Protein AF-0000000066215014 (afdb_homodimer)

Sequence (746 aa):
MAAFQIANKTVGKDAPVFIIAEAGINHDGKLDQAFALIDAAAEAGADAVKFQMFQADRMYQKDPGLYKTAAGKDVSIFSLVQSMEMPAEWILPLLDYCREKQVIFLSTVCDEGSADLLQSTSPSAFKIASYEINHLPLLKYVARLNRPMIFSTAGAEISDVHEAWRTIRAEGNNQIAIMHCVAKYPAPPEYSNLSVIPMLAAAFPEAVIGFSDHSEHPTEAPCAAVRLGAKLIEKHFTIDKNLPGADHSFALNPDELKEMVDGIRKTEAELKQGITKPVSEKLLGSSYKTTTAIEGEIRNFAYRGIFTTAPIQKGEAFSEDNIAVLRPGQKPQGLHPRFFELLTSGVRAVRDIPADTGIVWDDILLKDSPFHEMAAFQIANKTVGKDAPVFIIAEAGINHDGKLDQAFALIDAAAEAGADAVKFQMFQADRMYQKDPGLYKTAAGKDVSIFSLVQSMEMPAEWILPLLDYCREKQVIFLSTVCDEGSADLLQSTSPSAFKIASYEINHLPLLKYVARLNRPMIFSTAGAEISDVHEAWRTIRAEGNNQIAIMHCVAKYPAPPEYSNLSVIPMLAAAFPEAVIGFSDHSEHPTEAPCAAVRLGAKLIEKHFTIDKNLPGADHSFALNPDELKEMVDGIRKTEAELKQGITKPVSEKLLGSSYKTTTAIEGEIRNFAYRGIFTTAPIQKGEAFSEDNIAVLRPGQKPQGLHPRFFELLTSGVRAVRDIPADTGIVWDDILLKDSPFHE

Nearest PDB structures (foldseek):
  1vli-assembly1_A  TM=9.479E-01  e=6.854E-63  Bacillus subtilis
  2wqp-assembly1_A-2  TM=7.411E-01  e=3.200E-31  Neisseria meningitidis serogroup B
  8h2c-assembly2_D  TM=7.343E-01  e=9.824E-31  Campylobacter jejuni
  8h2c-assembly1_B  TM=7.352E-01  e=2.845E-27  Campylobacter jejuni
  3g8r-assembly1_B  TM=6.856E-01  e=1.998E-23  Chromobacterium violaceum ATCC 12472

Radius of gyration: 28.3 Å; Cα contacts (8 Å, |Δi|>4): 1754; chains: 2; bounding box: 73×82×71 Å

Organism: Bacillus subtilis (strain 168) (NCBI:txid224308)

Foldseek 3Di:
DAWDDQPPAIFDDLGAFQEEAEQELQCVQPLVQLLVSLLLCLVLPHQAYEYEAEALVFAAQPQQAWDQAPVRDTDGPSVVVNSSHDDLVSVVVSCVSNVVSVHAYAYEYRGLVRLVSVVVVVGQEYEHEQQCLLVLVVLLNNLLSQHAYEYEHAQHAVVSVVSSQCSSVVSVHLRYEYEYEHPDQQDDLLPLQLLLQVVCCVVCVNHQYAYEHRHQQLAQLRLLNVLSPHRYYYFYAHCALPDRDPRSVRGHHSVSSSVNVVNSVVSSVCVVVVHHDDRDPSNNHHNGDHHDVNSPCCNQQRHWAKFFQAKAAAFGADAPVTIHIYGNNNAGRAHRSVCVCVRHPGFGFRHIDHGSHHHYPNRGDDDPDPPPD/DAWDDQPPAIFDDLGAFQEEAEQELQCVQPLVQLLVSLVLCLVLPHQAYEYEAEALVFAAQPQQAWDQAPVRDTDGPSVVVNSSHDDLVSVVVSCVSNVVSNHAYAYEYRGLVRLVSVVVVVGQEYEHEQQCLLVLVVLLNNLLSQHAYEYEHAQHAVVSVVSSQCSSVVSVHLRYEYEYEHPDQQDDLLPLQLLLQVVCCVVCVNHQYAYEHRHQQLAQLRLLNVLSPHRYYYFYAHCALPDRDPRSVRGHHSVSSSVNVVNSVVSSVCVVVVHHDDRDPSNNHHNGDHHDVNSPCCNQQRHWAKFFQAKAAAFGADAPVTIHIYGNNNAGRAHRSVCVCVRHPGFGFRHIDHGSHHHYPNRGDDDPDPPPD

InterPro domains:
  IPR006190 Antifreeze-like/N-acetylneuraminic acid synthase, SAF domain [PS50844] (305-367)
  IPR013132 PseI/NeuA/B-like [PF03102] (37-274)
  IPR013785 Aldolase-type TIM barrel [G3DSA:3.20.20.70] (1-303)
  IPR013974 SAF domain [PF08666] (305-364)
  IPR013974 SAF domain [SM00858] (303-365)
  IPR036732 Antifreeze-like/N-acetylneuraminic acid synthase C-terminal domain superfamily [SSF51269] (298-364)
  IPR051690 PseI/Nans/NeuA/B acid synthases [PTHR42966] (1-364)
  IPR057736 PseI/NeuA/NeuB, SAF domain [cd11615] (304-364)

pLDDT: mean 95.48, std 8.41, range [20.38, 98.94]

Solvent-accessible surface area (backbone atoms only — not comparable to full-atom values): 37156 Å² total; per-residue (Å²): 116,23,65,44,57,48,70,95,39,60,38,23,68,90,44,63,65,40,34,33,33,29,39,46,67,68,32,74,90,34,67,71,47,41,51,50,48,50,52,41,30,37,73,28,61,34,52,24,36,26,37,52,35,47,48,42,85,52,37,36,40,83,75,22,45,72,38,70,43,97,88,64,46,76,37,49,42,46,60,52,50,45,68,59,44,60,61,75,82,49,51,62,59,50,47,53,49,24,59,74,59,68,23,43,69,40,39,30,34,65,32,65,68,34,41,51,59,48,52,76,69,64,53,42,44,42,31,34,48,30,47,48,43,55,32,44,66,51,44,41,56,53,21,62,70,64,49,33,34,37,36,35,40,27,54,32,36,59,45,49,53,48,51,40,52,49,46,23,40,74,54,71,31,72,43,40,33,44,21,47,36,55,63,35,89,53,28,59,59,65,68,56,25,48,37,30,46,50,26,48,39,32,53,38,48,63,34,27,37,19,35,41,50,35,42,60,64,53,40,63,63,58,36,44,38,41,75,52,60,34,28,31,42,32,36,48,35,30,88,46,45,82,49,85,58,95,64,17,68,46,23,26,37,47,67,41,44,26,48,23,43,51,42,41,53,50,47,50,53,36,47,76,71,68,53,82,75,88,69,56,67,53,37,29,53,54,29,54,55,47,61,49,80,85,37,62,62,44,55,54,28,44,26,38,4,27,25,23,70,33,67,38,49,55,66,38,63,45,35,84,84,35,34,46,65,21,18,18,36,77,38,70,32,42,38,58,30,80,46,49,66,61,40,49,67,40,27,22,24,65,35,72,40,61,48,65,30,43,41,50,66,72,40,38,36,47,55,74,70,76,74,82,120,114,23,66,44,59,48,71,95,39,59,38,23,68,90,44,62,65,40,34,34,34,28,41,46,68,68,32,74,89,34,70,72,47,41,52,49,47,50,51,40,31,37,73,30,61,32,52,22,38,24,38,52,37,48,47,42,84,50,37,34,39,83,74,22,44,73,39,69,42,96,89,64,47,76,37,49,43,47,59,52,49,44,68,59,43,60,61,74,82,49,51,63,60,51,46,53,49,24,58,74,60,68,23,43,67,40,38,30,37,63,32,64,68,34,42,51,59,49,51,76,67,64,55,40,45,43,31,35,49,31,46,47,42,56,32,45,67,49,44,42,56,54,22,60,69,65,48,32,36,36,34,34,41,28,54,30,37,59,46,48,53,48,52,39,52,50,46,23,40,74,55,72,32,72,42,41,33,44,20,48,36,55,63,35,88,53,28,58,58,64,65,56,25,46,36,31,46,50,26,47,39,31,54,38,48,61,35,29,37,18,36,40,49,34,42,60,62,52,39,62,63,58,36,43,39,42,74,52,62,33,27,31,42,33,35,48,34,30,88,46,46,81,47,85,58,96,63,19,67,46,23,27,39,47,67,39,43,26,48,23,44,51,41,42,55,51,47,51,53,36,47,78,72,68,54,81,74,88,69,57,67,52,38,30,55,54,29,55,56,46,62,48,79,83,36,63,63,44,56,54,28,44,27,39,4,29,25,23,70,33,67,40,49,55,66,38,64,44,36,83,82,34,34,47,65,21,19,18,34,76,38,69,32,42,38,58,30,83,45,50,67,61,40,48,67,41,27,22,25,65,36,71,41,61,50,64,32,43,40,50,67,71,40,39,36,47,55,76,71,78,73,85,119

Structure (mmCIF, N/CA/C/O backbone):
data_AF-0000000066215014-model_v1
#
loop_
_entity.id
_entity.type
_entity.pdbx_description
1 polymer 'Spore coat polysaccharide biosynthesis protein SpsE'
#
loop_
_atom_site.group_PDB
_atom_site.id
_atom_site.type_symbol
_atom_site.label_atom_id
_atom_site.label_alt_id
_atom_site.label_comp_id
_atom_site.label_asym_id
_atom_site.label_entity_id
_atom_site.label_seq_id
_atom_site.pdbx_PDB_ins_code
_atom_site.Cartn_x
_atom_site.Cartn_y
_atom_site.Cartn_z
_atom_site.occupancy
_atom_site.B_iso_or_equiv
_atom_site.auth_seq_id
_atom_site.auth_comp_id
_atom_site.auth_asym_id
_atom_site.auth_atom_id
_atom_site.pdbx_PDB_model_num
ATOM 1 N N . MET A 1 1 ? 16.984 10.648 -8.367 1 68.5 1 MET A N 1
ATOM 2 C CA . MET A 1 1 ? 16.453 11.125 -7.09 1 68.5 1 MET A CA 1
ATOM 3 C C . MET A 1 1 ? 15.586 12.359 -7.289 1 68.5 1 MET A C 1
ATOM 5 O O . MET A 1 1 ? 15.922 13.25 -8.07 1 68.5 1 MET A O 1
ATOM 9 N N . ALA A 1 2 ? 14.469 12.461 -6.641 1 86 2 ALA A N 1
ATOM 10 C CA . ALA A 1 2 ? 13.438 13.484 -6.828 1 86 2 ALA A CA 1
ATOM 11 C C . ALA A 1 2 ? 13.859 14.812 -6.195 1 86 2 ALA A C 1
ATOM 13 O O . ALA A 1 2 ? 14.625 14.828 -5.227 1 86 2 ALA A O 1
ATOM 14 N N . ALA A 1 3 ? 13.625 15.922 -6.871 1 94.31 3 ALA A N 1
ATOM 15 C CA . ALA A 1 3 ? 13.859 17.25 -6.328 1 94.31 3 ALA A CA 1
ATOM 16 C C . ALA A 1 3 ? 12.805 18.25 -6.824 1 94.31 3 ALA A C 1
ATOM 18 O O . ALA A 1 3 ? 12.203 18.047 -7.879 1 94.31 3 ALA A O 1
ATOM 19 N N . PHE A 1 4 ? 12.562 19.234 -6.055 1 97.31 4 PHE A N 1
ATOM 20 C CA . PHE A 1 4 ? 11.703 20.344 -6.438 1 97.31 4 PHE A CA 1
ATOM 21 C C . PHE A 1 4 ? 12.094 21.609 -5.676 1 97.31 4 PHE A C 1
ATOM 23 O O . PHE A 1 4 ? 13.008 21.594 -4.852 1 97.31 4 PHE A O 1
ATOM 30 N N . GLN A 1 5 ? 11.414 22.688 -5.941 1 97.44 5 GLN A N 1
ATOM 31 C CA . GLN A 1 5 ? 11.742 23.969 -5.328 1 97.44 5 GLN A CA 1
ATOM 32 C C . GLN A 1 5 ? 10.695 24.375 -4.301 1 97.44 5 GLN A C 1
ATOM 34 O O . GLN A 1 5 ? 9.492 24.234 -4.543 1 97.44 5 GLN A O 1
ATOM 39 N N . ILE A 1 6 ? 11.133 24.75 -3.164 1 98.25 6 ILE A N 1
ATOM 40 C CA . ILE A 1 6 ? 10.328 25.5 -2.209 1 98.25 6 ILE A CA 1
ATOM 41 C C . ILE A 1 6 ? 10.898 26.906 -2.041 1 98.25 6 ILE A C 1
ATOM 43 O O . ILE A 1 6 ? 11.984 27.078 -1.479 1 98.25 6 ILE A O 1
ATOM 47 N N . ALA A 1 7 ? 10.148 27.844 -2.529 1 97.06 7 ALA A N 1
ATOM 48 C CA . ALA A 1 7 ? 10.68 29.203 -2.623 1 97.06 7 ALA A CA 1
ATOM 49 C C . ALA A 1 7 ? 12.016 29.219 -3.357 1 97.06 7 ALA A C 1
ATOM 51 O O . ALA A 1 7 ? 12.109 28.766 -4.504 1 97.06 7 ALA A O 1
ATOM 52 N N . ASN A 1 8 ? 13.039 29.641 -2.789 1 96.31 8 ASN A N 1
ATOM 53 C CA . ASN A 1 8 ? 14.336 29.75 -3.457 1 96.31 8 ASN A CA 1
ATOM 54 C C . ASN A 1 8 ? 15.258 28.594 -3.066 1 96.31 8 ASN A C 1
ATOM 56 O O . ASN A 1 8 ? 16.469 28.656 -3.309 1 96.31 8 ASN A O 1
ATOM 60 N N . LYS A 1 9 ? 14.711 27.531 -2.518 1 97.5 9 LYS A N 1
ATOM 61 C CA . LYS A 1 9 ? 15.523 26.422 -2.043 1 97.5 9 LYS A CA 1
ATOM 62 C C . LYS A 1 9 ? 15.188 25.141 -2.801 1 97.5 9 LYS A C 1
ATOM 64 O O . LYS A 1 9 ? 14.016 24.812 -3.014 1 97.5 9 LYS A O 1
ATOM 69 N N . THR A 1 10 ? 16.203 24.453 -3.184 1 97.88 10 THR A N 1
ATOM 70 C CA . THR A 1 10 ? 16.031 23.109 -3.75 1 97.88 10 THR A CA 1
ATOM 71 C C . THR A 1 10 ? 15.867 22.078 -2.645 1 97.88 10 THR A C 1
ATOM 73 O O . THR A 1 10 ? 16.625 22.078 -1.667 1 97.88 10 THR A O 1
ATOM 76 N N . VAL A 1 11 ? 14.891 21.266 -2.783 1 98.31 11 VAL A N 1
ATOM 77 C CA . VAL A 1 11 ? 14.625 20.203 -1.826 1 98.31 11 VAL A CA 1
ATOM 78 C C . VAL A 1 11 ? 14.828 18.844 -2.5 1 98.31 11 VAL A C 1
ATOM 80 O O . VAL A 1 11 ? 14.172 18.531 -3.5 1 98.31 11 VAL A O 1
ATOM 83 N N . GLY A 1 12 ? 15.719 18.062 -1.941 1 97.12 12 GLY A N 1
ATOM 84 C CA . GLY A 1 12 ? 16 16.75 -2.512 1 97.12 12 GLY A CA 1
ATOM 85 C C . GLY A 1 12 ? 17.375 16.672 -3.166 1 97.12 12 GLY A C 1
ATOM 86 O O . GLY A 1 12 ? 18.125 17.641 -3.166 1 97.12 12 GLY A O 1
ATOM 87 N N . LYS A 1 13 ? 17.75 15.422 -3.654 1 90.81 13 LYS A N 1
ATOM 88 C CA . LYS A 1 13 ? 18.984 15.125 -4.367 1 90.81 13 LYS A CA 1
ATOM 89 C C . LYS A 1 13 ? 20.203 15.523 -3.533 1 90.81 13 LYS A C 1
ATOM 91 O O . LYS A 1 13 ? 20.375 15.047 -2.404 1 90.81 13 LYS A O 1
ATOM 96 N N . ASP A 1 14 ? 21.078 16.344 -4.082 1 91.12 14 ASP A N 1
ATOM 97 C CA . ASP A 1 14 ? 22.328 16.688 -3.41 1 91.12 14 ASP A CA 1
ATOM 98 C C . ASP A 1 14 ? 22.219 18.047 -2.717 1 91.12 14 ASP A C 1
ATOM 100 O O . ASP A 1 14 ? 23.219 18.609 -2.275 1 91.12 14 ASP A O 1
ATOM 104 N N . ALA A 1 15 ? 20.969 18.578 -2.604 1 97.06 15 ALA A N 1
ATOM 105 C CA . ALA A 1 15 ? 20.734 19.844 -1.908 1 97.06 15 ALA A CA 1
ATOM 106 C C . ALA A 1 15 ? 20.844 19.672 -0.396 1 97.06 15 ALA A C 1
ATOM 108 O O . ALA A 1 15 ? 20.766 18.547 0.11 1 97.06 15 ALA A O 1
ATOM 109 N N . PRO A 1 16 ? 21.141 2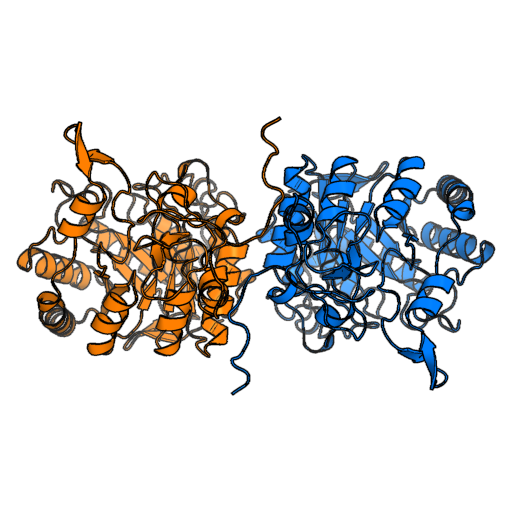0.75 0.265 1 98 16 PRO A N 1
ATOM 110 C CA . PRO A 1 16 ? 21.125 20.688 1.729 1 98 16 PRO A CA 1
ATOM 111 C C . PRO A 1 16 ? 19.781 20.266 2.287 1 98 16 PRO A C 1
ATOM 113 O O . PRO A 1 16 ? 18.734 20.5 1.659 1 98 16 PRO A O 1
ATOM 116 N N . VAL A 1 17 ? 19.812 19.625 3.428 1 98.81 17 VAL A N 1
ATOM 117 C CA . VAL A 1 17 ? 18.578 19.234 4.113 1 98.81 17 VAL A CA 1
ATOM 118 C C . VAL A 1 17 ? 17.719 20.469 4.363 1 98.81 17 VAL A C 1
ATOM 120 O O . VAL A 1 17 ? 18.203 21.5 4.824 1 98.81 17 VAL A O 1
ATOM 123 N N . PHE A 1 18 ? 16.469 20.406 3.951 1 98.88 18 PHE A N 1
ATOM 124 C CA . PHE A 1 18 ? 15.5 21.453 4.199 1 98.88 18 PHE A CA 1
ATOM 125 C C . PHE A 1 18 ? 14.93 21.344 5.609 1 98.88 18 PHE A C 1
ATOM 127 O O . PHE A 1 18 ? 14.281 20.359 5.945 1 98.88 18 PHE A O 1
ATOM 134 N N . ILE A 1 19 ? 15.141 22.328 6.477 1 98.94 19 ILE A N 1
ATOM 135 C CA . ILE A 1 19 ? 14.789 22.25 7.887 1 98.94 19 ILE A CA 1
ATOM 136 C C . ILE A 1 19 ? 13.555 23.109 8.164 1 98.94 19 ILE A C 1
ATOM 138 O O . ILE A 1 19 ? 13.562 24.312 7.918 1 98.94 19 ILE A O 1
ATOM 142 N N . ILE A 1 20 ? 12.516 22.469 8.672 1 98.94 20 ILE A N 1
ATOM 143 C CA . ILE A 1 20 ? 11.25 23.125 8.992 1 98.94 20 ILE A CA 1
ATOM 144 C C . ILE A 1 20 ? 11.094 23.234 10.508 1 98.94 20 ILE A C 1
ATOM 146 O O . ILE A 1 20 ? 10.977 22.219 11.203 1 98.94 20 ILE A O 1
ATOM 150 N N . ALA A 1 21 ? 11.125 24.453 11.016 1 98.94 21 ALA A N 1
ATOM 151 C CA . ALA A 1 21 ? 10.758 24.703 12.414 1 98.94 21 ALA A CA 1
ATOM 152 C C . ALA A 1 21 ? 9.242 24.75 12.586 1 98.94 21 ALA A C 1
ATOM 154 O O . ALA A 1 21 ? 8.594 25.703 12.133 1 98.94 21 ALA A O 1
ATOM 155 N N . GLU A 1 22 ? 8.742 23.781 13.266 1 98.69 22 GLU A N 1
ATOM 156 C CA . GLU A 1 22 ? 7.297 23.672 13.438 1 98.69 22 GLU A CA 1
ATOM 157 C C . GLU A 1 22 ? 6.816 24.484 14.641 1 98.69 22 GLU A C 1
ATOM 159 O O . GLU A 1 22 ? 6.84 23.984 15.766 1 98.69 22 GLU A O 1
ATOM 164 N N . ALA A 1 23 ? 6.27 25.625 14.398 1 98.25 23 ALA A N 1
ATOM 165 C CA . ALA A 1 23 ? 5.66 26.453 15.43 1 98.25 23 ALA A CA 1
ATOM 166 C C . ALA A 1 23 ? 4.297 25.906 15.844 1 98.25 23 ALA A C 1
ATOM 168 O O . ALA A 1 23 ? 3.916 26 17.016 1 98.25 23 ALA A O 1
ATOM 169 N N . GLY A 1 24 ? 3.627 25.312 14.797 1 96.44 24 GLY A N 1
ATOM 170 C CA . GLY A 1 24 ? 2.312 24.75 15.07 1 96.44 24 GLY A CA 1
ATOM 171 C C . GLY A 1 24 ? 1.359 25.75 15.703 1 96.44 24 GLY A C 1
ATOM 172 O O . GLY A 1 24 ? 1.152 26.844 15.164 1 96.44 24 GLY A O 1
ATOM 173 N N . ILE A 1 25 ? 0.878 25.391 16.844 1 94.25 25 ILE A N 1
ATOM 174 C CA . ILE A 1 25 ? -0.089 26.219 17.562 1 94.25 25 ILE A CA 1
ATOM 175 C C . ILE A 1 25 ? 0.587 26.891 18.75 1 94.25 25 ILE A C 1
ATOM 177 O O . ILE A 1 25 ? -0.087 27.422 19.641 1 94.25 25 ILE A O 1
ATOM 181 N N . ASN A 1 26 ? 1.872 26.891 18.797 1 96.06 26 ASN A N 1
ATOM 182 C CA . ASN A 1 26 ? 2.611 27.391 19.953 1 96.06 26 ASN A CA 1
ATOM 183 C C . ASN A 1 26 ? 2.582 28.922 20.031 1 96.06 26 ASN A C 1
ATOM 185 O O . ASN A 1 26 ? 3.238 29.516 20.891 1 96.06 26 ASN A O 1
ATOM 189 N N . HIS A 1 27 ? 1.883 29.594 19.172 1 95.94 27 HIS A N 1
ATOM 190 C CA . HIS A 1 27 ? 1.634 31.031 19.281 1 95.94 27 HIS A CA 1
ATOM 191 C C . HIS A 1 27 ? 0.617 31.328 20.375 1 95.94 27 HIS A C 1
ATOM 193 O O . HIS A 1 27 ? 0.49 32.469 20.812 1 95.94 27 HIS A O 1
ATOM 199 N N . ASP A 1 28 ? -0.149 30.328 20.734 1 93.88 28 ASP A N 1
ATOM 200 C CA . ASP A 1 28 ? -1.066 30.406 21.875 1 93.88 28 ASP A CA 1
ATOM 201 C C . ASP A 1 28 ? -2.098 31.516 21.672 1 93.88 28 ASP A C 1
ATOM 203 O O . ASP A 1 28 ? -2.473 32.188 22.625 1 93.88 28 ASP A O 1
ATOM 207 N N . GLY A 1 29 ? -2.436 31.859 20.484 1 93.38 29 GLY A N 1
ATOM 208 C CA . GLY A 1 29 ? -3.432 32.875 20.188 1 93.38 29 GLY A CA 1
ATOM 209 C C . GLY A 1 29 ? -2.902 34.281 20.312 1 93.38 29 GLY A C 1
ATOM 210 O O . GLY A 1 29 ? -3.678 35.25 20.391 1 93.38 29 GLY A O 1
ATOM 211 N N . LYS A 1 30 ? -1.616 34.406 20.375 1 96.25 30 LYS A N 1
ATOM 212 C CA . LYS A 1 30 ? -0.979 35.719 20.5 1 96.25 30 LYS A CA 1
ATOM 213 C C . LYS A 1 30 ? -0.103 36.031 19.297 1 96.25 30 LYS A C 1
ATOM 215 O O . LYS A 1 30 ? 0.894 35.344 19.062 1 96.25 30 LYS A O 1
ATOM 220 N N . LEU A 1 31 ? -0.421 37.125 18.625 1 97.69 31 LEU A N 1
ATOM 221 C CA . LEU A 1 31 ? 0.308 37.5 17.422 1 97.69 31 LEU A CA 1
ATOM 222 C C . LEU A 1 31 ? 1.765 37.812 17.734 1 97.69 31 LEU A C 1
ATOM 224 O O . LEU A 1 31 ? 2.666 37.438 16.984 1 97.69 31 LEU A O 1
ATOM 228 N N . ASP A 1 32 ? 1.982 38.5 18.828 1 98 32 ASP A N 1
ATOM 229 C CA . ASP A 1 32 ? 3.344 38.844 19.219 1 98 32 ASP A CA 1
ATOM 230 C C . ASP A 1 32 ? 4.184 37.594 19.469 1 98 32 ASP A C 1
ATOM 232 O O . ASP A 1 32 ? 5.375 37.594 19.156 1 98 32 ASP A O 1
ATOM 236 N N . GLN A 1 33 ? 3.633 36.594 20.031 1 97.62 33 GLN A N 1
ATOM 237 C CA . GLN A 1 33 ? 4.328 35.344 20.25 1 97.62 33 GLN A CA 1
ATOM 238 C C . GLN A 1 33 ? 4.617 34.625 18.922 1 97.62 33 GLN A C 1
ATOM 240 O O . GLN A 1 33 ? 5.66 34 18.766 1 97.62 33 GLN A O 1
ATOM 245 N N . ALA A 1 34 ? 3.713 34.75 18 1 98.38 34 ALA A N 1
ATOM 246 C CA . ALA A 1 34 ? 3.953 34.219 16.656 1 98.38 34 ALA A CA 1
ATOM 247 C C . ALA A 1 34 ? 5.176 34.844 16.016 1 98.38 34 ALA A C 1
ATOM 249 O O . ALA A 1 34 ? 6.004 34.188 15.414 1 98.38 34 ALA A O 1
ATOM 250 N N . PHE A 1 35 ? 5.273 36.188 16.188 1 98.81 35 PHE A N 1
ATOM 251 C CA . PHE A 1 35 ? 6.441 36.906 15.672 1 98.81 35 PHE A CA 1
ATOM 252 C C . PHE A 1 35 ? 7.711 36.406 16.359 1 98.81 35 PHE A C 1
ATOM 254 O O . PHE A 1 35 ? 8.742 36.219 15.711 1 98.81 35 PHE A O 1
ATOM 261 N N . ALA A 1 36 ? 7.629 36.188 17.625 1 98.69 36 ALA A N 1
ATOM 262 C CA . ALA A 1 36 ? 8.781 35.688 18.391 1 98.69 36 ALA A CA 1
ATOM 263 C C . ALA A 1 36 ? 9.227 34.312 17.891 1 98.69 36 ALA A C 1
ATOM 265 O O . ALA A 1 36 ? 10.422 34.031 17.844 1 98.69 36 ALA A O 1
ATOM 266 N N . LEU A 1 37 ? 8.281 33.5 17.609 1 98.75 37 LEU A N 1
ATOM 267 C CA . LEU A 1 37 ? 8.586 32.188 17.047 1 98.75 37 LEU A CA 1
ATOM 268 C C . LEU A 1 37 ? 9.312 32.312 15.711 1 98.75 37 LEU A C 1
ATOM 270 O O . LEU A 1 37 ? 10.281 31.609 15.453 1 98.75 37 LEU A O 1
ATOM 274 N N . ILE A 1 38 ? 8.844 33.219 14.852 1 98.88 38 ILE A N 1
ATOM 275 C CA . ILE A 1 38 ? 9.5 33.469 13.57 1 98.88 38 ILE A CA 1
ATOM 276 C C . ILE A 1 38 ? 10.938 33.906 13.805 1 98.88 38 ILE A C 1
ATOM 278 O O . ILE A 1 38 ? 11.859 33.406 13.148 1 98.88 38 ILE A O 1
ATOM 282 N N . ASP A 1 39 ? 11.156 34.844 14.766 1 98.88 39 ASP A N 1
ATOM 283 C CA . ASP A 1 39 ? 12.5 35.281 15.102 1 98.88 39 ASP A CA 1
ATOM 284 C C . ASP A 1 39 ? 13.391 34.125 15.492 1 98.88 39 ASP A C 1
ATOM 286 O O . ASP A 1 39 ? 14.523 34 15.008 1 98.88 39 ASP A O 1
ATOM 290 N N . ALA A 1 40 ? 12.883 33.25 16.344 1 98.81 40 ALA A N 1
ATOM 291 C CA . ALA A 1 40 ? 13.656 32.125 16.859 1 98.81 40 ALA A CA 1
ATOM 292 C C . ALA A 1 40 ? 14.031 31.172 15.727 1 98.81 40 ALA A C 1
ATOM 294 O O . ALA A 1 40 ? 15.164 30.672 15.68 1 98.81 40 ALA A O 1
ATOM 295 N N . ALA A 1 41 ? 13.109 30.891 14.875 1 98.88 41 ALA A N 1
ATOM 296 C CA . ALA A 1 41 ? 13.375 30 13.742 1 98.88 41 ALA A CA 1
ATOM 297 C C . ALA A 1 41 ? 14.453 30.578 12.828 1 98.88 41 ALA A C 1
ATOM 299 O O . ALA A 1 41 ? 15.383 29.875 12.43 1 98.88 41 ALA A O 1
ATOM 300 N N . ALA A 1 42 ? 14.32 31.875 12.484 1 98.81 42 ALA A N 1
ATOM 301 C CA . ALA A 1 42 ? 15.281 32.562 11.625 1 98.81 42 ALA A CA 1
ATOM 302 C C . ALA A 1 42 ? 16.672 32.594 12.25 1 98.81 42 ALA A C 1
ATOM 304 O O . ALA A 1 42 ? 17.672 32.281 11.586 1 98.81 42 ALA A O 1
ATOM 305 N N . GLU A 1 43 ? 16.688 32.906 13.508 1 98.75 43 GLU A N 1
ATOM 306 C CA . GLU A 1 43 ? 17.969 33 14.227 1 98.75 43 GLU A CA 1
ATOM 307 C C . GLU A 1 43 ? 18.656 31.641 14.297 1 98.75 43 GLU A C 1
ATOM 309 O O . GLU A 1 43 ? 19.891 31.562 14.258 1 98.75 43 GLU A O 1
ATOM 314 N N . ALA A 1 44 ? 17.906 30.578 14.406 1 98.75 44 ALA A N 1
ATOM 315 C CA . ALA A 1 44 ? 18.453 29.234 14.5 1 98.75 44 ALA A CA 1
ATOM 316 C C . ALA A 1 44 ? 18.984 28.766 13.148 1 98.75 44 ALA A C 1
ATOM 318 O O . ALA A 1 44 ? 19.734 27.781 13.078 1 98.75 44 ALA A O 1
ATOM 319 N N . GLY A 1 45 ? 18.5 29.406 12.086 1 98.69 45 GLY A N 1
ATOM 320 C CA . GLY A 1 45 ? 18.969 29.031 10.766 1 98.69 45 GLY A CA 1
ATOM 321 C C . GLY A 1 45 ? 18.047 28.047 10.07 1 98.69 45 GLY A C 1
ATOM 322 O O . GLY A 1 45 ? 18.469 27.359 9.125 1 98.69 45 GLY A O 1
ATOM 323 N N . ALA A 1 46 ? 16.828 27.906 10.547 1 98.88 46 ALA A N 1
ATOM 324 C CA . ALA A 1 46 ? 15.859 27.062 9.852 1 98.88 46 ALA A CA 1
ATOM 325 C C . ALA A 1 46 ? 15.531 27.609 8.469 1 98.88 46 ALA A C 1
ATOM 327 O O . ALA A 1 46 ? 15.633 28.828 8.234 1 98.88 46 ALA A O 1
ATOM 328 N N . ASP A 1 47 ? 15.195 26.734 7.527 1 98.88 47 ASP A N 1
ATOM 329 C CA . ASP A 1 47 ? 14.805 27.156 6.188 1 98.88 47 ASP A CA 1
ATOM 330 C C . ASP A 1 47 ? 13.383 27.703 6.18 1 98.88 47 ASP A C 1
ATOM 332 O O . ASP A 1 47 ? 13.086 28.656 5.453 1 98.8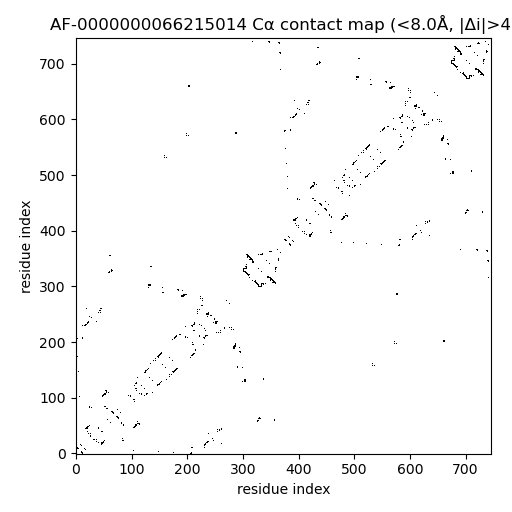8 47 ASP A O 1
ATOM 336 N N . ALA A 1 48 ? 12.547 27.125 7.004 1 98.88 48 ALA A N 1
ATOM 337 C CA . ALA A 1 48 ? 11.141 27.531 7.059 1 98.88 48 ALA A CA 1
ATOM 338 C C . ALA A 1 48 ? 10.609 27.469 8.492 1 98.88 48 ALA A C 1
ATOM 340 O O . ALA A 1 48 ? 11.117 26.703 9.312 1 98.88 48 ALA A O 1
ATOM 341 N N . VAL A 1 49 ? 9.68 28.312 8.797 1 98.88 49 VAL A N 1
ATOM 342 C CA . VAL A 1 49 ? 8.812 28.203 9.969 1 98.88 49 VAL A CA 1
ATOM 343 C C . VAL A 1 49 ? 7.406 27.797 9.539 1 98.88 49 VAL A C 1
ATOM 345 O O . VAL A 1 49 ? 6.883 28.312 8.547 1 98.88 49 VAL A O 1
ATOM 348 N N . LYS A 1 50 ? 6.867 26.797 10.203 1 98.81 50 LYS A N 1
ATOM 349 C CA . LYS A 1 50 ? 5.574 26.266 9.773 1 98.81 50 LYS A CA 1
ATOM 350 C C . LYS A 1 50 ? 4.523 26.422 10.867 1 98.81 50 LYS A C 1
ATOM 352 O O . LYS A 1 50 ? 4.789 26.141 12.031 1 98.81 50 LYS A O 1
ATOM 357 N N . PHE A 1 51 ? 3.441 26.938 10.516 1 98.31 51 PHE A N 1
ATOM 358 C CA . PHE A 1 51 ? 2.268 27.047 11.375 1 98.31 51 PHE A CA 1
ATOM 359 C C . PHE A 1 51 ? 1.19 26.062 10.945 1 98.31 51 PHE A C 1
ATOM 361 O O . PHE A 1 51 ? 1.464 25.125 10.188 1 98.31 51 PHE A O 1
ATOM 368 N N . GLN A 1 52 ? 0.013 26.141 11.562 1 97.25 52 GLN A N 1
ATOM 369 C CA . GLN A 1 52 ? -1.103 25.25 11.25 1 97.25 52 GLN A CA 1
ATOM 370 C C . GLN A 1 52 ? -2.377 26.047 10.969 1 97.25 52 GLN A C 1
ATOM 372 O O . GLN A 1 52 ? -2.748 26.922 11.75 1 97.25 52 GLN A O 1
ATOM 377 N N . MET A 1 53 ? -2.941 25.766 9.859 1 96.38 53 MET A N 1
ATOM 378 C CA . MET A 1 53 ? -4.219 26.359 9.492 1 96.38 53 MET A CA 1
ATOM 379 C C . MET A 1 53 ? -5.309 25.297 9.375 1 96.38 53 MET A C 1
ATOM 381 O O . MET A 1 53 ? -5.168 24.344 8.617 1 96.38 53 MET A O 1
ATOM 385 N N . PHE A 1 54 ? -6.359 25.484 10.109 1 95.69 54 PHE A N 1
ATOM 386 C CA . PHE A 1 54 ? -7.52 24.609 10.07 1 95.69 54 PHE A CA 1
ATOM 387 C C . PHE A 1 54 ? -8.773 25.344 10.547 1 95.69 54 PHE A C 1
ATOM 389 O O . PHE A 1 54 ? -8.68 26.391 11.188 1 95.69 54 PHE A O 1
ATOM 396 N N . GLN A 1 55 ? -9.844 24.875 10.109 1 94.38 55 GLN A N 1
ATOM 397 C CA . GLN A 1 55 ? -11.164 25.25 10.617 1 94.38 55 GLN A CA 1
ATOM 398 C C . GLN A 1 55 ? -11.82 24.078 11.352 1 94.38 55 GLN A C 1
ATOM 400 O O . GLN A 1 55 ? -12.039 23.016 10.773 1 94.38 55 GLN A O 1
ATOM 405 N N . ALA A 1 56 ? -12.164 24.297 12.594 1 94.06 56 ALA A N 1
ATOM 406 C CA . ALA A 1 56 ? -12.648 23.219 13.453 1 94.06 56 ALA A CA 1
ATOM 407 C C . ALA A 1 56 ? -13.867 22.547 12.836 1 94.06 56 ALA A C 1
ATOM 409 O O . ALA A 1 56 ? -13.984 21.312 12.875 1 94.06 56 ALA A O 1
ATOM 410 N N . ASP A 1 57 ? -14.766 23.297 12.234 1 93.19 57 ASP A N 1
ATOM 411 C CA . ASP A 1 57 ? -16.016 22.781 11.711 1 93.19 57 ASP A CA 1
ATOM 412 C C . ASP A 1 57 ? -15.805 22.031 10.398 1 93.19 57 ASP A C 1
ATOM 414 O O . ASP A 1 57 ? -16.703 21.344 9.914 1 93.19 57 ASP A O 1
ATOM 418 N N . ARG A 1 58 ? -14.594 22.078 9.898 1 95 58 ARG A N 1
ATOM 419 C CA . ARG A 1 58 ? -14.242 21.328 8.695 1 95 58 ARG A CA 1
ATOM 420 C C . ARG A 1 58 ? -13.234 20.234 9.008 1 95 58 ARG A C 1
ATOM 422 O O . ARG A 1 58 ? -12.828 19.484 8.117 1 95 58 ARG A O 1
ATOM 429 N N . MET A 1 59 ? -12.828 20.188 10.18 1 95.19 59 MET A N 1
ATOM 430 C CA . MET A 1 59 ? -11.82 19.203 10.57 1 95.19 59 MET A CA 1
ATOM 431 C C . MET A 1 59 ? -12.43 18.109 11.43 1 95.19 59 MET A C 1
ATOM 433 O O . MET A 1 59 ? -12.117 16.938 11.258 1 95.19 59 MET A O 1
ATOM 437 N N . TYR A 1 60 ? -13.32 18.516 12.344 1 94.25 60 TYR A N 1
ATOM 438 C CA . TYR A 1 60 ? -13.945 17.562 13.25 1 94.25 60 TYR A CA 1
ATOM 439 C C . TYR A 1 60 ? -15.461 17.562 13.086 1 94.25 60 TYR A C 1
ATOM 441 O O . TYR A 1 60 ? -16.062 18.609 12.828 1 94.25 60 TYR A O 1
ATOM 449 N N . GLN A 1 61 ? -16.016 16.391 13.312 1 92.75 61 GLN A N 1
ATOM 450 C CA . GLN A 1 61 ? -17.469 16.359 13.508 1 92.75 61 GLN A CA 1
ATOM 451 C C . GLN A 1 61 ? -17.859 17.047 14.812 1 92.75 61 GLN A C 1
ATOM 453 O O . GLN A 1 61 ? -17.016 17.25 15.695 1 92.75 61 GLN A O 1
ATOM 458 N N . LYS A 1 62 ? -19.047 17.453 15 1 91.75 62 LYS A N 1
ATOM 459 C CA . LYS A 1 62 ? -19.469 18.422 16 1 91.75 62 LYS A CA 1
ATOM 460 C C . LYS A 1 62 ? -19.453 17.828 17.406 1 91.75 62 LYS A C 1
ATOM 462 O O . LYS A 1 62 ? -19.375 18.562 18.391 1 91.75 62 LYS A O 1
ATOM 467 N N . ASP A 1 63 ? -19.531 16.531 17.562 1 90.81 63 ASP A N 1
ATOM 468 C CA . ASP A 1 63 ? -19.516 15.906 18.875 1 90.81 63 ASP A CA 1
ATOM 469 C C . ASP A 1 63 ? -18.438 14.82 18.953 1 90.81 63 ASP A C 1
ATOM 471 O O . ASP A 1 63 ? -18.75 13.648 19.172 1 90.81 63 ASP A O 1
ATOM 475 N N . PRO A 1 64 ? -17.219 15.242 18.906 1 90.81 64 PRO A N 1
ATOM 476 C CA . PRO A 1 64 ? -16.141 14.258 18.859 1 90.81 64 PRO A CA 1
ATOM 477 C C . PRO A 1 64 ? -15.773 13.711 20.234 1 90.81 64 PRO A C 1
ATOM 479 O O . PRO A 1 64 ? -14.914 12.836 20.344 1 90.81 64 PRO A O 1
ATOM 482 N N . GLY A 1 65 ? -16.359 14.242 21.203 1 91.38 65 GLY A N 1
ATOM 483 C CA . GLY A 1 65 ? -16.062 13.766 22.547 1 91.38 65 GLY A CA 1
ATOM 484 C C . GLY A 1 65 ? -15.305 14.789 23.375 1 91.38 65 GLY A C 1
ATOM 485 O O . GLY A 1 65 ? -15.367 15.984 23.109 1 91.38 65 GLY A O 1
ATOM 486 N N . LEU A 1 66 ? -14.711 14.211 24.469 1 86.56 66 LEU A N 1
ATOM 487 C CA . LEU A 1 66 ? -14.086 15.094 25.453 1 86.56 66 LEU A CA 1
ATOM 488 C C . LEU A 1 66 ? -12.586 14.844 25.531 1 86.56 66 LEU A C 1
ATOM 490 O O . LEU A 1 66 ? -12.109 13.766 25.172 1 86.56 66 LEU A O 1
ATOM 494 N N . TYR A 1 67 ? -11.875 15.828 25.828 1 79.88 67 TYR A N 1
ATOM 495 C CA . TYR A 1 67 ? -10.445 15.812 26.125 1 79.88 67 TYR A CA 1
ATOM 496 C C . TYR A 1 67 ? -10.188 16.203 27.578 1 79.88 67 TYR A C 1
ATOM 498 O O . TYR A 1 67 ? -10.766 17.156 28.078 1 79.88 67 TYR A O 1
ATOM 506 N N . LYS A 1 68 ? -9.5 15.312 28.328 1 76.38 68 LYS A N 1
ATOM 507 C CA . LYS A 1 68 ? -9.117 15.641 29.703 1 76.38 68 LYS A CA 1
ATOM 508 C C . LYS A 1 68 ? -7.863 16.516 29.719 1 76.38 68 LYS A C 1
ATOM 510 O O . LYS A 1 68 ? -6.777 16.062 29.359 1 76.38 68 LYS A O 1
ATOM 515 N N . THR A 1 69 ? -7.973 17.75 30.062 1 68.31 69 THR A N 1
ATOM 516 C CA . THR A 1 69 ? -6.859 18.688 30.109 1 68.31 69 THR A CA 1
ATOM 517 C C . THR A 1 69 ? -5.871 18.297 31.203 1 68.31 69 THR A C 1
ATOM 519 O O . THR A 1 69 ? -6.148 17.406 32 1 68.31 69 THR A O 1
ATOM 522 N N . ALA A 1 70 ? -4.594 18.875 31.062 1 61.97 70 ALA A N 1
ATOM 523 C CA . ALA A 1 70 ? -3.582 18.609 32.094 1 61.97 70 ALA A CA 1
ATOM 524 C C . ALA A 1 70 ? -4.129 18.891 33.469 1 61.97 70 ALA A C 1
ATOM 526 O O . ALA A 1 70 ? -3.729 18.234 34.438 1 61.97 70 ALA A O 1
ATOM 527 N N . ALA A 1 71 ? -5.047 19.812 33.625 1 68.81 71 ALA A N 1
ATOM 528 C CA . ALA A 1 71 ? -5.641 20.188 34.906 1 68.81 71 ALA A CA 1
ATOM 529 C C . ALA A 1 71 ? -6.715 19.188 35.344 1 68.81 71 ALA A C 1
ATOM 531 O O . ALA A 1 71 ? -7.332 19.344 36.406 1 68.81 71 ALA A O 1
ATOM 532 N N . GLY A 1 72 ? -6.957 18.281 34.469 1 74.31 72 GLY A N 1
ATOM 533 C CA . GLY A 1 72 ? -7.898 17.219 34.781 1 74.31 72 GLY A CA 1
ATOM 534 C C . GLY A 1 72 ? -9.328 17.547 34.406 1 74.31 72 GLY A C 1
ATOM 535 O O . GLY A 1 72 ? -10.266 16.844 34.781 1 74.31 72 GLY A O 1
ATOM 536 N N . LYS A 1 73 ? -9.531 18.609 33.781 1 83.12 73 LYS A N 1
ATOM 537 C CA . LYS A 1 73 ? -10.867 19.031 33.375 1 83.12 73 LYS A CA 1
ATOM 538 C C . LYS A 1 73 ? -11.227 18.453 32.031 1 83.12 73 LYS A C 1
ATOM 540 O O . LYS A 1 73 ? -10.383 18.406 31.125 1 83.12 73 LYS A O 1
ATOM 545 N N . ASP A 1 74 ? -12.469 17.984 31.875 1 87 74 ASP A N 1
ATOM 546 C CA . ASP A 1 74 ? -12.984 17.516 30.594 1 87 74 ASP A CA 1
ATOM 547 C C . ASP A 1 74 ? -13.5 18.688 29.75 1 87 74 ASP A C 1
ATOM 549 O O . ASP A 1 74 ? -14.328 19.469 30.219 1 87 74 ASP A O 1
ATOM 553 N N . VAL A 1 75 ? -12.922 18.859 28.688 1 86.69 75 VAL A N 1
ATOM 554 C CA . VAL A 1 75 ? -13.383 19.891 27.75 1 86.69 75 VAL A CA 1
ATOM 555 C C . VAL A 1 75 ? -13.727 19.25 26.406 1 86.69 75 VAL A C 1
ATOM 557 O O . VAL A 1 75 ? -13.195 18.203 26.062 1 86.69 75 VAL A O 1
ATOM 560 N N . SER A 1 76 ? -14.656 19.938 25.719 1 90.25 76 SER A N 1
ATOM 561 C CA . SER A 1 76 ? -14.984 19.5 24.375 1 90.25 76 SER A CA 1
ATOM 562 C C . SER A 1 76 ? -13.773 19.578 23.438 1 90.25 76 SER A C 1
ATOM 564 O O . SER A 1 76 ? -13.117 20.609 23.359 1 90.25 76 SER A O 1
ATOM 566 N N . ILE A 1 77 ? -13.531 18.484 22.797 1 90.19 77 ILE A N 1
ATOM 567 C CA . ILE A 1 77 ? -12.453 18.469 21.812 1 90.19 77 ILE A CA 1
ATOM 568 C C . ILE A 1 77 ? -12.719 19.516 20.734 1 90.19 77 ILE A C 1
ATOM 570 O O . ILE A 1 77 ? -11.812 20.25 20.328 1 90.19 77 ILE A O 1
ATOM 574 N N . PHE A 1 78 ? -13.93 19.609 20.328 1 91.88 78 PHE A N 1
ATOM 575 C CA . PHE A 1 78 ? -14.312 20.547 19.281 1 91.88 78 PHE A CA 1
ATOM 576 C C . PHE A 1 78 ? -14.031 21.984 19.719 1 91.88 78 PHE A C 1
ATOM 578 O O . PHE A 1 78 ? -13.422 22.75 18.969 1 91.88 78 PHE A O 1
ATOM 585 N N . SER A 1 79 ? -14.438 22.344 20.859 1 91.31 79 SER A N 1
ATOM 586 C CA . SER A 1 79 ? -14.242 23.703 21.375 1 91.31 79 SER A CA 1
ATOM 587 C C . SER A 1 79 ? -12.758 24.016 21.547 1 91.31 79 SER A C 1
ATOM 589 O O . SER A 1 79 ? -12.32 25.141 21.266 1 91.31 79 SER A O 1
ATOM 591 N N . LEU A 1 80 ? -12.117 23.047 22 1 89.12 80 LEU A N 1
ATOM 592 C CA . LEU A 1 80 ? -10.68 23.219 22.172 1 89.12 80 LEU A CA 1
ATOM 593 C C . LEU A 1 80 ? -10 23.5 20.828 1 89.12 80 LEU A C 1
ATOM 595 O O . LEU A 1 80 ? -9.234 24.469 20.719 1 89.12 80 LEU A O 1
ATOM 599 N N . VAL A 1 81 ? -10.297 22.719 19.891 1 91.31 81 VAL A N 1
ATOM 600 C CA . VAL A 1 81 ? -9.703 22.859 18.562 1 91.31 81 VAL A CA 1
ATOM 601 C C . VAL A 1 81 ? -10.109 24.203 17.969 1 91.31 81 VAL A C 1
ATOM 603 O O . VAL A 1 81 ? -9.289 24.906 17.359 1 91.31 81 VAL A O 1
ATOM 606 N N . GLN A 1 82 ? -11.32 24.562 18.141 1 92.69 82 GLN A N 1
ATOM 607 C CA . GLN A 1 82 ? -11.805 25.844 17.641 1 92.69 82 GLN A CA 1
ATOM 608 C C . GLN A 1 82 ? -11.016 27 18.234 1 92.69 82 GLN A C 1
ATOM 610 O O . GLN A 1 82 ? -10.703 27.969 17.531 1 92.69 82 GLN A O 1
ATOM 615 N N . SER A 1 83 ? -10.695 26.891 19.453 1 90.38 83 SER A N 1
ATOM 616 C CA . SER A 1 83 ? -9.977 27.969 20.156 1 90.38 83 SER A CA 1
ATOM 617 C C . SER A 1 83 ? -8.539 28.078 19.656 1 90.38 83 SER A C 1
ATOM 619 O O . SER A 1 83 ? -7.883 29.094 19.875 1 90.38 83 SER A O 1
ATOM 621 N N . MET A 1 84 ? -8.055 27.078 19 1 91.19 84 MET A N 1
ATOM 622 C CA . MET A 1 84 ? -6.66 27.016 18.562 1 91.19 84 MET A CA 1
ATOM 623 C C . MET A 1 84 ? -6.523 27.5 17.125 1 91.19 84 MET A C 1
ATOM 625 O O . MET A 1 84 ? -5.41 27.609 16.609 1 91.19 84 MET A O 1
ATOM 629 N N . GLU A 1 85 ? -7.633 27.828 16.469 1 93.81 85 GLU A N 1
ATOM 630 C CA . GLU A 1 85 ? -7.594 28.297 15.086 1 93.81 85 GLU A CA 1
ATOM 631 C C . GLU A 1 85 ? -6.785 29.578 14.953 1 93.81 85 GLU A C 1
ATOM 633 O O . GLU A 1 85 ? -6.957 30.5 15.742 1 93.81 85 GLU A O 1
ATOM 638 N N . MET A 1 86 ? -5.879 29.594 14 1 94.38 86 MET A N 1
ATOM 639 C CA . MET A 1 86 ? -5.18 30.844 13.688 1 94.38 86 MET A CA 1
ATOM 640 C C . MET A 1 86 ? -6.109 31.828 12.977 1 94.38 86 MET A C 1
ATOM 642 O O . MET A 1 86 ? -6.73 31.469 11.969 1 94.38 86 MET A O 1
ATOM 646 N N . PRO A 1 87 ? -6.191 33.031 13.445 1 94.38 87 PRO A N 1
ATOM 647 C CA . PRO A 1 87 ? -7.012 34.031 12.742 1 94.38 87 PRO A CA 1
ATOM 648 C C . PRO A 1 87 ? -6.504 34.312 11.336 1 94.38 87 PRO A C 1
ATOM 650 O O . PRO A 1 87 ? -5.297 34.5 11.133 1 94.38 87 PRO A O 1
ATOM 653 N N . ALA A 1 88 ? -7.418 34.406 10.43 1 93.06 88 ALA A N 1
ATOM 654 C CA . ALA A 1 88 ? -7.082 34.656 9.023 1 93.06 88 ALA A CA 1
ATOM 655 C C . ALA A 1 88 ? -6.309 35.938 8.852 1 93.06 88 ALA A C 1
ATOM 657 O O . ALA A 1 88 ? -5.43 36.031 7.992 1 93.06 88 ALA A O 1
ATOM 658 N N . GLU A 1 89 ? -6.582 36.938 9.664 1 95.25 89 GLU A N 1
ATOM 659 C CA . GLU A 1 89 ? -5.973 38.25 9.539 1 95.25 89 GLU A CA 1
ATOM 660 C C . GLU A 1 89 ? -4.492 38.219 9.906 1 95.25 89 GLU A C 1
ATOM 662 O O . GLU A 1 89 ? -3.756 39.188 9.648 1 95.25 89 GLU A O 1
ATOM 667 N N . TRP A 1 90 ? -4.023 37.094 10.555 1 96.56 90 TRP A N 1
ATOM 668 C CA . TRP A 1 90 ? -2.625 36.969 10.945 1 96.56 90 TRP A CA 1
ATOM 669 C C . TRP A 1 90 ? -1.753 36.594 9.75 1 96.56 90 TRP A C 1
ATOM 671 O O . TRP A 1 90 ? -0.531 36.75 9.797 1 96.56 90 TRP A O 1
ATOM 681 N N . ILE A 1 91 ? -2.311 36.062 8.703 1 95.06 91 ILE A N 1
ATOM 682 C CA . ILE A 1 91 ? -1.551 35.406 7.652 1 95.06 91 ILE A CA 1
ATOM 683 C C . ILE A 1 91 ? -0.634 36.406 6.957 1 95.06 91 ILE A C 1
ATOM 685 O O . ILE A 1 91 ? 0.572 36.156 6.84 1 95.06 91 ILE A O 1
ATOM 689 N N . LEU A 1 92 ? -1.142 37.5 6.527 1 95.12 92 LEU A N 1
ATOM 690 C CA . LEU A 1 92 ? -0.353 38.469 5.773 1 95.12 92 LEU A CA 1
ATOM 691 C C . LEU A 1 92 ? 0.741 39.094 6.645 1 95.12 92 LEU A C 1
ATOM 693 O O . LEU A 1 92 ? 1.903 39.156 6.238 1 95.12 92 LEU A O 1
ATOM 697 N N . PRO A 1 93 ? 0.371 39.5 7.883 1 97.31 93 PRO A N 1
ATOM 698 C CA . PRO A 1 93 ? 1.43 40 8.766 1 97.31 93 PRO A CA 1
ATOM 699 C C . PRO A 1 93 ? 2.535 38.969 9 1 97.31 93 PRO A C 1
ATOM 701 O O . PRO A 1 93 ? 3.719 39.312 9 1 97.31 93 PRO A O 1
ATOM 704 N N . LEU A 1 94 ? 2.205 37.75 9.203 1 98.06 94 LEU A N 1
ATOM 705 C CA . LEU A 1 94 ? 3.195 36.719 9.438 1 98.06 94 LEU A CA 1
ATOM 706 C C . LEU A 1 94 ? 4.055 36.5 8.195 1 98.06 94 LEU A C 1
ATOM 708 O O . LEU A 1 94 ? 5.27 36.312 8.305 1 98.06 94 LEU A O 1
ATOM 712 N N . LEU A 1 95 ? 3.455 36.5 7.066 1 97 95 LEU A N 1
ATOM 713 C CA . LEU A 1 95 ? 4.168 36.344 5.801 1 97 95 LEU A CA 1
ATOM 714 C C . LEU A 1 95 ? 5.18 37.469 5.605 1 97 95 LEU A C 1
ATOM 716 O O . LEU A 1 95 ? 6.328 37.188 5.242 1 97 95 LEU A O 1
ATOM 720 N N . ASP A 1 96 ? 4.715 38.656 5.797 1 97.69 96 ASP A N 1
ATOM 721 C CA . ASP A 1 96 ? 5.578 39.844 5.648 1 97.69 96 ASP A C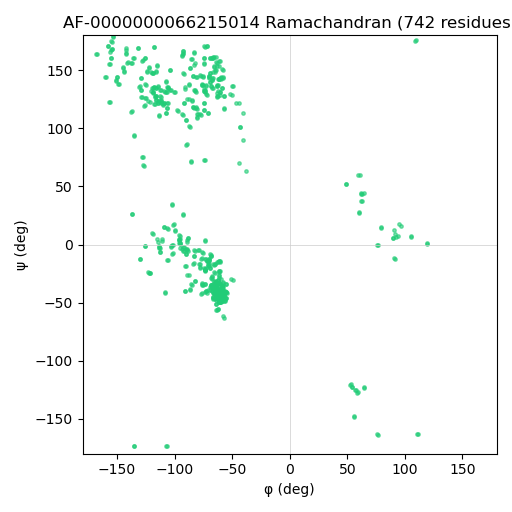A 1
ATOM 722 C C . ASP A 1 96 ? 6.762 39.781 6.609 1 97.69 96 ASP A C 1
ATOM 724 O O . ASP A 1 96 ? 7.891 40.094 6.23 1 97.69 96 ASP A O 1
ATOM 728 N N . TYR A 1 97 ? 6.43 39.375 7.805 1 98.56 97 TYR A N 1
ATOM 729 C CA . TYR A 1 97 ? 7.484 39.281 8.805 1 98.56 97 TYR A CA 1
ATOM 730 C C . TYR A 1 97 ? 8.492 38.188 8.445 1 98.56 97 TYR A C 1
ATOM 732 O O . TYR A 1 97 ? 9.703 38.375 8.617 1 98.56 97 TYR A O 1
ATOM 740 N N . CYS A 1 98 ? 8.055 37.062 7.977 1 98.56 98 CYS A N 1
ATOM 741 C CA . CYS A 1 98 ? 8.938 36 7.508 1 98.56 98 CYS A CA 1
ATOM 742 C C . CYS A 1 98 ? 9.852 36.531 6.395 1 98.56 98 CYS A C 1
ATOM 744 O O . CYS A 1 98 ? 11.039 36.188 6.367 1 98.56 98 CYS A O 1
ATOM 746 N N . ARG A 1 99 ? 9.305 37.281 5.461 1 97.56 99 ARG A N 1
ATOM 747 C CA . ARG A 1 99 ? 10.109 37.875 4.387 1 97.56 99 ARG A CA 1
ATOM 748 C C . ARG A 1 99 ? 11.203 38.781 4.949 1 97.56 99 ARG A C 1
ATOM 750 O O . ARG A 1 99 ? 12.352 38.688 4.516 1 97.56 99 ARG A O 1
ATOM 757 N N . GLU A 1 100 ? 10.758 39.562 5.852 1 98.44 100 GLU A N 1
ATOM 758 C CA . GLU A 1 100 ? 11.711 40.469 6.492 1 98.44 100 GLU A CA 1
ATOM 759 C C . GLU A 1 100 ? 12.844 39.688 7.156 1 98.44 100 GLU A C 1
ATOM 761 O O . GLU A 1 100 ? 14.008 40.094 7.094 1 98.44 100 GLU A O 1
ATOM 766 N N . LYS A 1 101 ? 12.508 38.594 7.789 1 98.56 101 LYS A N 1
ATOM 767 C CA . LYS A 1 101 ? 13.469 37.812 8.555 1 98.56 101 LYS A CA 1
ATOM 768 C C . LYS A 1 101 ? 14.156 36.781 7.68 1 98.56 101 LYS A C 1
ATOM 770 O O . LYS A 1 101 ? 15.016 36.031 8.156 1 98.56 101 LYS A O 1
ATOM 775 N N . GLN A 1 102 ? 13.75 36.656 6.48 1 98 102 GLN A N 1
ATOM 776 C CA . GLN A 1 102 ? 14.344 35.781 5.484 1 98 102 GLN A CA 1
ATOM 777 C C . GLN A 1 102 ? 14.188 34.312 5.887 1 98 102 GLN A C 1
ATOM 779 O O . GLN A 1 102 ? 15.156 33.531 5.844 1 98 102 GLN A O 1
ATOM 784 N N . VAL A 1 103 ? 13.117 33.938 6.32 1 98.69 103 VAL A N 1
ATOM 785 C CA . VAL A 1 103 ? 12.719 32.562 6.59 1 98.69 103 VAL A CA 1
ATOM 786 C C . VAL A 1 103 ? 11.414 32.25 5.852 1 98.69 103 VAL A C 1
ATOM 788 O O . VAL A 1 103 ? 10.531 33.094 5.758 1 98.69 103 VAL A O 1
ATOM 791 N N . ILE A 1 104 ? 11.281 31.094 5.242 1 98.62 104 ILE A N 1
ATOM 792 C CA . ILE A 1 104 ? 10.133 30.734 4.418 1 98.62 104 ILE A CA 1
ATOM 793 C C . ILE A 1 104 ? 8.93 30.453 5.312 1 98.62 104 ILE A C 1
ATOM 795 O O . ILE A 1 104 ? 9.047 29.766 6.328 1 98.62 104 ILE A O 1
ATOM 799 N N . PHE A 1 105 ? 7.773 31.016 5 1 98.44 105 PHE A N 1
ATOM 800 C CA . PHE A 1 105 ? 6.52 30.719 5.68 1 98.44 105 PHE A CA 1
ATOM 801 C C . PHE A 1 105 ? 5.859 29.484 5.082 1 98.44 105 PHE A C 1
ATOM 803 O O . PHE A 1 105 ? 5.648 29.422 3.869 1 98.44 105 PHE A O 1
ATOM 810 N N . LEU A 1 106 ? 5.586 28.5 5.914 1 98.38 106 LEU A N 1
ATOM 811 C CA . LEU A 1 106 ? 4.789 27.328 5.543 1 98.38 106 LEU A CA 1
ATOM 812 C C . LEU A 1 106 ? 3.623 27.141 6.504 1 98.38 106 LEU A C 1
ATOM 814 O O . LEU A 1 106 ? 3.641 27.656 7.621 1 98.38 106 LEU A O 1
ATOM 818 N N . SER A 1 107 ? 2.674 26.422 6.074 1 98.12 107 SER A N 1
ATOM 819 C CA . SER A 1 107 ? 1.576 26.047 6.957 1 98.12 107 SER A CA 1
ATOM 820 C C . SER A 1 107 ? 0.984 24.703 6.562 1 98.12 107 SER A C 1
ATOM 822 O O . SER A 1 107 ? 0.907 24.375 5.375 1 98.12 107 SER A O 1
ATOM 824 N N . THR A 1 108 ? 0.592 23.953 7.562 1 98.12 108 THR A N 1
ATOM 825 C CA . THR A 1 108 ? -0.263 22.797 7.348 1 98.12 108 THR A CA 1
ATOM 826 C C . THR A 1 108 ? -1.693 23.219 7.035 1 98.12 108 THR A C 1
ATOM 828 O O . THR A 1 108 ? -2.225 24.141 7.672 1 98.12 108 THR A O 1
ATOM 831 N N . VAL A 1 109 ? -2.27 22.672 6.055 1 98.25 109 VAL A N 1
ATOM 832 C CA . VAL A 1 109 ? -3.691 22.875 5.805 1 98.25 109 VAL A CA 1
ATOM 833 C C . VAL A 1 109 ? -4.453 21.578 6.043 1 98.25 109 VAL A C 1
ATOM 835 O O . VAL A 1 109 ? -4.055 20.516 5.555 1 98.25 109 VAL A O 1
ATOM 838 N N . CYS A 1 110 ? -5.59 21.625 6.785 1 97.88 110 CYS A N 1
ATOM 839 C CA . CYS A 1 110 ? -6.32 20.422 7.172 1 97.88 110 CYS A CA 1
ATOM 840 C C . CYS A 1 110 ? -7.688 20.375 6.5 1 97.88 110 CYS A C 1
ATOM 842 O O . CYS A 1 110 ? -8.469 19.453 6.734 1 97.88 110 CYS A O 1
ATOM 844 N N . ASP A 1 111 ? -8.023 21.375 5.73 1 97.44 111 ASP A N 1
ATOM 845 C CA . ASP A 1 111 ? -9.305 21.469 5.035 1 97.44 111 ASP A CA 1
ATOM 846 C C . ASP A 1 111 ? -9.211 22.375 3.809 1 97.44 111 ASP A C 1
ATOM 848 O O . ASP A 1 111 ? -8.25 23.125 3.664 1 97.44 111 ASP A O 1
ATOM 852 N N . GLU A 1 112 ? -10.188 22.312 2.957 1 97 112 GLU A N 1
ATOM 853 C CA . GLU A 1 112 ? -10.18 23.047 1.693 1 97 112 GLU A CA 1
ATOM 854 C C . GLU A 1 112 ? -10.234 24.562 1.928 1 97 112 GLU A C 1
ATOM 856 O O . GLU A 1 112 ? -9.633 25.328 1.18 1 97 112 GLU A O 1
ATOM 861 N N . GLY A 1 113 ? -10.984 24.984 2.93 1 95.94 113 GLY A N 1
ATOM 862 C CA . GLY A 1 113 ? -11.031 26.406 3.25 1 95.94 113 GLY A CA 1
ATOM 863 C C . GLY A 1 113 ? -9.68 26.969 3.645 1 95.94 113 GLY A C 1
ATOM 864 O O . GLY A 1 113 ? -9.297 28.047 3.189 1 95.94 113 GLY A O 1
ATOM 865 N N . SER A 1 114 ? -8.969 26.219 4.477 1 97.19 114 SER A N 1
ATOM 866 C CA . SER A 1 114 ? -7.629 26.609 4.879 1 97.19 114 SER A CA 1
ATOM 867 C C . SER A 1 114 ? -6.668 26.609 3.693 1 97.19 114 SER A C 1
ATOM 869 O O . SER A 1 114 ? -5.797 27.469 3.588 1 97.19 114 SER A O 1
ATOM 871 N N . ALA A 1 115 ? -6.844 25.656 2.803 1 97.81 115 ALA A N 1
ATOM 872 C CA . ALA A 1 115 ? -6.035 25.594 1.587 1 97.81 115 ALA A CA 1
ATOM 873 C C . ALA A 1 115 ? -6.266 26.828 0.722 1 97.81 115 ALA A C 1
ATOM 875 O O . ALA A 1 115 ? -5.312 27.422 0.201 1 97.81 115 ALA A O 1
ATOM 876 N N . ASP A 1 116 ? -7.512 27.234 0.576 1 96.88 116 ASP A N 1
ATOM 877 C CA . ASP A 1 116 ? -7.852 28.422 -0.201 1 96.88 116 ASP A CA 1
ATOM 878 C C . ASP A 1 116 ? -7.211 29.672 0.395 1 96.88 116 ASP A C 1
ATOM 880 O O . ASP A 1 116 ? -6.66 30.5 -0.333 1 96.88 116 ASP A O 1
ATOM 884 N N . LEU A 1 117 ? -7.359 29.734 1.699 1 95.5 117 LEU A N 1
ATOM 885 C CA . LEU A 1 117 ? -6.781 30.875 2.393 1 95.5 117 LEU A CA 1
ATOM 886 C C . LEU A 1 117 ? -5.277 30.953 2.162 1 95.5 117 LEU A C 1
ATOM 888 O O . LEU A 1 117 ? -4.75 32.031 1.822 1 95.5 117 LEU A O 1
ATOM 892 N N . LEU A 1 118 ? -4.586 29.859 2.334 1 96.81 118 LEU A N 1
ATOM 893 C CA . LEU A 1 118 ? -3.141 29.828 2.129 1 96.81 118 LEU A CA 1
ATOM 894 C C . LEU A 1 118 ? -2.797 30.094 0.668 1 96.81 118 LEU A C 1
ATOM 896 O O . LEU A 1 118 ? -1.847 30.828 0.375 1 96.81 118 LEU A O 1
ATOM 900 N N . GLN A 1 119 ? -3.545 29.516 -0.269 1 96.75 119 GLN A N 1
ATOM 901 C CA . GLN A 1 119 ? -3.309 29.672 -1.699 1 96.75 119 GLN A CA 1
ATOM 902 C C . GLN A 1 119 ? -3.373 31.141 -2.102 1 96.75 119 GLN A C 1
ATOM 904 O O . GLN A 1 119 ? -2.646 31.578 -2.996 1 96.75 119 GLN A O 1
ATOM 909 N N . SER A 1 120 ? -4.242 31.891 -1.501 1 95.25 120 SER A N 1
ATOM 910 C CA . SER A 1 120 ? -4.43 33.281 -1.817 1 95.25 120 SER A CA 1
ATOM 911 C C . SER A 1 120 ? -3.154 34.094 -1.559 1 95.25 120 SER A C 1
ATOM 913 O O . SER A 1 120 ? -3.014 35.219 -2.037 1 95.25 120 SER A O 1
ATOM 915 N N . THR A 1 121 ? -2.207 33.5 -0.833 1 94.75 121 THR A N 1
ATOM 916 C CA . THR A 1 121 ? -0.954 34.156 -0.513 1 94.75 121 THR A CA 1
ATOM 917 C C . THR A 1 121 ? 0.177 33.656 -1.403 1 94.75 121 THR A C 1
ATOM 919 O O . THR A 1 121 ? 1.341 34.031 -1.2 1 94.75 121 THR A O 1
ATOM 922 N N . SER A 1 122 ? -0.083 32.75 -2.295 1 94.5 122 SER A N 1
ATOM 923 C CA . SER A 1 122 ? 0.886 32.125 -3.197 1 94.5 122 SER A CA 1
ATOM 924 C C . SER A 1 122 ? 1.993 31.422 -2.422 1 94.5 122 SER A C 1
ATOM 926 O O . SER A 1 122 ? 3.176 31.719 -2.605 1 94.5 122 SER A O 1
ATOM 928 N N . PRO A 1 123 ? 1.543 30.516 -1.672 1 95.44 123 PRO A N 1
ATOM 929 C CA . PRO A 1 123 ? 2.531 29.797 -0.863 1 95.44 123 PRO A CA 1
ATOM 930 C C . PRO A 1 123 ? 3.533 29.016 -1.711 1 95.44 123 PRO A C 1
ATOM 932 O O . PRO A 1 123 ? 3.232 28.656 -2.85 1 95.44 123 PRO A O 1
ATOM 935 N N . SER A 1 124 ? 4.711 28.75 -1.137 1 97.44 124 SER A N 1
ATOM 936 C CA . SER A 1 124 ? 5.754 28.031 -1.859 1 97.44 124 SER A CA 1
ATOM 937 C C . SER A 1 124 ? 5.539 26.516 -1.788 1 97.44 124 SER A C 1
ATOM 939 O O . SER A 1 124 ? 6.125 25.766 -2.566 1 97.44 124 SER A O 1
ATOM 941 N N . ALA A 1 125 ? 4.715 26.062 -0.874 1 98.56 125 ALA A N 1
ATOM 942 C CA . ALA A 1 125 ? 4.391 24.641 -0.707 1 98.56 125 ALA A CA 1
ATOM 943 C C . ALA A 1 125 ? 3.201 24.469 0.232 1 98.56 125 ALA A C 1
ATOM 945 O O . ALA A 1 125 ? 2.797 25.406 0.922 1 98.56 125 ALA A O 1
ATOM 946 N N . PHE A 1 126 ? 2.645 23.297 0.185 1 98.69 126 PHE A N 1
ATOM 947 C CA . PHE A 1 126 ? 1.606 22.891 1.123 1 98.69 126 PHE A CA 1
ATOM 948 C C . PHE A 1 126 ? 2.078 21.719 1.977 1 98.69 126 PHE A C 1
ATOM 950 O O . PHE A 1 126 ? 2.721 20.797 1.473 1 98.69 126 PHE A O 1
ATOM 957 N N . LYS A 1 127 ? 1.831 21.828 3.234 1 98.81 127 LYS A N 1
ATOM 958 C CA . LYS A 1 127 ? 2.025 20.703 4.141 1 98.81 127 LYS A CA 1
ATOM 959 C C . LYS A 1 127 ? 0.692 20.062 4.512 1 98.81 127 LYS A C 1
ATOM 961 O O . LYS A 1 127 ? -0.281 20.766 4.797 1 98.81 127 LYS A O 1
ATOM 966 N N . ILE A 1 128 ? 0.616 18.734 4.441 1 98.81 128 ILE A N 1
ATOM 967 C CA . ILE A 1 128 ? -0.541 17.953 4.855 1 98.81 128 ILE A CA 1
ATOM 968 C C . ILE A 1 128 ? -0.187 17.125 6.086 1 98.81 128 ILE A C 1
ATOM 970 O O . ILE A 1 128 ? 0.812 16.391 6.086 1 98.81 128 ILE A O 1
ATOM 974 N N . ALA A 1 129 ? -0.978 17.234 7.117 1 97.88 129 ALA A N 1
ATOM 975 C CA . ALA A 1 129 ? -0.721 16.516 8.367 1 97.88 129 ALA A CA 1
ATOM 976 C C . ALA A 1 129 ? -0.941 15.008 8.188 1 97.88 129 ALA A C 1
ATOM 978 O O . ALA A 1 129 ? -1.663 14.586 7.281 1 97.88 129 ALA A O 1
ATOM 979 N N . SER A 1 130 ? -0.379 14.227 9.086 1 98.06 130 SER A N 1
ATOM 980 C CA . SER A 1 130 ? -0.491 12.766 9.047 1 98.06 130 SER A CA 1
ATOM 981 C C . SER A 1 130 ? -1.95 12.328 9 1 98.06 130 SER A C 1
ATOM 983 O O . SER A 1 130 ? -2.318 11.461 8.211 1 98.06 130 SER A O 1
ATOM 985 N N . TYR A 1 131 ? -2.807 12.961 9.766 1 96.31 131 TYR A N 1
ATOM 986 C CA . TYR A 1 131 ? -4.18 12.508 9.953 1 96.31 131 TYR A CA 1
ATOM 987 C C . TYR A 1 131 ? -5.039 12.844 8.742 1 96.31 131 TYR A C 1
ATOM 989 O O . TYR A 1 131 ? -6.16 12.344 8.617 1 96.31 131 TYR A O 1
ATOM 997 N N . GLU A 1 132 ? -4.492 13.672 7.879 1 98.12 132 GLU A N 1
ATOM 998 C CA . GLU A 1 132 ? -5.199 14.039 6.656 1 98.12 132 GLU A CA 1
ATOM 999 C C . GLU A 1 132 ? -4.754 13.172 5.484 1 98.12 132 GLU A C 1
ATOM 1001 O O . GLU A 1 132 ? -5.227 13.344 4.359 1 98.12 132 GLU A O 1
ATOM 1006 N N . ILE A 1 133 ? -3.914 12.195 5.715 1 98.56 133 ILE A N 1
ATOM 1007 C CA . ILE A 1 133 ? -3.334 11.398 4.637 1 98.56 133 ILE A CA 1
ATOM 1008 C C . ILE A 1 133 ? -4.441 10.664 3.883 1 98.56 133 ILE A C 1
ATOM 1010 O O . ILE A 1 133 ? -4.324 10.422 2.68 1 98.56 133 ILE A O 1
ATOM 1014 N N . ASN A 1 134 ? -5.516 10.25 4.578 1 98.5 134 ASN A N 1
ATOM 1015 C CA . ASN A 1 134 ? -6.586 9.516 3.91 1 98.5 134 ASN A CA 1
ATOM 1016 C C . ASN A 1 134 ? -7.715 10.453 3.482 1 98.5 134 ASN A C 1
ATOM 1018 O O . ASN A 1 134 ? -8.758 9.992 3.006 1 98.5 134 ASN A O 1
ATOM 1022 N N . HIS A 1 135 ? -7.574 11.789 3.75 1 98.75 135 HIS A N 1
ATOM 1023 C CA . HIS A 1 135 ? -8.508 12.781 3.225 1 98.75 135 HIS A CA 1
ATOM 1024 C C . HIS A 1 135 ? -8.281 13.016 1.733 1 98.75 135 HIS A C 1
ATOM 1026 O O . HIS A 1 135 ? -7.832 14.086 1.327 1 98.75 135 HIS A O 1
ATOM 1032 N N . LEU A 1 136 ? -8.664 12.078 0.954 1 98.81 136 LEU A N 1
ATOM 1033 C CA . LEU A 1 136 ? -8.336 12.039 -0.467 1 98.81 136 LEU A CA 1
ATOM 1034 C C . LEU A 1 136 ? -8.945 13.242 -1.195 1 98.81 136 LEU A C 1
ATOM 1036 O O . LEU A 1 136 ? -8.281 13.859 -2.033 1 98.81 136 LEU A O 1
ATOM 1040 N N . PRO A 1 137 ? -10.211 13.641 -0.9 1 98.62 137 PRO A N 1
ATOM 1041 C CA . PRO A 1 137 ? -10.734 14.852 -1.529 1 98.62 137 PRO A CA 1
ATOM 1042 C C . PRO A 1 137 ? -9.852 16.078 -1.282 1 98.62 137 PRO A C 1
ATOM 1044 O O . PRO A 1 137 ? -9.625 16.875 -2.195 1 98.62 137 PRO A O 1
ATOM 1047 N N . LEU A 1 138 ? -9.336 16.234 -0.093 1 98.81 138 LEU A N 1
ATOM 1048 C CA . LEU A 1 138 ? -8.453 17.344 0.207 1 98.81 138 LEU A CA 1
ATOM 1049 C C . LEU A 1 138 ? -7.156 17.25 -0.594 1 98.81 138 LEU A C 1
ATOM 1051 O O . LEU A 1 138 ? -6.684 18.234 -1.151 1 98.81 138 LEU A O 1
ATOM 1055 N N . LEU A 1 139 ? -6.57 16.047 -0.585 1 98.88 139 LEU A N 1
ATOM 1056 C CA . LEU A 1 139 ? -5.332 15.836 -1.328 1 98.88 139 LEU A CA 1
ATOM 1057 C C . LEU A 1 139 ? -5.512 16.203 -2.797 1 98.88 139 LEU A C 1
ATOM 1059 O O . LEU A 1 139 ? -4.652 16.875 -3.383 1 98.88 139 LEU A O 1
ATOM 1063 N N . LYS A 1 140 ? -6.641 15.734 -3.402 1 98.75 140 LYS A N 1
ATOM 1064 C CA . LYS A 1 140 ? -6.945 16.078 -4.789 1 98.75 140 LYS A CA 1
ATOM 1065 C C . LYS A 1 140 ? -7.039 17.594 -4.973 1 98.75 140 LYS A C 1
ATOM 1067 O O . LYS A 1 140 ? -6.453 18.141 -5.906 1 98.75 140 LYS A O 1
ATOM 1072 N N . TYR A 1 141 ? -7.727 18.203 -4.07 1 98.56 141 TYR A N 1
ATOM 1073 C CA . TYR A 1 141 ? -7.961 19.641 -4.125 1 98.56 141 TYR A CA 1
ATOM 1074 C C . TYR A 1 141 ? -6.645 20.406 -4.078 1 98.56 141 TYR A C 1
ATOM 1076 O O . TYR A 1 141 ? -6.391 21.266 -4.93 1 98.56 141 TYR A O 1
ATOM 1084 N N . VAL A 1 142 ? -5.785 20.078 -3.146 1 98.81 142 VAL A N 1
ATOM 1085 C CA . VAL A 1 142 ? -4.52 20.781 -2.947 1 98.81 142 VAL A CA 1
ATOM 1086 C C . VAL A 1 142 ? -3.568 20.469 -4.102 1 98.81 142 VAL A C 1
ATOM 1088 O O . VAL A 1 142 ? -2.834 21.344 -4.559 1 98.81 142 VAL A O 1
ATOM 1091 N N . ALA A 1 143 ? -3.578 19.25 -4.551 1 98.81 143 ALA A N 1
ATOM 1092 C CA . ALA A 1 143 ? -2.707 18.844 -5.648 1 98.81 143 ALA A CA 1
ATOM 1093 C C . ALA A 1 143 ? -2.961 19.672 -6.898 1 98.81 143 ALA A C 1
ATOM 1095 O O . ALA A 1 143 ? -2.027 20 -7.637 1 98.81 143 ALA A O 1
ATOM 1096 N N . ARG A 1 144 ? -4.188 20.062 -7.141 1 98.31 144 ARG A N 1
ATOM 1097 C CA . ARG A 1 144 ? -4.582 20.812 -8.32 1 98.31 144 ARG A CA 1
ATOM 1098 C C . ARG A 1 144 ? -4.023 22.234 -8.281 1 98.31 144 ARG A C 1
ATOM 1100 O O . ARG A 1 144 ? -3.973 22.906 -9.305 1 98.31 144 ARG A O 1
ATOM 1107 N N . LEU A 1 145 ? -3.674 22.656 -7.078 1 97.69 145 LEU A N 1
ATOM 1108 C CA . LEU A 1 145 ? -3.094 23.984 -6.945 1 97.69 145 LEU A CA 1
ATOM 1109 C C . LEU A 1 145 ? -1.661 24.016 -7.465 1 97.69 145 LEU A C 1
ATOM 1111 O O . LEU A 1 145 ? -1.07 25.078 -7.621 1 97.69 145 LEU A O 1
ATOM 1115 N N . ASN A 1 146 ? -1.052 22.859 -7.723 1 96.69 146 ASN A N 1
ATOM 1116 C CA . ASN A 1 146 ? 0.198 22.641 -8.438 1 96.69 146 ASN A CA 1
ATOM 1117 C C . ASN A 1 146 ? 1.375 23.312 -7.746 1 96.69 146 ASN A C 1
ATOM 1119 O O . ASN A 1 146 ? 2.152 24.016 -8.391 1 96.69 146 ASN A O 1
ATOM 1123 N N . ARG A 1 147 ? 1.445 23.188 -6.453 1 98 147 ARG A N 1
ATOM 1124 C CA . ARG A 1 147 ? 2.588 23.531 -5.609 1 98 147 ARG A CA 1
ATOM 1125 C C . ARG A 1 147 ? 3.162 22.281 -4.945 1 98 147 ARG A C 1
ATOM 1127 O O . ARG A 1 147 ? 2.467 21.266 -4.793 1 98 147 ARG A O 1
ATOM 1134 N N . PRO A 1 148 ? 4.48 22.375 -4.609 1 98.62 148 PRO A N 1
ATOM 1135 C CA . PRO A 1 148 ? 5.031 21.234 -3.865 1 98.62 148 PRO A CA 1
ATOM 1136 C C . PRO A 1 148 ? 4.172 20.844 -2.666 1 98.62 148 PRO A C 1
ATOM 1138 O O . PRO A 1 148 ? 3.646 21.719 -1.969 1 98.62 148 PRO A O 1
ATOM 1141 N N . MET A 1 149 ? 3.982 19.578 -2.508 1 98.88 149 MET A N 1
ATOM 1142 C CA . MET A 1 149 ? 3.215 19.062 -1.381 1 98.88 149 MET A CA 1
ATOM 1143 C C . MET A 1 149 ? 4.086 18.188 -0.49 1 98.88 149 MET A C 1
ATOM 1145 O O . MET A 1 149 ? 4.777 17.297 -0.979 1 98.88 149 MET A O 1
ATOM 1149 N N . ILE A 1 150 ? 4.121 18.469 0.815 1 98.94 150 ILE A N 1
ATOM 1150 C CA . ILE A 1 150 ? 4.766 17.672 1.852 1 98.94 150 ILE A CA 1
ATOM 1151 C C . ILE A 1 150 ? 3.707 17 2.721 1 98.94 150 ILE A C 1
ATOM 1153 O O . ILE A 1 150 ? 2.836 17.672 3.279 1 98.94 150 ILE A O 1
ATOM 1157 N N . PHE A 1 151 ? 3.711 15.664 2.809 1 98.88 151 PHE A N 1
ATOM 1158 C CA . PHE A 1 151 ? 2.732 15.086 3.721 1 98.88 151 PHE A CA 1
ATOM 1159 C C . PHE A 1 151 ? 3.402 14.109 4.68 1 98.88 151 PHE A C 1
ATOM 1161 O O . PHE A 1 151 ? 4.363 13.43 4.312 1 98.88 151 PHE A O 1
ATOM 1168 N N . SER A 1 152 ? 2.932 14.078 5.922 1 98.81 152 SER A N 1
ATOM 1169 C CA . SER A 1 152 ? 3.439 13.195 6.965 1 98.81 152 SER A CA 1
ATOM 1170 C C . SER A 1 152 ? 2.641 11.891 7.02 1 98.81 152 SER A C 1
ATOM 1172 O O . SER A 1 152 ? 1.534 11.812 6.48 1 98.81 152 SER A O 1
ATOM 1174 N N . THR A 1 153 ? 3.217 10.898 7.754 1 98.75 153 THR A N 1
ATOM 1175 C CA . THR A 1 153 ? 2.631 9.57 7.602 1 98.75 153 THR A CA 1
ATOM 1176 C C . THR A 1 153 ? 2.502 8.875 8.953 1 98.75 153 THR A C 1
ATOM 1178 O O . THR A 1 153 ? 2.592 7.648 9.039 1 98.75 153 THR A O 1
ATOM 1181 N N . ALA A 1 154 ? 2.389 9.586 10.07 1 98.38 154 ALA A N 1
ATOM 1182 C CA . ALA A 1 154 ? 2.188 8.938 11.367 1 98.38 154 ALA A CA 1
ATOM 1183 C C . ALA A 1 154 ? 0.917 8.094 11.367 1 98.38 154 ALA A C 1
ATOM 1185 O O . ALA A 1 154 ? -0.12 8.523 10.852 1 98.38 154 ALA A O 1
ATOM 1186 N N . GLY A 1 155 ? 1.048 6.883 11.898 1 97.88 155 GLY A N 1
ATOM 1187 C CA . GLY A 1 155 ? -0.094 5.988 12.016 1 97.88 155 GLY A CA 1
ATOM 1188 C C . GLY A 1 155 ? -0.48 5.344 10.703 1 97.88 155 GLY A C 1
ATOM 1189 O O . GLY A 1 155 ? -1.402 4.527 10.648 1 97.88 155 GLY A O 1
ATOM 1190 N N . ALA A 1 156 ? 0.191 5.625 9.625 1 98.5 156 ALA A N 1
ATOM 1191 C CA . ALA A 1 156 ? -0.189 5.152 8.297 1 98.5 156 ALA A CA 1
ATOM 1192 C C . ALA A 1 156 ? 0.391 3.768 8.016 1 98.5 156 ALA A C 1
ATOM 1194 O O . ALA A 1 156 ? 1.425 3.396 8.578 1 98.5 156 ALA A O 1
ATOM 1195 N N . GLU A 1 157 ? -0.26 3.041 7.215 1 98.25 157 GLU A N 1
ATOM 1196 C CA . GLU A 1 157 ? 0.292 1.875 6.527 1 98.25 157 GLU A CA 1
ATOM 1197 C C . GLU A 1 157 ? 0.84 2.25 5.156 1 98.25 157 GLU A C 1
ATOM 1199 O O . GLU A 1 157 ? 0.558 3.334 4.645 1 98.25 157 GLU A O 1
ATOM 1204 N N . ILE A 1 158 ? 1.627 1.366 4.598 1 98.75 158 ILE A N 1
ATOM 1205 C CA . ILE A 1 158 ? 2.238 1.682 3.311 1 98.75 158 ILE A CA 1
ATOM 1206 C C . ILE A 1 158 ? 1.152 1.877 2.256 1 98.75 158 ILE A C 1
ATOM 1208 O O . ILE A 1 158 ? 1.311 2.68 1.334 1 98.75 158 ILE A O 1
ATOM 1212 N N . SER A 1 159 ? -0.014 1.177 2.385 1 98.62 159 SER A N 1
ATOM 1213 C CA . SER A 1 159 ? -1.118 1.335 1.444 1 98.62 159 SER A CA 1
ATOM 1214 C C . SER A 1 159 ? -1.726 2.73 1.534 1 98.62 159 SER A C 1
ATOM 1216 O O . SER A 1 159 ? -2.184 3.279 0.53 1 98.62 159 SER A O 1
ATOM 1218 N N . ASP A 1 160 ? -1.772 3.354 2.75 1 98.69 160 ASP A N 1
ATOM 1219 C CA . ASP A 1 160 ? -2.209 4.738 2.908 1 98.69 160 ASP A CA 1
ATOM 1220 C C . ASP A 1 160 ? -1.286 5.695 2.152 1 98.69 160 ASP A C 1
ATOM 1222 O O . ASP A 1 160 ? -1.755 6.59 1.446 1 98.69 160 ASP A O 1
ATOM 1226 N N . VAL A 1 161 ? 0.011 5.461 2.338 1 98.94 161 VAL A N 1
ATOM 1227 C CA . VAL A 1 161 ? 1.018 6.309 1.71 1 98.94 161 VAL A CA 1
ATOM 1228 C C . VAL A 1 161 ? 0.884 6.23 0.19 1 98.94 161 VAL A C 1
ATOM 1230 O O . VAL A 1 161 ? 0.89 7.258 -0.493 1 98.94 161 VAL A O 1
ATOM 1233 N N . HIS A 1 162 ? 0.72 4.992 -0.299 1 98.88 162 HIS A N 1
ATOM 1234 C CA . HIS A 1 162 ? 0.597 4.777 -1.737 1 98.88 162 HIS A CA 1
ATOM 1235 C C . HIS A 1 162 ? -0.653 5.457 -2.289 1 98.88 162 HIS A C 1
ATOM 1237 O O . HIS A 1 162 ? -0.611 6.074 -3.355 1 98.88 162 HIS A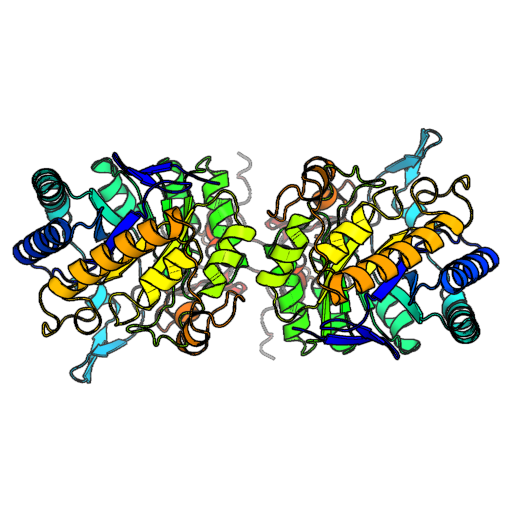 O 1
ATOM 1243 N N . GLU A 1 163 ? -1.77 5.305 -1.611 1 98.75 163 GLU A N 1
ATOM 1244 C CA . GLU A 1 163 ? -3.016 5.914 -2.07 1 98.75 163 GLU A CA 1
ATOM 1245 C C . GLU A 1 163 ? -2.904 7.434 -2.109 1 98.75 163 GLU A C 1
ATOM 1247 O O . GLU A 1 163 ? -3.365 8.07 -3.059 1 98.75 163 GLU A O 1
ATOM 1252 N N . ALA A 1 164 ? -2.301 8.039 -1.069 1 98.94 164 ALA A N 1
ATOM 1253 C CA . ALA A 1 164 ? -2.074 9.484 -1.059 1 98.94 164 ALA A CA 1
ATOM 1254 C C . ALA A 1 164 ? -1.186 9.906 -2.225 1 98.94 164 ALA A C 1
ATOM 1256 O O . ALA A 1 164 ? -1.516 10.844 -2.957 1 98.94 164 ALA A O 1
ATOM 1257 N N . TRP A 1 165 ? -0.102 9.211 -2.412 1 98.75 165 TRP A N 1
ATOM 1258 C CA . TRP A 1 165 ? 0.86 9.461 -3.48 1 98.75 165 TRP A CA 1
ATOM 1259 C C . TRP A 1 165 ? 0.183 9.406 -4.848 1 98.75 165 TRP A C 1
ATOM 1261 O O . TRP A 1 165 ? 0.33 10.328 -5.656 1 98.75 165 TRP A O 1
ATOM 1271 N N . ARG A 1 166 ? -0.572 8.367 -5.066 1 98.5 166 ARG A N 1
ATOM 1272 C CA . ARG A 1 166 ? -1.257 8.195 -6.344 1 98.5 166 ARG A CA 1
ATOM 1273 C C . ARG A 1 166 ? -2.293 9.289 -6.566 1 98.5 166 ARG A C 1
ATOM 1275 O O . ARG A 1 166 ? -2.445 9.789 -7.684 1 98.5 166 ARG A O 1
ATOM 1282 N N . THR A 1 167 ? -3.018 9.625 -5.535 1 98.81 167 THR A N 1
ATOM 1283 C CA . THR A 1 167 ? -4.055 10.641 -5.613 1 98.81 167 THR A CA 1
ATOM 1284 C C . THR A 1 167 ? -3.465 11.984 -6.051 1 98.81 167 THR A C 1
ATOM 1286 O O . THR A 1 167 ? -4.004 12.641 -6.941 1 98.81 167 THR A O 1
ATOM 1289 N N . ILE A 1 168 ? -2.352 12.359 -5.465 1 98.88 168 ILE A N 1
ATOM 1290 C CA . ILE A 1 168 ? -1.7 13.633 -5.773 1 98.88 168 ILE A CA 1
ATOM 1291 C C . ILE A 1 168 ? -1.174 13.609 -7.207 1 98.88 168 ILE A C 1
ATOM 1293 O O . ILE A 1 168 ? -1.426 14.531 -7.984 1 98.88 168 ILE A O 1
ATOM 1297 N N . ARG A 1 169 ? -0.541 12.562 -7.621 1 98.5 169 ARG A N 1
ATOM 1298 C CA . ARG A 1 169 ? 0.077 12.453 -8.938 1 98.5 169 ARG A CA 1
ATOM 1299 C C . ARG A 1 169 ? -0.979 12.414 -10.039 1 98.5 169 ARG A C 1
ATOM 1301 O O . ARG A 1 169 ? -0.754 12.906 -11.141 1 98.5 169 ARG A O 1
ATOM 1308 N N . ALA A 1 170 ? -2.086 11.797 -9.734 1 98.25 170 ALA A N 1
ATOM 1309 C CA . ALA A 1 170 ? -3.166 11.688 -10.719 1 98.25 170 ALA A CA 1
ATOM 1310 C C . ALA A 1 170 ? -3.67 13.07 -11.125 1 98.25 170 ALA A C 1
ATOM 1312 O O . ALA A 1 170 ? -4.273 13.227 -12.188 1 98.25 170 ALA A O 1
ATOM 1313 N N . GLU A 1 171 ? -3.438 14.07 -10.258 1 98.5 171 GLU A N 1
ATOM 1314 C CA . GLU A 1 171 ? -3.842 15.438 -10.57 1 98.5 171 GLU A CA 1
ATOM 1315 C C . GLU A 1 171 ? -2.732 16.188 -11.305 1 98.5 171 GLU A C 1
ATOM 1317 O O . GLU A 1 171 ? -2.84 17.391 -11.539 1 98.5 171 GLU A O 1
ATOM 1322 N N . GLY A 1 172 ? -1.617 15.516 -11.625 1 98.06 172 GLY A N 1
ATOM 1323 C CA . GLY A 1 172 ? -0.54 16.094 -12.406 1 98.06 172 GLY A CA 1
ATOM 1324 C C . GLY A 1 172 ? 0.546 16.734 -11.562 1 98.06 172 GLY A C 1
ATOM 1325 O O . GLY A 1 172 ? 1.457 17.375 -12.086 1 98.06 172 GLY A O 1
ATOM 1326 N N . ASN A 1 173 ? 0.489 16.594 -10.258 1 98.38 173 ASN A N 1
ATOM 1327 C CA . ASN A 1 173 ? 1.5 17.156 -9.367 1 98.38 173 ASN A CA 1
ATOM 1328 C C . ASN A 1 173 ? 2.541 16.109 -8.977 1 98.38 173 ASN A C 1
ATOM 1330 O O . ASN A 1 173 ? 2.23 15.156 -8.25 1 98.38 173 ASN A O 1
ATOM 1334 N N . ASN A 1 174 ? 3.76 16.281 -9.367 1 98.06 174 ASN A N 1
ATOM 1335 C CA . ASN A 1 174 ? 4.824 15.32 -9.117 1 98.06 174 ASN A CA 1
ATOM 1336 C C . ASN A 1 174 ? 5.844 15.852 -8.117 1 98.06 174 ASN A C 1
ATOM 1338 O O . ASN A 1 174 ? 6.871 15.219 -7.871 1 98.06 174 ASN A O 1
ATOM 1342 N N . GLN A 1 175 ? 5.582 17.062 -7.543 1 98.56 175 GLN A N 1
ATOM 1343 C CA . GLN A 1 175 ? 6.449 17.656 -6.527 1 98.56 175 GLN A CA 1
ATOM 1344 C C . GLN A 1 175 ? 6.016 17.234 -5.125 1 98.56 175 GLN A C 1
ATOM 1346 O O . GLN A 1 175 ? 5.289 17.953 -4.449 1 98.56 175 GLN A O 1
ATOM 1351 N N . ILE A 1 176 ? 6.52 16.078 -4.699 1 98.88 176 ILE A N 1
ATOM 1352 C CA . ILE A 1 176 ? 5.98 15.469 -3.49 1 98.88 176 ILE A CA 1
ATOM 1353 C C . ILE A 1 176 ? 7.117 15.117 -2.535 1 98.88 176 ILE A C 1
ATOM 1355 O O . ILE A 1 176 ? 8.133 14.555 -2.949 1 98.88 176 ILE A O 1
ATOM 1359 N N . ALA A 1 177 ? 6.996 15.453 -1.289 1 98.88 177 ALA A N 1
ATOM 1360 C CA . ALA A 1 177 ? 7.82 14.945 -0.199 1 98.88 177 ALA A CA 1
ATOM 1361 C C . ALA A 1 177 ? 6.992 14.117 0.775 1 98.88 177 ALA A C 1
ATOM 1363 O O . ALA A 1 177 ? 5.863 14.484 1.113 1 98.88 177 ALA A O 1
ATOM 1364 N N . ILE A 1 178 ? 7.5 12.984 1.184 1 98.94 178 ILE A N 1
ATOM 1365 C CA . ILE A 1 178 ? 6.871 12.086 2.146 1 98.94 178 ILE A CA 1
ATOM 1366 C C . ILE A 1 178 ? 7.68 12.07 3.441 1 98.94 178 ILE A C 1
ATOM 1368 O O . ILE A 1 178 ? 8.875 11.766 3.432 1 98.94 178 ILE A O 1
ATOM 1372 N N . MET A 1 179 ? 7.027 12.383 4.559 1 98.94 179 MET A N 1
ATOM 1373 C CA . MET A 1 179 ? 7.707 12.484 5.848 1 98.94 179 MET A CA 1
ATOM 1374 C C . MET A 1 179 ? 7.371 11.289 6.734 1 98.94 179 MET A C 1
ATOM 1376 O O . MET A 1 179 ? 6.211 11.086 7.098 1 98.94 179 MET A O 1
ATOM 1380 N N . HIS A 1 180 ? 8.375 10.469 7.117 1 98.88 180 HIS A N 1
ATOM 1381 C CA . HIS A 1 180 ? 8.172 9.547 8.227 1 98.88 180 HIS A CA 1
ATOM 1382 C C . HIS A 1 180 ? 7.867 10.297 9.516 1 98.88 180 HIS A C 1
ATOM 1384 O O . HIS A 1 180 ? 8.414 11.375 9.758 1 98.88 180 HIS A O 1
ATOM 1390 N N . CYS A 1 181 ? 6.996 9.711 10.258 1 97.75 181 CYS A N 1
ATOM 1391 C CA . CYS A 1 181 ? 6.5 10.391 11.453 1 97.75 181 CYS A CA 1
ATOM 1392 C C . CYS A 1 181 ? 5.887 9.391 12.43 1 97.75 181 CYS A C 1
ATOM 1394 O O . CYS A 1 181 ? 5.305 8.391 12.016 1 97.75 181 CYS A O 1
ATOM 1396 N N . VAL A 1 182 ? 6.07 9.648 13.703 1 97.75 182 VAL A N 1
ATOM 1397 C CA . VAL A 1 182 ? 5.434 8.891 14.773 1 97.75 182 VAL A CA 1
ATOM 1398 C C . VAL A 1 182 ? 4.496 9.797 15.57 1 97.75 182 VAL A C 1
ATOM 1400 O O . VAL A 1 182 ? 4.91 10.859 16.047 1 97.75 182 VAL A O 1
ATOM 1403 N N . ALA A 1 183 ? 3.271 9.367 15.727 1 96.25 183 ALA A N 1
ATOM 1404 C CA . ALA A 1 183 ? 2.277 10.188 16.422 1 96.25 183 ALA A CA 1
ATOM 1405 C C . ALA A 1 183 ? 2.344 9.969 17.922 1 96.25 183 ALA A C 1
ATOM 1407 O O . ALA A 1 183 ? 1.454 9.344 18.5 1 96.25 183 ALA A O 1
ATOM 1408 N N . LYS A 1 184 ? 3.281 10.406 18.547 1 95.56 184 LYS A N 1
ATOM 1409 C CA . LYS A 1 184 ? 3.496 10.453 20 1 95.56 184 LYS A CA 1
ATOM 1410 C C . LYS A 1 184 ? 4.332 11.672 20.391 1 95.56 184 LYS A C 1
ATOM 1412 O O . LYS A 1 184 ? 5.316 11.992 19.719 1 95.56 184 LYS A O 1
ATOM 1417 N N . TYR A 1 185 ? 3.977 12.375 21.484 1 92.06 185 TYR A N 1
ATOM 1418 C CA . TYR A 1 185 ? 4.547 13.672 21.844 1 92.06 185 TYR A CA 1
ATOM 1419 C C . TYR A 1 185 ? 4.895 13.734 23.328 1 92.06 185 TYR A C 1
ATOM 1421 O O . TYR A 1 185 ? 4.039 14.039 24.156 1 92.06 185 TYR A O 1
ATOM 1429 N N . PRO A 1 186 ? 6.062 13.461 23.719 1 95.5 186 PRO A N 1
ATOM 1430 C CA . PRO A 1 186 ? 7.184 13.156 22.828 1 95.5 186 PRO A CA 1
ATOM 1431 C C . PRO A 1 186 ? 7.223 11.688 22.422 1 95.5 186 PRO A C 1
ATOM 1433 O O . PRO A 1 186 ? 6.637 10.836 23.078 1 95.5 186 PRO A O 1
ATOM 1436 N N . ALA A 1 187 ? 7.863 11.477 21.422 1 96.12 187 ALA A N 1
ATOM 1437 C CA . ALA A 1 187 ? 8.094 10.102 20.969 1 96.12 187 ALA A CA 1
ATOM 1438 C C . ALA A 1 187 ? 9.391 9.547 21.547 1 96.12 187 ALA A C 1
ATOM 1440 O O . ALA A 1 187 ? 10.477 10.086 21.281 1 96.12 187 ALA A O 1
ATOM 1441 N N . PRO A 1 188 ? 9.328 8.453 22.266 1 96.75 188 PRO A N 1
ATOM 1442 C CA . PRO A 1 188 ? 10.578 7.82 22.719 1 96.75 188 PRO A CA 1
ATOM 1443 C C . PRO A 1 188 ? 11.453 7.355 21.562 1 96.75 188 PRO A C 1
ATOM 1445 O O . PRO A 1 188 ? 10.938 6.863 20.547 1 96.75 188 PRO A O 1
ATOM 1448 N N . PRO A 1 189 ? 12.742 7.516 21.75 1 95.75 189 PRO A N 1
ATOM 1449 C CA . PRO A 1 189 ? 13.664 7.203 20.656 1 95.75 189 PRO A CA 1
ATOM 1450 C C . PRO A 1 189 ? 13.492 5.781 20.125 1 95.75 189 PRO A C 1
ATOM 1452 O O . PRO A 1 189 ? 13.656 5.543 18.922 1 95.75 189 PRO A O 1
ATOM 1455 N N . GLU A 1 190 ? 13.164 4.855 20.984 1 96.25 190 GLU A N 1
ATOM 1456 C CA . GLU A 1 190 ? 13.07 3.453 20.594 1 96.25 190 GLU A CA 1
ATOM 1457 C C . GLU A 1 190 ? 11.891 3.219 19.656 1 96.25 190 GLU A C 1
ATOM 1459 O O . GLU A 1 190 ? 11.781 2.158 19.047 1 96.25 190 GLU A O 1
ATOM 1464 N N . TYR A 1 191 ? 11.031 4.23 19.5 1 96.25 191 TYR A N 1
ATOM 1465 C CA . TYR A 1 191 ? 9.867 4.09 18.625 1 96.25 191 TYR A CA 1
ATOM 1466 C C . TYR A 1 191 ? 10.031 4.934 17.359 1 96.25 191 TYR A C 1
ATOM 1468 O O . TYR A 1 191 ? 9.07 5.133 16.609 1 96.25 191 TYR A O 1
ATOM 1476 N N . SER A 1 192 ? 11.258 5.375 17.125 1 97.69 192 SER A N 1
ATOM 1477 C CA . SER A 1 192 ? 11.5 6.262 15.992 1 97.69 192 SER A CA 1
ATOM 1478 C C . SER A 1 192 ? 11.32 5.523 14.672 1 97.69 192 SER A C 1
ATOM 1480 O O . SER A 1 192 ? 10.836 6.098 13.695 1 97.69 192 SER A O 1
ATOM 1482 N N . ASN A 1 193 ? 11.766 4.184 14.695 1 98.31 193 ASN A N 1
ATOM 1483 C CA . ASN A 1 193 ? 11.656 3.355 13.492 1 98.31 193 ASN A CA 1
ATOM 1484 C C . ASN A 1 193 ? 12.211 4.07 12.266 1 98.31 193 ASN A C 1
ATOM 1486 O O . ASN A 1 193 ? 11.539 4.152 11.234 1 98.31 193 ASN A O 1
ATOM 1490 N N . LEU A 1 194 ? 13.438 4.555 12.383 1 98.81 194 LEU A N 1
ATOM 1491 C CA . LEU A 1 194 ? 14.023 5.375 11.328 1 98.81 194 LEU A CA 1
ATOM 1492 C C . LEU A 1 194 ? 14.328 4.531 10.094 1 98.81 194 LEU A C 1
ATOM 1494 O O . LEU A 1 194 ? 14.57 5.074 9.008 1 98.81 194 LEU A O 1
ATOM 1498 N N . SER A 1 195 ? 14.281 3.148 10.195 1 98.75 195 SER A N 1
ATOM 1499 C CA . SER A 1 195 ? 14.461 2.27 9.047 1 98.75 195 SER A CA 1
ATOM 1500 C C . SER A 1 195 ? 13.359 2.482 8.008 1 98.75 195 SER A C 1
ATOM 1502 O O . SER A 1 195 ? 13.5 2.066 6.855 1 98.75 195 SER A O 1
ATOM 1504 N N . VAL A 1 196 ? 12.289 3.129 8.367 1 98.81 196 VAL A N 1
ATOM 1505 C CA . VAL A 1 196 ? 11.188 3.43 7.457 1 98.81 196 VAL A CA 1
ATOM 1506 C C . VAL A 1 196 ? 11.648 4.438 6.406 1 98.81 196 VAL A C 1
ATOM 1508 O O . VAL A 1 196 ? 11.141 4.445 5.285 1 98.81 196 VAL A O 1
ATOM 1511 N N . ILE A 1 197 ? 12.625 5.27 6.715 1 98.88 197 ILE A N 1
ATOM 1512 C CA . ILE A 1 197 ? 13.078 6.328 5.82 1 98.88 197 ILE A CA 1
ATOM 1513 C C . ILE A 1 197 ? 13.664 5.711 4.551 1 98.88 197 ILE A C 1
ATOM 1515 O O . ILE A 1 197 ? 13.18 5.969 3.445 1 98.88 197 ILE A O 1
ATOM 1519 N N . PRO A 1 198 ? 14.719 4.801 4.703 1 98.62 198 PRO A N 1
ATOM 1520 C CA . PRO A 1 198 ? 15.195 4.184 3.463 1 98.62 198 PRO A CA 1
ATOM 1521 C C . PRO A 1 198 ? 14.141 3.311 2.791 1 98.62 198 PRO A C 1
ATOM 1523 O O . PRO A 1 198 ? 14.125 3.189 1.564 1 98.62 198 PRO A O 1
ATOM 1526 N N . MET A 1 199 ? 13.25 2.67 3.539 1 98.81 199 MET A N 1
ATOM 1527 C CA . MET A 1 199 ? 12.172 1.884 2.949 1 98.81 199 MET A CA 1
ATOM 1528 C C . MET A 1 199 ? 11.273 2.76 2.08 1 98.81 199 MET A C 1
ATOM 1530 O O . MET A 1 199 ? 10.961 2.4 0.942 1 98.81 199 MET A O 1
ATOM 1534 N N . LEU A 1 200 ? 10.859 3.939 2.594 1 98.88 200 LEU A N 1
ATOM 1535 C CA . LEU A 1 200 ? 10.039 4.859 1.821 1 98.88 200 LEU A CA 1
ATOM 1536 C C . LEU A 1 200 ? 10.773 5.332 0.571 1 98.88 200 LEU A C 1
ATOM 1538 O O . LEU A 1 200 ? 10.172 5.473 -0.494 1 98.88 200 LEU A O 1
ATOM 1542 N N . ALA A 1 201 ? 12.055 5.582 0.709 1 98.69 201 ALA A N 1
ATOM 1543 C CA . ALA A 1 201 ? 12.852 6.02 -0.435 1 98.69 201 ALA A CA 1
ATOM 1544 C C . ALA A 1 201 ? 12.844 4.973 -1.544 1 98.69 201 ALA A C 1
ATOM 1546 O O . ALA A 1 201 ? 12.789 5.312 -2.729 1 98.69 201 ALA A O 1
ATOM 1547 N N . ALA A 1 202 ? 12.898 3.695 -1.154 1 98.5 202 ALA A N 1
ATOM 1548 C CA . ALA A 1 202 ? 12.867 2.607 -2.129 1 98.5 202 ALA A CA 1
ATOM 1549 C C . ALA A 1 202 ? 11.469 2.447 -2.723 1 98.5 202 ALA A C 1
ATOM 1551 O O . ALA A 1 202 ? 11.328 2.219 -3.926 1 98.5 202 ALA A O 1
ATOM 1552 N N . ALA A 1 203 ? 10.469 2.568 -1.938 1 98.75 203 ALA A N 1
ATOM 1553 C CA . ALA A 1 203 ? 9.086 2.324 -2.361 1 98.75 203 ALA A CA 1
ATOM 1554 C C . ALA A 1 203 ? 8.578 3.453 -3.252 1 98.75 203 ALA A C 1
ATOM 1556 O O . ALA A 1 203 ? 7.754 3.227 -4.141 1 98.75 203 ALA A O 1
ATOM 1557 N N . PHE A 1 204 ? 9.047 4.691 -2.965 1 98.69 204 PHE A N 1
ATOM 1558 C CA . PHE A 1 204 ? 8.633 5.875 -3.703 1 98.69 204 PHE A CA 1
ATOM 1559 C C . PHE A 1 204 ? 9.836 6.66 -4.199 1 98.69 204 PHE A C 1
ATOM 1561 O O . PHE A 1 204 ? 10.086 7.781 -3.746 1 98.69 204 PHE A O 1
ATOM 1568 N N . PRO A 1 205 ? 10.477 6.168 -5.223 1 97.81 205 PRO A N 1
ATOM 1569 C CA . PRO A 1 205 ? 11.758 6.742 -5.629 1 97.81 205 PRO A CA 1
ATOM 1570 C C . PRO A 1 205 ? 11.617 8.125 -6.254 1 97.81 205 PRO A C 1
ATOM 1572 O O . PRO A 1 205 ? 12.609 8.852 -6.387 1 97.81 205 PRO A O 1
ATOM 1575 N N . GLU A 1 206 ? 10.422 8.508 -6.621 1 97.81 206 GLU A N 1
ATOM 1576 C CA . GLU A 1 206 ? 10.211 9.82 -7.238 1 97.81 206 GLU A CA 1
ATOM 1577 C C . GLU A 1 206 ? 9.773 10.852 -6.203 1 97.81 206 GLU A C 1
ATOM 1579 O O . GLU A 1 206 ? 9.469 11.992 -6.551 1 97.81 206 GLU A O 1
ATOM 1584 N N . ALA A 1 207 ? 9.719 10.508 -4.965 1 98.56 207 ALA A N 1
ATOM 1585 C CA . ALA A 1 207 ? 9.414 11.438 -3.879 1 98.56 207 ALA A CA 1
ATOM 1586 C C . ALA A 1 207 ? 10.68 11.805 -3.104 1 98.56 207 ALA A C 1
ATOM 1588 O O . ALA A 1 207 ? 11.633 11.031 -3.061 1 98.56 207 ALA A O 1
ATOM 1589 N N . VAL A 1 208 ? 10.719 12.977 -2.547 1 98.81 208 VAL A N 1
ATOM 1590 C CA . VAL A 1 208 ? 11.734 13.312 -1.549 1 98.81 208 VAL A CA 1
ATOM 1591 C C . VAL A 1 208 ? 11.297 12.805 -0.177 1 98.81 208 VAL A C 1
ATOM 1593 O O . VAL A 1 208 ? 10.141 12.977 0.216 1 98.81 208 VAL A O 1
ATOM 1596 N N . ILE A 1 209 ? 12.164 12.164 0.537 1 98.88 209 ILE A N 1
ATOM 1597 C CA . ILE A 1 209 ? 11.789 11.555 1.81 1 98.88 209 ILE A CA 1
ATOM 1598 C C . ILE A 1 209 ? 12.352 12.383 2.963 1 98.88 209 ILE A C 1
ATOM 1600 O O . ILE A 1 209 ? 13.492 12.852 2.902 1 98.88 209 ILE A O 1
ATOM 1604 N N . GLY A 1 210 ? 11.523 12.625 3.963 1 98.88 210 GLY A N 1
ATOM 1605 C CA . GLY A 1 210 ? 11.945 13.359 5.148 1 98.88 210 GLY A CA 1
ATOM 1606 C C . GLY A 1 210 ? 11.469 12.719 6.441 1 98.88 210 GLY A C 1
ATOM 1607 O O . GLY A 1 210 ? 11.031 11.57 6.445 1 98.88 210 GLY A O 1
ATOM 1608 N N . PHE A 1 211 ? 11.727 13.469 7.512 1 98.88 211 PHE A N 1
ATOM 1609 C CA . PHE A 1 211 ? 11.398 13.016 8.859 1 98.88 211 PHE A CA 1
ATOM 1610 C C . PHE A 1 211 ? 10.789 14.141 9.68 1 98.88 211 PHE A C 1
ATOM 1612 O O . PHE A 1 211 ? 11.383 15.211 9.82 1 98.88 211 PHE A O 1
ATOM 1619 N N . SER A 1 212 ? 9.516 13.961 10.047 1 98.81 212 SER A N 1
ATOM 1620 C CA . SER A 1 212 ? 8.867 14.812 11.039 1 98.81 212 SER A CA 1
ATOM 1621 C C . SER A 1 212 ? 9.039 14.25 12.445 1 98.81 212 SER A C 1
ATOM 1623 O O . SER A 1 212 ? 8.367 13.289 12.82 1 98.81 212 SER A O 1
ATOM 1625 N N . ASP A 1 213 ? 9.859 14.852 13.25 1 98.44 213 ASP A N 1
ATOM 1626 C CA . ASP A 1 213 ? 10.383 14.289 14.492 1 98.44 213 ASP A CA 1
ATOM 1627 C C . ASP A 1 213 ? 9.625 14.836 15.695 1 98.44 213 ASP A C 1
ATOM 1629 O O . ASP A 1 213 ? 9.453 16.047 15.836 1 98.44 213 ASP A O 1
ATOM 1633 N N . HIS A 1 214 ? 9.211 13.891 16.578 1 97.75 214 HIS A N 1
ATOM 1634 C CA . HIS A 1 214 ? 8.531 14.273 17.812 1 97.75 214 HIS A CA 1
ATOM 1635 C C . HIS A 1 214 ? 9.312 13.828 19.047 1 97.75 214 HIS A C 1
ATOM 1637 O O . HIS A 1 214 ? 8.773 13.828 20.156 1 97.75 214 HIS A O 1
ATOM 1643 N N . SER A 1 215 ? 10.523 13.367 18.812 1 97.12 215 SER A N 1
ATOM 1644 C CA . SER A 1 215 ? 11.375 13.055 19.969 1 97.12 215 SER A CA 1
ATOM 1645 C C . SER A 1 215 ? 11.852 14.32 20.672 1 97.12 215 SER A C 1
ATOM 1647 O O . SER A 1 215 ? 11.734 15.422 20.125 1 97.12 215 SER A O 1
ATOM 1649 N N . GLU A 1 216 ? 12.469 14.203 21.812 1 96.5 216 GLU A N 1
ATOM 1650 C CA . GLU A 1 216 ? 12.812 15.367 22.625 1 96.5 216 GLU A CA 1
ATOM 1651 C C . GLU A 1 216 ? 14.203 15.883 22.281 1 96.5 216 GLU A C 1
ATOM 1653 O O . GLU A 1 216 ? 14.438 17.094 22.266 1 96.5 216 GLU A O 1
ATOM 1658 N N . HIS A 1 217 ? 15.109 14.938 22.062 1 97.44 217 HIS A N 1
ATOM 1659 C CA . HIS A 1 217 ? 16.5 15.32 21.875 1 97.44 217 HIS A CA 1
ATOM 1660 C C . HIS A 1 217 ? 16.688 16.094 20.578 1 97.44 217 HIS A C 1
ATOM 1662 O O . HIS A 1 217 ? 16.172 15.695 19.531 1 97.44 217 HIS A O 1
ATOM 1668 N N . PRO A 1 218 ? 17.406 17.172 20.609 1 98.25 218 PRO A N 1
ATOM 1669 C CA . PRO A 1 218 ? 17.516 18.031 19.438 1 98.25 218 PRO A CA 1
ATOM 1670 C C . PRO A 1 218 ? 18.234 17.375 18.266 1 98.25 218 PRO A C 1
ATOM 1672 O O . PRO A 1 218 ? 17.875 17.609 17.109 1 98.25 218 PRO A O 1
ATOM 1675 N N . THR A 1 219 ? 19.188 16.484 18.531 1 98.38 219 THR A N 1
ATOM 1676 C CA . THR A 1 219 ? 20.031 16.109 17.422 1 98.38 219 THR A CA 1
ATOM 1677 C C . THR A 1 219 ? 19.984 14.594 17.188 1 98.38 219 THR A C 1
ATOM 1679 O O . THR A 1 219 ? 20.25 14.117 16.094 1 98.38 219 THR A O 1
ATOM 1682 N N . GLU A 1 220 ? 19.672 13.805 18.156 1 97.94 220 GLU A N 1
ATOM 1683 C CA . GLU A 1 220 ? 19.828 12.352 18.062 1 97.94 220 GLU A CA 1
ATOM 1684 C C . GLU A 1 220 ? 19.047 11.797 16.875 1 97.94 220 GLU A C 1
ATOM 1686 O O . GLU A 1 220 ? 19.625 11.312 15.914 1 97.94 220 GLU A O 1
ATOM 1691 N N . ALA A 1 221 ? 17.75 11.938 16.891 1 98.56 221 ALA A N 1
ATOM 1692 C CA . ALA A 1 221 ? 16.906 11.375 15.844 1 98.56 221 ALA A CA 1
ATOM 1693 C C . ALA A 1 221 ? 17.062 12.156 14.539 1 98.56 221 ALA A C 1
ATOM 1695 O O . ALA A 1 221 ? 17.188 11.562 13.469 1 98.56 221 ALA A O 1
ATOM 1696 N N . PRO A 1 222 ? 17.125 13.531 14.586 1 98.75 222 PRO A N 1
ATOM 1697 C CA . PRO A 1 222 ? 17.25 14.281 13.336 1 98.75 222 PRO A CA 1
ATOM 1698 C C . PRO A 1 222 ? 18.516 13.945 12.562 1 98.75 222 PRO A C 1
ATOM 1700 O O . PRO A 1 222 ? 18.469 13.695 11.359 1 98.75 222 PRO A O 1
ATOM 1703 N N . CYS A 1 223 ? 19.641 13.898 13.219 1 98.75 223 CYS A N 1
ATOM 1704 C CA . CYS A 1 223 ? 20.906 13.609 12.547 1 98.75 223 CYS A CA 1
ATOM 1705 C C . CYS A 1 223 ? 20.938 12.18 12.031 1 98.75 223 CYS A C 1
ATOM 1707 O O . CYS A 1 223 ? 21.469 11.914 10.953 1 98.75 223 CYS A O 1
ATOM 1709 N N . ALA A 1 224 ? 20.406 11.266 12.852 1 98.75 224 ALA A N 1
ATOM 1710 C CA . ALA A 1 224 ? 20.297 9.875 12.414 1 98.75 224 ALA A CA 1
ATOM 1711 C C . ALA A 1 224 ? 19.469 9.766 11.141 1 98.75 224 ALA A C 1
ATOM 1713 O O . ALA A 1 224 ? 19.828 9.031 10.219 1 98.75 224 ALA A O 1
ATOM 1714 N N . ALA A 1 225 ? 18.312 10.477 11.117 1 98.88 225 ALA A N 1
ATOM 1715 C CA . ALA A 1 225 ? 17.438 10.469 9.938 1 98.88 225 ALA A CA 1
ATOM 1716 C C . ALA A 1 225 ? 18.188 10.961 8.703 1 98.88 225 ALA A C 1
ATOM 1718 O O . ALA A 1 225 ? 18.047 10.391 7.621 1 98.88 225 ALA A O 1
ATOM 1719 N N . VAL A 1 226 ? 18.969 12 8.859 1 98.75 226 VAL A N 1
ATOM 1720 C CA . VAL A 1 226 ? 19.75 12.547 7.762 1 98.75 226 VAL A CA 1
ATOM 1721 C C . VAL A 1 226 ? 20.75 11.508 7.27 1 98.75 226 VAL A C 1
ATOM 1723 O O . VAL A 1 226 ? 20.922 11.328 6.062 1 98.75 226 VAL A O 1
ATOM 1726 N N . ARG A 1 227 ? 21.391 10.812 8.188 1 98.38 227 ARG A N 1
ATOM 1727 C CA . ARG A 1 227 ? 22.344 9.766 7.816 1 98.38 227 ARG A CA 1
ATOM 1728 C C . ARG A 1 227 ? 21.656 8.664 7.023 1 98.38 227 ARG A C 1
ATOM 1730 O O . ARG A 1 227 ? 22.297 8 6.199 1 98.38 227 ARG A O 1
ATOM 1737 N N . LEU A 1 228 ? 20.391 8.508 7.27 1 98.25 228 LEU A N 1
ATOM 1738 C CA . LEU A 1 228 ? 19.641 7.441 6.617 1 98.25 228 LEU A CA 1
ATOM 1739 C C . LEU A 1 228 ? 19 7.938 5.32 1 98.25 228 LEU A C 1
ATOM 1741 O O . LEU A 1 228 ? 18.266 7.199 4.664 1 98.25 228 LEU A O 1
ATOM 1745 N N . GLY A 1 229 ? 19.172 9.25 5.012 1 97.44 229 GLY A N 1
ATOM 1746 C CA . GLY A 1 229 ? 18.797 9.711 3.686 1 97.44 229 GLY A CA 1
ATOM 1747 C C . GLY A 1 229 ? 17.719 10.773 3.705 1 97.44 229 GLY A C 1
ATOM 1748 O O . GLY A 1 229 ? 17.297 11.25 2.65 1 97.44 229 GLY A O 1
ATOM 1749 N N . ALA A 1 230 ? 17.25 11.195 4.848 1 98.75 230 ALA A N 1
ATOM 1750 C CA . ALA A 1 230 ? 16.219 12.234 4.922 1 98.75 230 ALA A CA 1
ATOM 1751 C C . ALA A 1 230 ? 16.734 13.555 4.355 1 98.75 230 ALA A C 1
ATOM 1753 O O . ALA A 1 230 ? 17.844 13.977 4.668 1 98.75 230 ALA A O 1
ATOM 1754 N N . LYS A 1 231 ? 15.867 14.18 3.578 1 98.75 231 LYS A N 1
ATOM 1755 C CA . LYS A 1 231 ? 16.234 15.445 2.936 1 98.75 231 LYS A CA 1
ATOM 1756 C C . LYS A 1 231 ? 15.422 16.609 3.494 1 98.75 231 LYS A C 1
ATOM 1758 O O . LYS A 1 231 ? 15.672 17.766 3.158 1 98.75 231 LYS A O 1
ATOM 1763 N N . LEU A 1 232 ? 14.453 16.312 4.328 1 98.88 232 LEU A N 1
ATOM 1764 C CA . LEU A 1 232 ? 13.672 17.266 5.113 1 98.88 232 LEU A CA 1
ATOM 1765 C C . LEU A 1 232 ? 13.609 16.844 6.578 1 98.88 232 LEU A C 1
ATOM 1767 O O . LEU A 1 232 ? 13.438 15.656 6.883 1 98.88 232 LEU A O 1
ATOM 1771 N N . ILE A 1 233 ? 13.789 17.766 7.453 1 98.94 233 ILE A N 1
ATOM 1772 C CA . ILE A 1 233 ? 13.578 17.547 8.883 1 98.94 233 ILE A CA 1
ATOM 1773 C C . ILE A 1 233 ? 12.594 18.578 9.422 1 98.94 233 ILE A C 1
ATOM 1775 O O . ILE A 1 233 ? 12.75 19.766 9.195 1 98.94 233 ILE A O 1
ATOM 1779 N N . GLU A 1 234 ? 11.578 18.125 10.039 1 98.94 234 GLU A N 1
ATOM 1780 C CA . GLU A 1 234 ? 10.586 18.969 10.711 1 98.94 234 GLU A CA 1
ATOM 1781 C C . GLU A 1 234 ? 10.523 18.656 12.203 1 98.94 234 GLU A C 1
ATOM 1783 O O . GLU A 1 234 ? 10.492 17.5 12.609 1 98.94 234 GLU A O 1
ATOM 1788 N N . LYS A 1 235 ? 10.5 19.688 13 1 98.62 235 LYS A N 1
ATOM 1789 C CA . LYS A 1 235 ? 10.484 19.484 14.445 1 98.62 235 LYS A CA 1
ATOM 1790 C C . LYS A 1 235 ? 9.773 20.641 15.148 1 98.62 235 LYS A C 1
ATOM 1792 O O . LYS A 1 235 ? 9.945 21.812 14.781 1 98.62 235 LYS A O 1
ATOM 1797 N N . HIS A 1 236 ? 8.992 20.297 16.203 1 98.56 236 HIS A N 1
ATOM 1798 C CA . HIS A 1 236 ? 8.328 21.297 17.016 1 98.56 236 HIS A CA 1
ATOM 1799 C C . HIS A 1 236 ? 9.336 22.125 17.812 1 98.56 236 HIS A C 1
ATOM 1801 O O . HIS A 1 236 ? 10.32 21.578 18.328 1 98.56 236 HIS A O 1
ATOM 1807 N N . PHE A 1 237 ? 9.047 23.375 17.906 1 98.62 237 PHE A N 1
ATOM 1808 C CA . PHE A 1 237 ? 9.828 24.234 18.781 1 98.62 237 PHE A CA 1
ATOM 1809 C C . PHE A 1 237 ? 8.93 25.266 19.484 1 98.62 237 PHE A C 1
ATOM 1811 O O . PHE A 1 237 ? 7.746 25.375 19.156 1 98.62 237 PHE A O 1
ATOM 1818 N N . THR A 1 238 ? 9.422 25.859 20.5 1 98.25 238 THR A N 1
ATOM 1819 C CA . THR A 1 238 ? 8.703 26.812 21.328 1 98.25 238 THR A CA 1
ATOM 1820 C C . THR A 1 238 ? 9.617 27.953 21.766 1 98.25 238 THR A C 1
ATOM 1822 O O . THR A 1 238 ? 10.828 27.906 21.516 1 98.25 238 THR A O 1
ATOM 1825 N N . ILE A 1 239 ? 9.031 29.016 22.312 1 97.56 239 ILE A N 1
ATOM 1826 C CA . ILE A 1 239 ? 9.836 30.094 22.875 1 97.56 239 ILE A CA 1
ATOM 1827 C C . ILE A 1 239 ? 10.164 29.766 24.328 1 97.56 239 ILE A C 1
ATOM 1829 O O . ILE A 1 239 ? 11.117 30.312 24.891 1 97.56 239 ILE A O 1
ATOM 1833 N N . ASP A 1 240 ? 9.25 28.969 24.875 1 96.31 240 ASP A N 1
ATOM 1834 C CA . ASP A 1 240 ? 9.383 28.594 26.281 1 96.31 240 ASP A CA 1
ATOM 1835 C C . ASP A 1 240 ? 8.648 27.297 26.578 1 96.31 240 ASP A C 1
ATOM 1837 O O . ASP A 1 240 ? 7.422 27.219 26.469 1 96.31 240 ASP A O 1
ATOM 1841 N N . LYS A 1 241 ? 9.367 26.281 27.094 1 95.81 241 LYS A N 1
ATOM 1842 C CA . LYS A 1 241 ? 8.812 24.953 27.328 1 95.81 241 LYS A CA 1
ATOM 1843 C C . LYS A 1 241 ? 7.812 24.969 28.484 1 95.81 241 LYS A C 1
ATOM 1845 O O . LYS A 1 241 ? 7.02 24.031 28.641 1 95.81 241 LYS A O 1
ATOM 1850 N N . ASN A 1 242 ? 7.852 25.953 29.281 1 93.88 242 ASN A N 1
ATOM 1851 C CA . ASN A 1 242 ? 7.031 26 30.484 1 93.88 242 ASN A CA 1
ATOM 1852 C C . ASN A 1 242 ? 5.676 26.641 30.203 1 93.88 242 ASN A C 1
ATOM 1854 O O . ASN A 1 242 ? 4.824 26.703 31.094 1 93.88 242 ASN A O 1
ATOM 1858 N N . LEU A 1 243 ? 5.457 27.109 29.078 1 93.31 243 LEU A N 1
ATOM 1859 C CA . LEU A 1 243 ? 4.156 27.672 28.734 1 93.31 243 LEU A CA 1
ATOM 1860 C C . LEU A 1 243 ? 3.076 26.594 28.766 1 93.31 243 LEU A C 1
ATOM 1862 O O . LEU A 1 243 ? 3.367 25.406 28.547 1 93.31 243 LEU A O 1
ATOM 1866 N N . PRO A 1 244 ? 1.854 26.875 29.094 1 85.06 244 PRO A N 1
ATOM 1867 C CA . PRO A 1 244 ? 0.797 25.891 29.328 1 85.06 244 PRO A CA 1
ATOM 1868 C C . PRO A 1 244 ? 0.313 25.219 28.047 1 85.06 244 PRO A C 1
ATOM 1870 O O . PRO A 1 244 ? -0.243 24.109 28.109 1 85.06 244 PRO A O 1
ATOM 1873 N N . GLY A 1 245 ? 0.519 25.562 27.016 1 82.56 245 GLY A N 1
ATOM 1874 C CA . GLY A 1 245 ? -0.003 25 25.797 1 82.56 245 GLY A CA 1
ATOM 1875 C C . GLY A 1 245 ? 0.4 23.547 25.594 1 82.56 245 GLY A C 1
ATOM 1876 O O . GLY A 1 245 ? 1.351 23.062 26.219 1 82.56 245 GLY A O 1
ATOM 1877 N N . ALA A 1 246 ? -0.341 22.672 24.75 1 79.31 246 ALA A N 1
ATOM 1878 C CA . ALA A 1 246 ? -0.255 21.234 24.594 1 79.31 246 ALA A CA 1
ATOM 1879 C C . ALA A 1 246 ? 1.092 20.812 24.016 1 79.31 246 ALA A C 1
ATOM 1881 O O . ALA A 1 246 ? 1.58 19.719 24.281 1 79.31 246 ALA A O 1
ATOM 1882 N N . ASP A 1 247 ? 1.781 21.688 23.281 1 88.62 247 ASP A N 1
ATOM 1883 C CA . ASP A 1 247 ? 2.914 21.234 22.484 1 88.62 247 ASP A CA 1
ATOM 1884 C C . ASP A 1 247 ? 4.223 21.828 23 1 88.62 247 ASP A C 1
ATOM 1886 O O . ASP A 1 247 ? 5.293 21.547 22.453 1 88.62 247 ASP A O 1
ATOM 1890 N N . HIS A 1 248 ? 4.195 22.562 24.016 1 92.81 248 HIS A N 1
ATOM 1891 C CA . HIS A 1 248 ? 5.379 23.281 24.453 1 92.81 248 HIS A CA 1
ATOM 1892 C C . HIS A 1 248 ? 6.375 22.359 25.141 1 92.81 248 HIS A C 1
ATOM 1894 O O . HIS A 1 248 ? 7.582 22.438 24.891 1 92.81 248 HIS A O 1
ATOM 1900 N N . SER A 1 249 ? 5.887 21.484 25.953 1 91.5 249 SER A N 1
ATOM 1901 C CA . SER A 1 249 ? 6.719 20.75 26.906 1 91.5 249 SER A CA 1
ATOM 1902 C C . SER A 1 249 ? 7.73 19.859 26.188 1 91.5 249 SER A C 1
ATOM 1904 O O . SER A 1 249 ? 8.859 19.688 26.656 1 91.5 249 SER A O 1
ATOM 1906 N N . PHE A 1 250 ? 7.367 19.359 25.062 1 93.19 250 PHE A N 1
ATOM 1907 C CA . PHE A 1 250 ? 8.273 18.438 24.375 1 93.19 250 PHE A CA 1
ATOM 1908 C C . PHE A 1 250 ? 9 19.125 23.234 1 93.19 250 PHE A C 1
ATOM 1910 O O . PHE A 1 250 ? 9.922 18.562 22.641 1 93.19 250 PHE A O 1
ATOM 1917 N N . ALA A 1 251 ? 8.648 20.328 22.906 1 97.69 251 ALA A N 1
ATOM 1918 C CA . ALA A 1 251 ? 9.211 21.078 21.781 1 97.69 251 ALA A CA 1
ATOM 1919 C C . ALA A 1 251 ? 10.617 21.578 22.109 1 97.69 251 ALA A C 1
ATOM 1921 O O . ALA A 1 251 ? 11 21.641 23.266 1 97.69 251 ALA A O 1
ATOM 1922 N N . LEU A 1 252 ? 11.383 21.906 21.141 1 98.5 252 LEU A N 1
ATOM 1923 C CA . LEU A 1 252 ? 12.719 22.453 21.344 1 98.5 252 LEU A CA 1
ATOM 1924 C C . LEU A 1 252 ? 12.641 23.922 21.781 1 98.5 252 LEU A C 1
ATOM 1926 O O . LEU A 1 252 ? 11.844 24.688 21.234 1 98.5 252 LEU A O 1
ATOM 1930 N N . ASN A 1 253 ? 13.461 24.312 22.75 1 98.06 253 ASN A N 1
ATOM 1931 C CA . ASN A 1 253 ? 13.664 25.75 22.953 1 98.06 253 ASN A CA 1
ATOM 1932 C C . ASN A 1 253 ? 14.547 26.359 21.875 1 98.06 253 ASN A C 1
ATOM 1934 O O . ASN A 1 253 ? 15.094 25.641 21.031 1 98.06 253 ASN A O 1
ATOM 1938 N N . PRO A 1 254 ? 14.68 27.688 21.812 1 98.56 254 PRO A N 1
ATOM 1939 C CA . PRO A 1 254 ? 15.422 28.328 20.734 1 98.56 254 PRO A CA 1
ATOM 1940 C C . PRO A 1 254 ? 16.859 27.844 20.625 1 98.56 254 PRO A C 1
ATOM 1942 O O . PRO A 1 254 ? 17.359 27.578 19.516 1 98.56 254 PRO A O 1
ATOM 1945 N N . ASP A 1 255 ? 17.516 27.656 21.719 1 98.5 255 ASP A N 1
ATOM 1946 C CA . ASP A 1 255 ? 18.891 27.172 21.719 1 98.5 255 ASP A CA 1
ATOM 1947 C C . ASP A 1 255 ? 18.969 25.734 21.188 1 98.5 255 ASP A C 1
ATOM 1949 O O . ASP A 1 255 ? 19.906 25.391 20.453 1 98.5 255 ASP A O 1
ATOM 1953 N N . GLU A 1 256 ? 18.062 24.938 21.578 1 98.75 256 GLU A N 1
ATOM 1954 C CA . GLU A 1 256 ? 18.016 23.562 21.109 1 98.75 256 GLU A CA 1
ATOM 1955 C C . GLU A 1 256 ? 17.719 23.484 19.625 1 98.75 256 GLU A C 1
ATOM 1957 O O . GLU A 1 256 ? 18.219 22.609 18.922 1 98.75 256 GLU A O 1
ATOM 1962 N N . LEU A 1 257 ? 16.859 24.391 19.172 1 98.88 257 LEU A N 1
ATOM 1963 C CA . LEU A 1 257 ? 16.609 24.453 17.734 1 98.88 257 LEU A CA 1
ATOM 1964 C C . LEU A 1 257 ? 17.891 24.766 16.984 1 98.88 257 LEU A C 1
ATOM 1966 O O . LEU A 1 257 ? 18.172 24.141 15.953 1 98.88 257 LEU A O 1
ATOM 1970 N N . LYS A 1 258 ? 18.594 25.75 17.469 1 98.81 258 LYS A N 1
ATOM 1971 C CA . LYS A 1 258 ? 19.891 26.078 16.859 1 98.81 258 LYS A CA 1
ATOM 1972 C C . LYS A 1 258 ? 20.828 24.891 16.875 1 98.81 258 LYS A C 1
ATOM 1974 O O . LYS A 1 258 ? 21.531 24.625 15.898 1 98.81 258 LYS A O 1
ATOM 1979 N N . GLU A 1 259 ? 20.812 24.188 18.016 1 98.88 259 GLU A N 1
ATOM 1980 C CA . GLU A 1 259 ? 21.625 22.984 18.141 1 98.88 259 GLU A CA 1
ATOM 1981 C C . GLU A 1 259 ? 21.25 21.953 17.078 1 98.88 259 GLU A C 1
ATOM 1983 O O . GLU A 1 259 ? 22.125 21.312 16.5 1 98.88 259 GLU A O 1
ATOM 1988 N N . MET A 1 260 ? 20 21.766 16.828 1 98.88 260 MET A N 1
ATOM 1989 C CA . MET A 1 260 ? 19.531 20.828 15.82 1 98.88 260 MET A CA 1
ATOM 1990 C C . MET A 1 260 ? 20.031 21.219 14.438 1 98.88 260 MET A C 1
ATOM 1992 O O . MET A 1 260 ? 20.562 20.391 13.703 1 98.88 260 MET A O 1
ATOM 1996 N N . VAL A 1 261 ? 19.859 22.516 14.086 1 98.94 261 VAL A N 1
ATOM 1997 C CA . VAL A 1 261 ? 20.266 23.016 12.773 1 98.94 261 VAL A CA 1
ATOM 1998 C C . VAL A 1 261 ? 21.766 22.797 12.578 1 98.94 261 VAL A C 1
ATOM 2000 O O . VAL A 1 261 ? 22.188 22.25 11.555 1 98.94 261 VAL A O 1
ATOM 2003 N N . ASP A 1 262 ? 22.516 23.172 13.586 1 98.88 262 ASP A N 1
ATOM 2004 C CA . ASP A 1 262 ? 23.969 23 13.523 1 98.88 262 ASP A CA 1
ATOM 2005 C C . ASP A 1 262 ? 24.344 21.531 13.391 1 98.88 262 ASP A C 1
ATOM 2007 O O . ASP A 1 262 ? 25.234 21.188 12.625 1 98.88 262 ASP A O 1
ATOM 2011 N N . GLY A 1 263 ? 23.703 20.703 14.156 1 98.81 263 GLY A N 1
ATOM 2012 C CA . GLY A 1 263 ? 23.938 19.266 14.094 1 98.81 263 GLY A CA 1
ATOM 2013 C C . GLY A 1 263 ? 23.672 18.672 12.727 1 98.81 263 GLY A C 1
ATOM 2014 O O . GLY A 1 263 ? 24.438 17.859 12.227 1 98.81 263 GLY A O 1
ATOM 2015 N N . ILE A 1 264 ? 22.594 19.094 12.141 1 98.88 264 ILE A N 1
ATOM 2016 C CA . ILE A 1 264 ? 22.203 18.609 10.812 1 98.88 264 ILE A CA 1
ATOM 2017 C C . ILE A 1 264 ? 23.25 19.047 9.789 1 98.88 264 ILE A C 1
ATOM 2019 O O . ILE A 1 264 ? 23.688 18.234 8.961 1 98.88 264 ILE A O 1
ATOM 2023 N N . ARG A 1 265 ? 23.672 20.344 9.836 1 98.81 265 ARG A N 1
ATOM 2024 C CA . ARG A 1 265 ? 24.672 20.844 8.906 1 98.81 265 ARG A CA 1
ATOM 2025 C C . ARG A 1 265 ? 26 20.109 9.07 1 98.81 265 ARG A C 1
ATOM 2027 O O . ARG A 1 265 ? 26.656 19.781 8.078 1 98.81 265 ARG A O 1
ATOM 2034 N N . LYS A 1 266 ? 26.375 19.844 10.266 1 98.5 266 LYS A N 1
ATOM 2035 C CA . LYS A 1 266 ? 27.594 19.062 10.523 1 98.5 266 LYS A CA 1
ATOM 2036 C C . LYS A 1 266 ? 27.484 17.656 9.953 1 98.5 266 LYS A C 1
ATOM 2038 O O . LYS A 1 266 ? 28.422 17.156 9.344 1 98.5 266 LYS A O 1
ATOM 2043 N N . THR A 1 267 ? 26.375 17.031 10.195 1 98.44 267 THR A N 1
ATOM 2044 C CA . THR A 1 267 ? 26.125 15.688 9.672 1 98.44 267 THR A CA 1
ATOM 2045 C C . THR A 1 267 ? 26.234 15.672 8.148 1 98.44 267 THR A C 1
ATOM 2047 O O . THR A 1 267 ? 26.859 14.781 7.574 1 98.44 267 THR A O 1
ATOM 2050 N N . GLU A 1 268 ? 25.672 16.672 7.488 1 97.94 268 GLU A N 1
ATOM 2051 C CA . GLU A 1 268 ? 25.75 16.797 6.039 1 97.94 268 GLU A CA 1
ATOM 2052 C C . GLU A 1 268 ? 27.203 16.891 5.574 1 97.94 268 GLU A C 1
ATOM 2054 O O . GLU A 1 268 ? 27.594 16.25 4.594 1 97.94 268 GLU A O 1
ATOM 2059 N N . ALA A 1 269 ? 27.922 17.703 6.25 1 97.62 269 ALA A N 1
ATOM 2060 C CA . ALA A 1 269 ? 29.328 17.875 5.91 1 97.62 269 ALA A CA 1
ATOM 2061 C C . ALA A 1 269 ? 30.094 16.562 6.047 1 97.62 269 ALA A C 1
ATOM 2063 O O . ALA A 1 269 ? 30.938 16.234 5.199 1 97.62 269 ALA A O 1
ATOM 2064 N N . GLU A 1 270 ? 29.812 15.859 7.043 1 97.75 270 GLU A N 1
ATOM 2065 C CA . GLU A 1 270 ? 30.438 14.555 7.254 1 97.75 270 GLU A CA 1
ATOM 2066 C C . GLU A 1 270 ? 30.109 13.594 6.113 1 97.75 270 GLU A C 1
ATOM 2068 O O . GLU A 1 270 ? 31 12.914 5.598 1 97.75 270 GLU A O 1
ATOM 2073 N N . LEU A 1 271 ? 28.922 13.555 5.789 1 96.69 271 LEU A N 1
ATOM 2074 C CA . LEU A 1 271 ? 28.484 12.664 4.719 1 96.69 271 LEU A CA 1
ATOM 2075 C C . LEU A 1 271 ? 29.141 13.039 3.396 1 96.69 271 LEU A C 1
ATOM 2077 O O . LEU A 1 271 ? 29.547 12.164 2.627 1 96.69 271 LEU A O 1
ATOM 2081 N N . LYS A 1 272 ? 29.234 14.336 3.098 1 95.44 272 LYS A N 1
ATOM 2082 C CA . LYS A 1 272 ? 29.875 14.812 1.878 1 95.44 272 LYS A CA 1
ATOM 2083 C C . LYS A 1 272 ? 31.344 14.406 1.831 1 95.44 272 LYS A C 1
ATOM 2085 O O . LYS A 1 272 ? 31.906 14.227 0.751 1 95.44 272 LYS A O 1
ATOM 2090 N N . GLN A 1 273 ? 31.938 14.156 2.963 1 96.5 273 GLN A N 1
ATOM 2091 C CA . GLN A 1 273 ? 33.344 13.758 3.064 1 96.5 273 GLN A CA 1
ATOM 2092 C C . GLN A 1 273 ? 33.469 12.234 3.053 1 96.5 273 GLN A C 1
ATOM 2094 O O . GLN A 1 273 ? 34.594 11.703 3.168 1 96.5 273 GLN A O 1
ATOM 2099 N N . GLY A 1 274 ? 32.406 11.562 3.068 1 94.69 274 GLY A N 1
ATOM 2100 C CA . GLY A 1 274 ? 32.438 10.109 3.004 1 94.69 274 GLY A CA 1
ATOM 2101 C C . GLY A 1 274 ? 32.5 9.453 4.371 1 94.69 274 GLY A C 1
ATOM 2102 O O . GLY A 1 274 ? 32.75 8.25 4.48 1 94.69 274 GLY A O 1
ATOM 2103 N N . ILE A 1 275 ? 32.25 10.281 5.395 1 93.81 275 ILE A N 1
ATOM 2104 C CA . ILE A 1 275 ? 32.281 9.758 6.754 1 93.81 275 ILE A CA 1
ATOM 2105 C C . ILE A 1 275 ? 30.922 9.125 7.078 1 93.81 275 ILE A C 1
ATOM 2107 O O . ILE A 1 275 ? 29.875 9.789 6.992 1 93.81 275 ILE A O 1
ATOM 2111 N N . THR A 1 276 ? 31.031 7.789 7.348 1 89.75 276 THR A N 1
ATOM 2112 C CA . THR A 1 276 ? 29.812 7.094 7.73 1 89.75 276 THR A CA 1
ATOM 2113 C C . THR A 1 276 ? 29.844 6.691 9.203 1 89.75 276 THR A C 1
ATOM 2115 O O . THR A 1 276 ? 30.828 6.094 9.664 1 89.75 276 THR A O 1
ATOM 2118 N N . LYS A 1 277 ? 28.906 7.176 9.938 1 93.12 277 LYS A N 1
ATOM 2119 C CA . LYS A 1 277 ? 28.734 6.773 11.336 1 93.12 277 LYS A CA 1
ATOM 2120 C C . LYS A 1 277 ? 27.5 5.879 11.5 1 93.12 277 LYS A C 1
ATOM 2122 O O . LYS A 1 277 ? 26.469 6.105 10.852 1 93.12 277 LYS A O 1
ATOM 2127 N N . PRO A 1 278 ? 27.656 4.863 12.344 1 94.62 278 PRO A N 1
ATOM 2128 C CA . PRO A 1 278 ? 26.5 3.982 12.539 1 94.62 278 PRO A CA 1
ATOM 2129 C C . PRO A 1 278 ? 25.328 4.676 13.242 1 94.62 278 PRO A C 1
ATOM 2131 O O . PRO A 1 278 ? 25.547 5.574 14.062 1 94.62 278 PRO A O 1
ATOM 2134 N N . VAL A 1 279 ? 24.156 4.348 12.852 1 97.19 279 VAL A N 1
ATOM 2135 C CA . VAL A 1 279 ? 22.938 4.762 13.547 1 97.19 279 VAL A CA 1
ATOM 2136 C C . VAL A 1 279 ? 22.547 3.717 14.594 1 97.19 279 VAL A C 1
ATOM 2138 O O . VAL A 1 279 ? 22.609 2.514 14.328 1 97.19 279 VAL A O 1
ATOM 2141 N N . SER A 1 280 ? 22.219 4.188 15.766 1 96.31 280 SER A N 1
ATOM 2142 C CA . SER A 1 280 ? 21.891 3.287 16.859 1 96.31 280 SER A CA 1
ATOM 2143 C C . SER A 1 280 ? 20.703 2.393 16.516 1 96.31 280 SER A C 1
ATOM 2145 O O . SER A 1 280 ? 19.734 2.846 15.891 1 96.31 280 SER A O 1
ATOM 2147 N N . GLU A 1 281 ? 20.766 1.132 17 1 96.56 281 GLU A N 1
ATOM 2148 C CA . GLU A 1 281 ? 19.688 0.172 16.781 1 96.56 281 GLU A CA 1
ATOM 2149 C C . GLU A 1 281 ? 18.391 0.664 17.406 1 96.56 281 GLU A C 1
ATOM 2151 O O . GLU A 1 281 ? 17.312 0.41 16.875 1 96.56 281 GLU A O 1
ATOM 2156 N N . LYS A 1 282 ? 18.547 1.341 18.469 1 96.38 282 LYS A N 1
ATOM 2157 C CA . LYS A 1 282 ? 17.406 1.898 19.188 1 96.38 282 LYS A CA 1
ATOM 2158 C C . LYS A 1 282 ? 16.609 2.838 18.297 1 96.38 282 LYS A C 1
ATOM 2160 O O . LYS A 1 282 ? 15.375 2.867 18.359 1 96.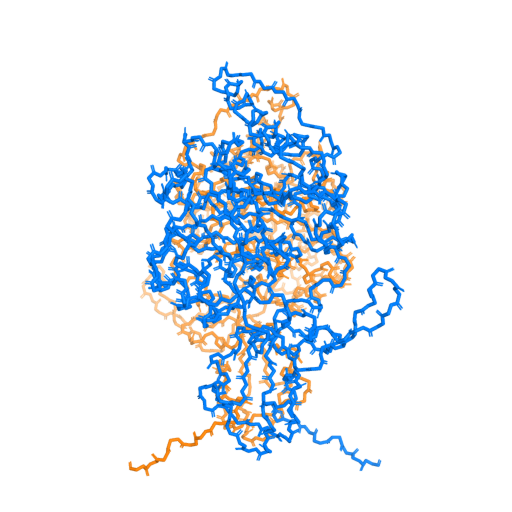38 282 LYS A O 1
ATOM 2165 N N . LEU A 1 283 ? 17.219 3.609 17.438 1 98.25 283 LEU A N 1
ATOM 2166 C CA . LEU A 1 283 ? 16.594 4.578 16.547 1 98.25 283 LEU A CA 1
ATOM 2167 C C . LEU A 1 283 ? 16.109 3.906 15.258 1 98.25 283 LEU A C 1
ATOM 2169 O O . LEU A 1 283 ? 15.117 4.328 14.664 1 98.25 283 LEU A O 1
ATOM 2173 N N . LEU A 1 284 ? 16.859 2.916 14.805 1 98.38 284 LEU A N 1
ATOM 2174 C CA . LEU A 1 284 ? 16.562 2.262 13.539 1 98.38 284 LEU A CA 1
ATOM 2175 C C . LEU A 1 284 ? 15.195 1.589 13.578 1 98.38 284 LEU A C 1
ATOM 2177 O O . LEU A 1 284 ? 14.32 1.895 12.766 1 98.38 284 LEU A O 1
ATOM 2181 N N . GLY A 1 285 ? 14.977 0.667 14.602 1 97.38 285 GLY A N 1
ATOM 2182 C CA . GLY A 1 285 ? 13.719 -0.046 14.75 1 97.38 285 GLY A CA 1
ATOM 2183 C C . GLY A 1 285 ? 13.312 -0.811 13.508 1 97.38 285 GLY A C 1
ATOM 2184 O O . GLY A 1 285 ? 14.164 -1.372 12.812 1 97.38 285 GLY A O 1
ATOM 2185 N N . SER A 1 286 ? 12.031 -0.93 13.258 1 97.44 286 SER A N 1
ATOM 2186 C CA . SER A 1 286 ? 11.469 -1.698 12.148 1 97.44 286 SER A CA 1
ATOM 2187 C C . SER A 1 286 ? 11.25 -0.819 10.922 1 97.44 286 SER A C 1
ATOM 2189 O O . SER A 1 286 ? 10.883 0.35 11.047 1 97.44 286 SER A O 1
ATOM 2191 N N . SER A 1 287 ? 11.398 -1.41 9.727 1 98.31 287 SER A N 1
ATOM 2192 C CA . SER A 1 287 ? 11.117 -0.709 8.477 1 98.31 287 SER A CA 1
ATOM 2193 C C . SER A 1 287 ? 9.664 -0.892 8.062 1 98.31 287 SER A C 1
ATOM 2195 O O . SER A 1 287 ? 9.203 -0.268 7.102 1 98.31 287 SER A O 1
ATOM 2197 N N . TYR A 1 288 ? 8.93 -1.764 8.758 1 97.94 288 TYR A N 1
ATOM 2198 C CA . TYR A 1 288 ? 7.531 -2.025 8.43 1 97.94 288 TYR A CA 1
ATOM 2199 C C . TYR A 1 288 ? 6.652 -0.832 8.789 1 97.94 288 TYR A C 1
ATOM 2201 O O . TYR A 1 288 ? 6.539 -0.466 9.961 1 97.94 288 TYR A O 1
ATOM 2209 N N . LYS A 1 289 ? 6.07 -0.154 7.785 1 98.25 289 LYS A N 1
ATOM 2210 C CA . LYS A 1 289 ? 5.215 1.01 8 1 98.25 289 LYS A CA 1
ATOM 2211 C C . LYS A 1 289 ? 3.822 0.591 8.469 1 98.25 289 LYS A C 1
ATOM 2213 O O . LYS A 1 289 ? 3.059 -0.005 7.707 1 98.25 289 LYS A O 1
ATOM 2218 N N . THR A 1 290 ? 3.512 0.912 9.711 1 96.81 290 THR A N 1
ATOM 2219 C CA . THR A 1 290 ? 2.248 0.541 10.336 1 96.81 290 THR A CA 1
ATOM 2220 C C . THR A 1 290 ? 1.932 1.47 11.508 1 96.81 290 THR A C 1
ATOM 2222 O O . THR A 1 290 ? 2.713 2.371 11.82 1 96.81 290 THR A O 1
ATOM 2225 N N . THR A 1 291 ? 0.707 1.322 12.023 1 97.12 291 THR A N 1
ATOM 2226 C CA . THR A 1 291 ? 0.401 1.968 13.289 1 97.12 291 THR A CA 1
ATOM 2227 C C . THR A 1 291 ? 1.058 1.221 14.453 1 97.12 291 THR A C 1
ATOM 2229 O O . THR A 1 291 ? 0.735 0.059 14.711 1 97.12 291 THR A O 1
ATOM 2232 N N . THR A 1 292 ? 1.95 1.85 15.109 1 95.62 292 THR A N 1
ATOM 2233 C CA . THR A 1 292 ? 2.664 1.176 16.188 1 95.62 292 THR A CA 1
ATOM 2234 C C . THR A 1 292 ? 1.854 1.216 17.484 1 95.62 292 THR A C 1
ATOM 2236 O O . THR A 1 292 ? 0.913 2.002 17.609 1 95.62 292 THR A O 1
ATOM 2239 N N . ALA A 1 293 ? 2.23 0.401 18.438 1 94.56 293 ALA A N 1
ATOM 2240 C CA . ALA A 1 293 ? 1.511 0.29 19.703 1 94.56 293 ALA A CA 1
ATOM 2241 C C . ALA A 1 293 ? 1.505 1.62 20.453 1 94.56 293 ALA A C 1
ATOM 2243 O O . ALA A 1 293 ? 0.513 1.974 21.094 1 94.56 293 ALA A O 1
ATOM 2244 N N . ILE A 1 294 ? 2.557 2.396 20.328 1 96.19 294 ILE A N 1
ATOM 2245 C CA . ILE A 1 294 ? 2.684 3.639 21.078 1 96.19 294 ILE A CA 1
ATOM 2246 C C . ILE A 1 294 ? 1.741 4.691 20.5 1 96.19 294 ILE A C 1
ATOM 2248 O O . ILE A 1 294 ? 1.412 5.672 21.172 1 96.19 294 ILE A O 1
ATOM 2252 N N . GLU A 1 295 ? 1.348 4.508 19.25 1 96.62 295 GLU A N 1
ATOM 2253 C CA . GLU A 1 295 ? 0.441 5.453 18.609 1 96.62 295 GLU A CA 1
ATOM 2254 C C . GLU A 1 295 ? -1.012 5.156 18.969 1 96.62 295 GLU A C 1
ATOM 2256 O O . GLU A 1 295 ? -1.906 5.949 18.656 1 96.62 295 GLU A O 1
ATOM 2261 N N . GLY A 1 296 ? -1.31 4.016 19.609 1 93.19 296 GLY A N 1
ATOM 2262 C CA . GLY A 1 296 ? -2.609 3.672 20.172 1 93.19 296 GLY A CA 1
ATOM 2263 C C . GLY A 1 296 ? -3.715 3.65 19.141 1 93.19 296 GLY A C 1
ATOM 2264 O O . GLY A 1 296 ? -3.58 3.01 18.094 1 93.19 296 GLY A O 1
ATOM 2265 N N . GLU A 1 297 ? -4.777 4.383 19.438 1 92.31 297 GLU A N 1
ATOM 2266 C CA . GLU A 1 297 ? -5.965 4.363 18.594 1 92.31 297 GLU A CA 1
ATOM 2267 C C . GLU A 1 297 ? -6.039 5.605 17.703 1 92.31 297 GLU A C 1
ATOM 2269 O O . GLU A 1 297 ? -7.125 6.121 17.438 1 92.31 297 GLU A O 1
ATOM 2274 N N . ILE A 1 298 ? -4.891 6.043 17.312 1 93.94 298 ILE A N 1
ATOM 2275 C CA . ILE A 1 298 ? -4.816 7.332 16.625 1 93.94 298 ILE A CA 1
ATOM 2276 C C . ILE A 1 298 ? -5.602 7.273 15.32 1 93.94 298 ILE A C 1
ATOM 2278 O O . ILE A 1 298 ? -6.25 8.25 14.938 1 93.94 298 ILE A O 1
ATOM 2282 N N . ARG A 1 299 ? -5.527 6.152 14.672 1 95.44 299 ARG A N 1
ATOM 2283 C CA . ARG A 1 299 ? -6.219 6.035 13.391 1 95.44 299 ARG A CA 1
ATOM 2284 C C . ARG A 1 299 ? -7.727 6.176 13.57 1 95.44 299 ARG A C 1
ATOM 2286 O O . ARG A 1 299 ? -8.383 6.91 12.828 1 95.44 299 ARG A O 1
ATOM 2293 N N . ASN A 1 300 ? -8.266 5.504 14.562 1 94.56 300 ASN A N 1
ATOM 2294 C CA . ASN A 1 300 ? -9.703 5.562 14.836 1 94.56 300 ASN A CA 1
ATOM 2295 C C . ASN A 1 300 ? -10.125 6.945 15.312 1 94.56 300 ASN A C 1
ATOM 2297 O O . ASN A 1 300 ? -11.25 7.379 15.055 1 94.56 300 ASN A O 1
ATOM 2301 N N . PHE A 1 301 ? -9.203 7.602 15.961 1 94.81 301 PHE A N 1
ATOM 2302 C CA . PHE A 1 301 ? -9.523 8.867 16.609 1 94.81 301 PHE A CA 1
ATOM 2303 C C . PHE A 1 301 ? -9.383 10.031 15.633 1 94.81 301 PHE A C 1
ATOM 2305 O O . PHE A 1 301 ? -10.203 10.953 15.633 1 94.81 301 PHE A O 1
ATOM 2312 N N . ALA A 1 302 ? -8.336 9.938 14.773 1 95.81 302 ALA A N 1
ATOM 2313 C CA . ALA A 1 302 ? -7.949 11.188 14.117 1 95.81 302 ALA A CA 1
ATOM 2314 C C . ALA A 1 302 ? -8.031 11.055 12.602 1 95.81 302 ALA A C 1
ATOM 2316 O O . ALA A 1 302 ? -8.094 12.055 11.883 1 95.81 302 ALA A O 1
ATOM 2317 N N . TYR A 1 303 ? -7.922 9.797 12.016 1 97.81 303 TYR A N 1
ATOM 2318 C CA . TYR A 1 303 ? -8.062 9.648 10.57 1 97.81 303 TYR A CA 1
ATOM 2319 C C . TYR A 1 303 ? -9.484 9.992 10.125 1 97.81 303 TYR A C 1
ATOM 2321 O O . TYR A 1 303 ? -10.445 9.781 10.875 1 97.81 303 TYR A O 1
ATOM 2329 N N . ARG A 1 304 ? -9.609 10.414 8.93 1 98.19 304 ARG A N 1
ATOM 2330 C CA . ARG A 1 304 ? -10.852 11.016 8.453 1 98.19 304 ARG A CA 1
ATOM 2331 C C . ARG A 1 304 ? -11.844 9.953 8.016 1 98.19 304 ARG A C 1
ATOM 2333 O O . ARG A 1 304 ? -11.453 8.883 7.539 1 98.19 304 ARG A O 1
ATOM 2340 N N . GLY A 1 305 ? -13.102 10.172 8.234 1 98.44 305 GLY A N 1
ATOM 2341 C CA . GLY A 1 305 ? -14.234 9.422 7.719 1 98.44 305 GLY A CA 1
ATOM 2342 C C . GLY A 1 305 ? -15.312 10.305 7.129 1 98.44 305 GLY A C 1
ATOM 2343 O O . GLY A 1 305 ? -15.234 11.531 7.219 1 98.44 305 GLY A O 1
ATOM 2344 N N . ILE A 1 306 ? -16.25 9.727 6.457 1 98.75 306 ILE A N 1
ATOM 2345 C CA . ILE A 1 306 ? -17.359 10.492 5.898 1 98.75 306 ILE A CA 1
ATOM 2346 C C . ILE A 1 306 ? -18.484 10.586 6.926 1 98.75 306 ILE A C 1
ATOM 2348 O O . ILE A 1 306 ? -18.984 9.57 7.398 1 98.75 306 ILE A O 1
ATOM 2352 N N . PHE A 1 307 ? -18.891 11.812 7.227 1 98.56 307 PHE A N 1
ATOM 2353 C CA . PHE A 1 307 ? -19.922 12.086 8.227 1 98.56 307 PHE A CA 1
ATOM 2354 C C . PHE A 1 307 ? -21.062 12.891 7.625 1 98.56 307 PHE A C 1
ATOM 2356 O O . PHE A 1 307 ? -20.844 13.727 6.742 1 98.56 307 PHE A O 1
ATOM 2363 N N . THR A 1 308 ? -22.25 12.656 8.172 1 98.31 308 THR A N 1
ATOM 2364 C CA . THR A 1 308 ? -23.359 13.562 7.887 1 98.31 308 THR A CA 1
ATOM 2365 C C . THR A 1 308 ? -23.172 14.883 8.617 1 98.31 308 THR A C 1
ATOM 2367 O O . THR A 1 308 ? -22.75 14.914 9.773 1 98.31 308 THR A O 1
ATOM 2370 N N . THR A 1 309 ? -23.438 15.938 7.941 1 97.56 309 THR A N 1
ATOM 2371 C CA . THR A 1 309 ? -23.375 17.266 8.547 1 97.56 309 THR A CA 1
ATOM 2372 C C . THR A 1 309 ? -24.797 17.812 8.781 1 97.56 309 THR A C 1
ATOM 2374 O O . THR A 1 309 ? -24.969 18.828 9.438 1 97.56 309 THR A O 1
ATOM 2377 N N . ALA A 1 310 ? -25.734 17.203 8.203 1 97.94 310 ALA A N 1
ATOM 2378 C CA . ALA A 1 310 ? -27.172 17.406 8.383 1 97.94 310 ALA A CA 1
ATOM 2379 C C . ALA A 1 310 ? -27.922 16.078 8.359 1 97.94 310 ALA A C 1
ATOM 2381 O O . ALA A 1 310 ? -27.406 15.086 7.848 1 97.94 310 ALA A O 1
ATOM 2382 N N . PRO A 1 311 ? -29.109 16.031 8.969 1 98.31 311 PRO A N 1
ATOM 2383 C CA . PRO A 1 311 ? -29.875 14.781 8.836 1 98.31 311 PRO A CA 1
ATOM 2384 C C . PRO A 1 311 ? -30.188 14.43 7.387 1 98.31 311 PRO A C 1
ATOM 2386 O O . PRO A 1 311 ? -30.453 15.32 6.574 1 98.31 311 PRO A O 1
ATOM 2389 N N . ILE A 1 312 ? -30.141 13.164 7.105 1 98.5 312 ILE A N 1
ATOM 2390 C CA . ILE A 1 312 ? -30.469 12.664 5.777 1 98.5 312 ILE A CA 1
ATOM 2391 C C . ILE A 1 312 ? -31.625 11.664 5.871 1 98.5 312 ILE A C 1
ATOM 2393 O O . ILE A 1 312 ? -31.516 10.656 6.574 1 98.5 312 ILE A O 1
ATOM 2397 N N . GLN A 1 313 ? -32.688 11.93 5.16 1 98.31 313 GLN A N 1
ATOM 2398 C CA . GLN A 1 313 ? -33.844 11.039 5.176 1 98.31 313 GLN A CA 1
ATOM 2399 C C . GLN A 1 313 ? -33.656 9.883 4.203 1 98.31 313 GLN A C 1
ATOM 2401 O O . GLN A 1 313 ? -32.938 10.008 3.209 1 98.31 313 GLN A O 1
ATOM 2406 N N . LYS A 1 314 ? -34.375 8.789 4.559 1 97.31 314 LYS A N 1
ATOM 2407 C CA . LYS A 1 314 ? -34.438 7.699 3.59 1 97.31 314 LYS A CA 1
ATOM 2408 C C . LYS A 1 314 ? -34.844 8.211 2.209 1 97.31 314 LYS A C 1
ATOM 2410 O O . LYS A 1 314 ? -35.812 8.969 2.078 1 97.31 314 LYS A O 1
ATOM 2415 N N . GLY A 1 315 ? -34.031 7.824 1.235 1 96.75 315 GLY A N 1
ATOM 2416 C CA . GLY A 1 315 ? -34.344 8.219 -0.128 1 96.75 315 GLY A CA 1
ATOM 2417 C C . GLY A 1 315 ? -33.688 9.523 -0.539 1 96.75 315 GLY A C 1
ATOM 2418 O O . GLY A 1 315 ? -33.688 9.875 -1.722 1 96.75 315 GLY A O 1
ATOM 2419 N N . GLU A 1 316 ? -33.156 10.258 0.361 1 97.75 316 GLU A N 1
ATOM 2420 C CA . GLU A 1 316 ? -32.469 11.523 0.059 1 97.75 316 GLU A CA 1
ATOM 2421 C C . GLU A 1 316 ? -31.078 11.297 -0.503 1 97.75 316 GLU A C 1
ATOM 2423 O O . GLU A 1 316 ? -30.359 10.398 -0.053 1 97.75 316 GLU A O 1
ATOM 2428 N N . ALA A 1 317 ? -30.641 12.125 -1.407 1 98.06 317 ALA A N 1
ATOM 2429 C CA . ALA A 1 317 ? -29.328 12 -2.045 1 98.06 317 ALA A CA 1
ATOM 2430 C C . ALA A 1 317 ? -28.219 12.57 -1.154 1 98.06 317 ALA A C 1
ATOM 2432 O O . ALA A 1 317 ? -28.422 13.578 -0.474 1 98.06 317 ALA A O 1
ATOM 2433 N N . PHE A 1 318 ? -27.109 11.961 -1.182 1 98.44 318 PHE A N 1
ATOM 2434 C CA . PHE A 1 318 ? -25.922 12.531 -0.572 1 98.44 318 PHE A CA 1
ATOM 2435 C C . PHE A 1 318 ? -25.359 13.664 -1.427 1 98.44 318 PHE A C 1
ATOM 2437 O O . PHE A 1 318 ? -25.406 13.594 -2.656 1 98.44 318 PHE A O 1
ATOM 2444 N N . SER A 1 319 ? -24.844 14.656 -0.835 1 97.88 319 SER A N 1
ATOM 2445 C CA . SER A 1 319 ? -24.234 15.789 -1.515 1 97.88 319 SER A CA 1
ATOM 2446 C C . SER A 1 319 ? -23.188 16.469 -0.629 1 97.88 319 SER A C 1
ATOM 2448 O O . SER A 1 319 ? -23.047 16.125 0.548 1 97.88 319 SER A O 1
ATOM 2450 N N . GLU A 1 320 ? -22.5 17.406 -1.173 1 97.06 320 GLU A N 1
ATOM 2451 C CA . GLU A 1 320 ? -21.5 18.141 -0.425 1 97.06 320 GLU A CA 1
ATOM 2452 C C . GLU A 1 320 ? -22.141 19.016 0.649 1 97.06 320 GLU A C 1
ATOM 2454 O O . GLU A 1 320 ? -21.453 19.516 1.548 1 97.06 320 GLU A O 1
ATOM 2459 N N . ASP A 1 321 ? -23.469 19.109 0.604 1 97.19 321 ASP A N 1
ATOM 2460 C CA . ASP A 1 321 ? -24.188 19.953 1.555 1 97.19 321 ASP A CA 1
ATOM 2461 C C . ASP A 1 321 ? -24.578 19.172 2.803 1 97.19 321 ASP A C 1
ATOM 2463 O O . ASP A 1 321 ? -24.922 19.766 3.83 1 97.19 321 ASP A O 1
ATOM 2467 N N . ASN A 1 322 ? -24.562 17.844 2.646 1 98.38 322 ASN A N 1
ATOM 2468 C CA . ASN A 1 322 ? -25.094 17.109 3.789 1 98.38 322 ASN A CA 1
ATOM 2469 C C . ASN A 1 322 ? 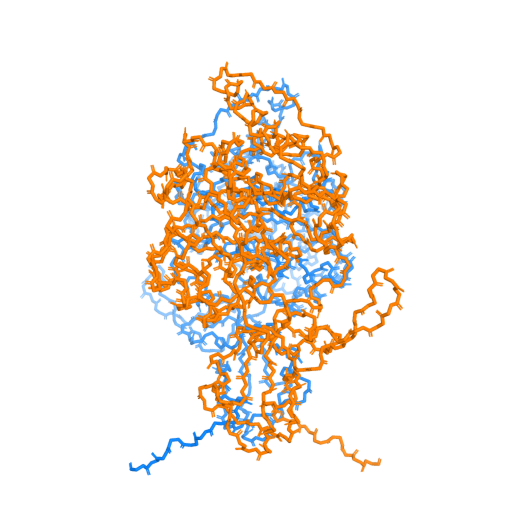-24.094 16.062 4.285 1 98.38 322 ASN A C 1
ATOM 2471 O O . ASN A 1 322 ? -24.359 15.359 5.266 1 98.38 322 ASN A O 1
ATOM 2475 N N . ILE A 1 323 ? -22.953 15.93 3.654 1 98.5 323 ILE A N 1
ATOM 2476 C CA . ILE A 1 323 ? -21.891 15.078 4.176 1 98.5 323 ILE A CA 1
ATOM 2477 C C . ILE A 1 323 ? -20.562 15.797 4.062 1 98.5 323 ILE A C 1
ATOM 2479 O O . ILE A 1 323 ? -20.422 16.766 3.309 1 98.5 323 ILE A O 1
ATOM 2483 N N . ALA A 1 324 ? -19.531 15.398 4.809 1 98.31 324 ALA A N 1
ATOM 2484 C CA . ALA A 1 324 ? -18.172 15.938 4.805 1 98.31 324 ALA A CA 1
ATOM 2485 C C . ALA A 1 324 ? -17.172 14.898 5.285 1 98.31 324 ALA A C 1
ATOM 2487 O O . ALA A 1 324 ? -17.547 13.867 5.844 1 98.31 324 ALA A O 1
ATOM 2488 N N . VAL A 1 325 ? -15.961 15.078 4.988 1 98.56 325 VAL A N 1
ATOM 2489 C CA . VAL A 1 325 ? -14.859 14.242 5.465 1 98.56 325 VAL A CA 1
ATOM 2490 C C . VAL A 1 325 ? -14.266 14.852 6.73 1 98.56 325 VAL A C 1
ATOM 2492 O O . VAL A 1 325 ? -13.617 15.898 6.68 1 98.56 325 VAL A O 1
ATOM 2495 N N . LEU A 1 326 ? -14.43 14.195 7.895 1 98.25 326 LEU A N 1
ATOM 2496 C CA . LEU A 1 326 ? -14.109 14.789 9.188 1 98.25 326 LEU A CA 1
ATOM 2497 C C . LEU A 1 326 ? -13.398 13.789 10.086 1 98.25 326 LEU A C 1
ATOM 2499 O O . LEU A 1 326 ? -13.469 12.578 9.852 1 98.25 326 LEU A O 1
ATOM 2503 N N . ARG A 1 327 ? -12.648 14.266 11.047 1 97.81 327 ARG A N 1
ATOM 2504 C CA . ARG A 1 327 ? -12.109 13.43 12.109 1 97.81 327 ARG A CA 1
ATOM 2505 C C . ARG A 1 327 ? -13.219 12.953 13.039 1 97.81 327 ARG A C 1
ATOM 2507 O O . ARG A 1 327 ? -14.102 13.727 13.414 1 97.81 327 ARG A O 1
ATOM 2514 N N . PRO A 1 328 ? -13.164 11.727 13.477 1 97 328 PRO A N 1
ATOM 2515 C CA . PRO A 1 328 ? -14.266 11.164 14.258 1 97 328 PRO A CA 1
ATOM 2516 C C . PRO A 1 328 ? -14.203 11.555 15.734 1 97 328 PRO A C 1
ATOM 2518 O O . PRO A 1 328 ? -15.242 11.742 16.375 1 97 328 PRO A O 1
ATOM 2521 N N . GLY A 1 329 ? -12.961 11.742 16.266 1 95 329 GLY A N 1
ATOM 2522 C CA . GLY A 1 329 ? -12.82 11.758 17.719 1 95 329 GLY A CA 1
ATOM 2523 C C . GLY A 1 329 ? -13.164 10.43 18.359 1 95 329 GLY A C 1
ATOM 2524 O O . GLY A 1 329 ? -12.641 9.383 17.969 1 95 329 GLY A O 1
ATOM 2525 N N . GLN A 1 330 ? -14.117 10.477 19.266 1 93.06 330 GLN A N 1
ATOM 2526 C CA . GLN A 1 330 ? -14.453 9.266 20 1 93.06 330 GLN A CA 1
ATOM 2527 C C . GLN A 1 330 ? -15.641 8.555 19.359 1 93.06 330 GLN A C 1
ATOM 2529 O O . GLN A 1 330 ? -16.156 7.574 19.906 1 93.06 330 GLN A O 1
ATOM 2534 N N . LYS A 1 331 ? -16.078 9.008 18.203 1 93.94 331 LYS A N 1
ATOM 2535 C CA . LYS A 1 331 ? -17.172 8.367 17.469 1 93.94 331 LYS A CA 1
ATOM 2536 C C . LYS A 1 331 ? -16.625 7.371 16.453 1 93.94 331 LYS A C 1
ATOM 2538 O O . LYS A 1 331 ? -15.453 7.426 16.078 1 93.94 331 LYS A O 1
ATOM 2543 N N . PRO A 1 332 ? -17.547 6.488 16.016 1 95.06 332 PRO A N 1
ATOM 2544 C CA . PRO A 1 332 ? -17.125 5.613 14.922 1 95.06 332 PRO A CA 1
ATOM 2545 C C . PRO A 1 332 ? -16.781 6.383 13.648 1 95.06 332 PRO A C 1
ATOM 2547 O O . PRO A 1 332 ? -17.516 7.305 13.266 1 95.06 332 PRO A O 1
ATOM 2550 N N . GLN A 1 333 ? -15.711 6.199 12.953 1 93.25 333 GLN A N 1
ATOM 2551 C CA . GLN A 1 333 ? -15.086 6.922 11.852 1 93.25 333 GLN A CA 1
ATOM 2552 C C . GLN A 1 333 ? -16 6.973 10.633 1 93.25 333 GLN A C 1
ATOM 2554 O O . GLN A 1 333 ? -16 7.953 9.891 1 93.25 333 GLN A O 1
ATOM 2559 N N . GLY A 1 334 ? -16.906 6.02 10.352 1 96.44 334 GLY A N 1
ATOM 2560 C CA . GLY A 1 334 ? -17.688 5.902 9.133 1 96.44 334 GLY A CA 1
ATOM 2561 C C . GLY A 1 334 ? -16.891 5.367 7.957 1 96.44 334 GLY A C 1
ATOM 2562 O O . GLY A 1 334 ? -15.805 4.824 8.133 1 96.44 334 GLY A O 1
ATOM 2563 N N . LEU A 1 335 ? -17.469 5.582 6.652 1 98.44 335 LEU A N 1
ATOM 2564 C CA . LEU A 1 335 ? -16.859 5.086 5.434 1 98.44 335 LEU A CA 1
ATOM 2565 C C . LEU A 1 335 ? -15.562 5.836 5.137 1 98.44 335 LEU A C 1
ATOM 2567 O O . LEU A 1 335 ? -15.445 7.027 5.43 1 98.44 335 LEU A O 1
ATOM 2571 N N . HIS A 1 336 ? -14.633 5.133 4.551 1 98.5 336 HIS A N 1
ATOM 2572 C CA . HIS A 1 336 ? -13.383 5.734 4.102 1 98.5 336 HIS A CA 1
ATOM 2573 C C . HIS A 1 336 ? -13.641 6.867 3.111 1 98.5 336 HIS A C 1
ATOM 2575 O O . HIS A 1 336 ? -14.492 6.742 2.23 1 98.5 336 HIS A O 1
ATOM 2581 N N . PRO A 1 337 ? -12.828 7.945 3.158 1 98.69 337 PRO A N 1
ATOM 2582 C CA . PRO A 1 337 ? -13.023 9.117 2.299 1 98.69 337 PRO A CA 1
ATOM 2583 C C . PRO A 1 337 ? -12.922 8.781 0.813 1 98.69 337 PRO A C 1
ATOM 2585 O O . PRO A 1 337 ? -13.352 9.57 -0.032 1 98.69 337 PRO A O 1
ATOM 2588 N N . ARG A 1 338 ? -12.414 7.633 0.465 1 98.5 338 ARG A N 1
ATOM 2589 C CA . ARG A 1 338 ? -12.297 7.238 -0.936 1 98.5 338 ARG A CA 1
ATOM 2590 C C . ARG A 1 338 ? -13.672 7.078 -1.574 1 98.5 338 ARG A C 1
ATOM 2592 O O . ARG A 1 338 ? -13.797 7.09 -2.801 1 98.5 338 ARG A O 1
ATOM 2599 N N . PHE A 1 339 ? -14.695 6.965 -0.768 1 98.56 339 PHE A N 1
ATOM 2600 C CA . PHE A 1 339 ? -16.047 6.754 -1.287 1 98.56 339 PHE A CA 1
ATOM 2601 C C . PHE A 1 339 ? -16.781 8.078 -1.408 1 98.56 339 PHE A C 1
ATOM 2603 O O . PHE A 1 339 ? -17.953 8.102 -1.788 1 98.56 339 PHE A O 1
ATOM 2610 N N . PHE A 1 340 ? -16.156 9.18 -1.076 1 98.69 340 PHE A N 1
ATOM 2611 C CA . PHE A 1 340 ? -16.828 10.477 -1.038 1 98.69 340 PHE A CA 1
ATOM 2612 C C . PHE A 1 340 ? -17.391 10.836 -2.408 1 98.69 340 PHE A C 1
ATOM 2614 O O . PHE A 1 340 ? -18.562 11.195 -2.527 1 98.69 340 PHE A O 1
ATOM 2621 N N . GLU A 1 341 ? -16.609 10.711 -3.469 1 98.06 341 GLU A N 1
ATOM 2622 C CA . GLU A 1 341 ? -17.047 11.039 -4.82 1 98.06 341 GLU A CA 1
ATOM 2623 C C . GLU A 1 341 ? -18.172 10.109 -5.273 1 98.06 341 GLU A C 1
ATOM 2625 O O . GLU A 1 341 ? -19.109 10.539 -5.941 1 98.06 341 GLU A O 1
ATOM 2630 N N . LEU A 1 342 ? -18.031 8.844 -4.934 1 97.81 342 LEU A N 1
ATOM 2631 C CA . LEU A 1 342 ? -19.078 7.879 -5.25 1 97.81 342 LEU A CA 1
ATOM 2632 C C . LEU A 1 342 ? -20.406 8.289 -4.613 1 97.81 342 LEU A C 1
ATOM 2634 O O . LEU A 1 342 ? -21.438 8.328 -5.289 1 97.81 342 LEU A O 1
ATOM 2638 N N . LEU A 1 343 ? -20.359 8.641 -3.316 1 98.25 343 LEU A N 1
ATOM 2639 C CA . LEU A 1 343 ? -21.578 8.984 -2.584 1 98.25 343 LEU A CA 1
ATOM 2640 C C . LEU A 1 343 ? -22.219 10.234 -3.166 1 98.25 343 LEU A C 1
ATOM 2642 O O . LEU A 1 343 ? -23.453 10.312 -3.258 1 98.25 343 LEU A O 1
ATOM 2646 N N . THR A 1 344 ? -21.453 11.18 -3.617 1 97.88 344 THR A N 1
ATOM 2647 C CA . THR A 1 344 ? -22 12.453 -4.082 1 97.88 344 THR A CA 1
ATOM 2648 C C . THR A 1 344 ? -22.359 12.383 -5.562 1 97.88 344 THR A C 1
ATOM 2650 O O . THR A 1 344 ? -22.656 13.398 -6.184 1 97.88 344 THR A O 1
ATOM 2653 N N . SER A 1 345 ? -22.25 11.211 -6.148 1 96.62 345 SER A N 1
ATOM 2654 C CA . SER A 1 345 ? -22.562 11.039 -7.566 1 96.62 345 SER A CA 1
ATOM 2655 C C . SER A 1 345 ? -24.016 10.625 -7.777 1 96.62 345 SER A C 1
ATOM 2657 O O . SER A 1 345 ? -24.328 9.891 -8.719 1 96.62 345 SER A O 1
ATOM 2659 N N . GLY A 1 346 ? -24.844 10.969 -6.863 1 96.38 346 GLY A N 1
ATOM 2660 C CA . GLY A 1 346 ? -26.266 10.703 -7.023 1 96.38 346 GLY A CA 1
ATOM 2661 C C . GLY A 1 346 ? -26.75 9.555 -6.168 1 96.38 346 GLY A C 1
ATOM 2662 O O . GLY A 1 346 ? -27.922 9.164 -6.258 1 96.38 346 GLY A O 1
ATOM 2663 N N . VAL A 1 347 ? -26.016 8.992 -5.297 1 97.94 347 VAL A N 1
ATOM 2664 C CA . VAL A 1 347 ? -26.375 7.891 -4.41 1 97.94 347 VAL A CA 1
ATOM 2665 C C . VAL A 1 347 ? -27.375 8.375 -3.361 1 97.94 347 VAL A C 1
ATOM 2667 O O . VAL A 1 347 ? -27.25 9.5 -2.857 1 97.94 347 VAL A O 1
ATOM 2670 N N . ARG A 1 348 ? -28.281 7.586 -3.012 1 98 348 ARG A N 1
ATOM 2671 C CA . ARG A 1 348 ? -29.344 7.941 -2.062 1 98 348 ARG A CA 1
ATOM 2672 C C . ARG A 1 348 ? -29.281 7.043 -0.832 1 98 348 ARG A C 1
ATOM 2674 O O . ARG A 1 348 ? -28.969 5.855 -0.936 1 98 348 ARG A O 1
ATOM 2681 N N . ALA A 1 349 ? -29.641 7.559 0.27 1 98.06 349 ALA A N 1
ATOM 2682 C CA . ALA A 1 349 ? -29.703 6.801 1.518 1 98.06 349 ALA A CA 1
ATOM 2683 C C . ALA A 1 349 ? -30.844 5.793 1.494 1 98.06 349 ALA A C 1
ATOM 2685 O O . ALA A 1 349 ? -31.938 6.094 1 1 98.06 349 ALA A O 1
ATOM 2686 N N . VAL A 1 350 ? -30.594 4.637 2.145 1 96.88 350 VAL A N 1
ATOM 2687 C CA . VAL A 1 350 ? -31.641 3.623 2.162 1 96.88 350 VAL A CA 1
ATOM 2688 C C . VAL A 1 350 ? -32.344 3.623 3.52 1 96.88 350 VAL A C 1
ATOM 2690 O O . VAL A 1 350 ? -33.281 2.865 3.736 1 96.88 350 VAL A O 1
ATOM 2693 N N . ARG A 1 351 ? -31.891 4.469 4.453 1 97.12 351 ARG A N 1
ATOM 2694 C CA . ARG A 1 351 ? -32.531 4.691 5.746 1 97.12 351 ARG A CA 1
ATOM 2695 C C . ARG A 1 351 ? -32.188 6.082 6.285 1 97.12 351 ARG A C 1
ATOM 2697 O O . ARG A 1 351 ? -31.344 6.785 5.727 1 97.12 351 ARG A O 1
ATOM 2704 N N . ASP A 1 352 ? -32.906 6.484 7.336 1 98.38 352 ASP A N 1
ATOM 2705 C CA . ASP A 1 352 ? -32.625 7.766 7.973 1 98.38 352 ASP A CA 1
ATOM 2706 C C . ASP A 1 352 ? -31.266 7.75 8.68 1 98.38 352 ASP A C 1
ATOM 2708 O O . ASP A 1 352 ? -30.922 6.766 9.336 1 98.38 352 ASP A O 1
ATOM 2712 N N . ILE A 1 353 ? -30.516 8.805 8.523 1 98.5 353 ILE A N 1
ATOM 2713 C CA . ILE A 1 353 ? -29.219 8.977 9.164 1 98.5 353 ILE A CA 1
ATOM 2714 C C . ILE A 1 353 ? -29.188 10.297 9.93 1 98.5 353 ILE A C 1
ATOM 2716 O O . ILE A 1 353 ? -29.312 11.367 9.336 1 98.5 353 ILE A O 1
ATOM 2720 N N . PRO A 1 354 ? -29 10.289 11.227 1 97.94 354 PRO A N 1
ATOM 2721 C CA . PRO A 1 354 ? -28.906 11.547 11.984 1 97.94 354 PRO A CA 1
ATOM 2722 C C . PRO A 1 354 ? -27.703 12.391 11.586 1 97.94 354 PRO A C 1
ATOM 2724 O O . PRO A 1 354 ? -26.781 11.891 10.938 1 97.94 354 PRO A O 1
ATOM 2727 N N . ALA A 1 355 ? -27.734 13.68 11.914 1 96.88 355 ALA A N 1
ATOM 2728 C CA . ALA A 1 355 ? -26.562 14.531 11.727 1 96.88 355 ALA A CA 1
ATOM 2729 C C . ALA A 1 355 ? -25.406 14.055 12.586 1 96.88 355 ALA A C 1
ATOM 2731 O O . ALA A 1 355 ? -25.594 13.32 13.562 1 96.88 355 ALA A O 1
ATOM 2732 N N . ASP A 1 356 ? -24.125 14.367 12.117 1 96.25 356 ASP A N 1
ATOM 2733 C CA . ASP A 1 356 ? -22.891 14.117 12.859 1 96.25 356 ASP A CA 1
ATOM 2734 C C . ASP A 1 356 ? -22.688 12.625 13.094 1 96.25 356 ASP A C 1
ATOM 2736 O O . ASP A 1 356 ? -22.281 12.219 14.188 1 96.25 356 ASP A O 1
ATOM 2740 N N . THR A 1 357 ? -23.047 11.844 12.125 1 97.19 357 THR A N 1
ATOM 2741 C CA . THR A 1 357 ? -22.922 10.391 12.195 1 97.19 357 THR A CA 1
ATOM 2742 C C . THR A 1 357 ? -22.016 9.867 11.078 1 97.19 357 THR A C 1
ATOM 2744 O O . THR A 1 357 ? -22.141 10.305 9.93 1 97.19 357 THR A O 1
ATOM 2747 N N . GLY A 1 358 ? -21.094 9.016 11.484 1 98.12 358 GLY A N 1
ATOM 2748 C CA . GLY A 1 358 ? -20.328 8.336 10.453 1 98.12 358 GLY A CA 1
ATOM 2749 C C . GLY A 1 358 ? -21.172 7.441 9.57 1 98.12 358 GLY A C 1
ATOM 2750 O O . GLY A 1 358 ? -21.922 6.598 10.062 1 98.12 358 GLY A O 1
ATOM 2751 N N . ILE A 1 359 ? -21.062 7.633 8.289 1 98.69 359 ILE A N 1
ATOM 2752 C CA . ILE A 1 359 ? -21.844 6.859 7.328 1 98.69 359 ILE A CA 1
ATOM 2753 C C . ILE A 1 359 ? -21.297 5.438 7.234 1 98.69 359 ILE A C 1
ATOM 2755 O O . ILE A 1 359 ? -20.078 5.246 7.145 1 98.69 359 ILE A O 1
ATOM 2759 N N . VAL A 1 360 ? -22.172 4.445 7.312 1 98.31 360 VAL A N 1
ATOM 2760 C CA . VAL A 1 360 ? -21.766 3.049 7.207 1 98.31 360 VAL A CA 1
ATOM 2761 C C . VAL A 1 360 ? -22.438 2.406 5.992 1 98.31 360 VAL A C 1
ATOM 2763 O O . VAL A 1 360 ? -23.312 3 5.375 1 98.31 360 VAL A O 1
ATOM 2766 N N . TRP A 1 361 ? -22.047 1.235 5.629 1 98 361 TRP A N 1
ATOM 2767 C CA . TRP A 1 361 ? -22.547 0.533 4.453 1 98 361 TRP A CA 1
ATOM 2768 C C . TRP A 1 361 ? -24.047 0.346 4.535 1 98 361 TRP A C 1
ATOM 2770 O O . TRP A 1 361 ? -24.75 0.457 3.525 1 98 361 TRP A O 1
ATOM 2780 N N . ASP A 1 362 ? -24.578 0.111 5.723 1 97.06 362 ASP A N 1
ATOM 2781 C CA . ASP A 1 362 ? -26 -0.133 5.914 1 97.06 362 ASP A CA 1
ATOM 2782 C C . ASP A 1 362 ? -26.812 1.112 5.582 1 97.06 362 ASP A C 1
ATOM 2784 O O . ASP A 1 362 ? -28.031 1.03 5.391 1 97.06 362 ASP A O 1
ATOM 2788 N N . ASP A 1 363 ? -26.172 2.248 5.535 1 98.06 363 ASP A N 1
ATOM 2789 C CA . ASP A 1 363 ? -26.859 3.496 5.207 1 98.06 363 ASP A CA 1
ATOM 2790 C C . ASP A 1 363 ? -27.094 3.613 3.705 1 98.06 363 ASP A C 1
ATOM 2792 O O . ASP A 1 363 ? -27.922 4.422 3.266 1 98.06 363 ASP A O 1
ATOM 2796 N N . ILE A 1 364 ? -26.359 2.781 2.879 1 97.69 364 ILE A N 1
ATOM 2797 C CA . ILE A 1 364 ? -26.422 3.051 1.445 1 97.69 364 ILE A CA 1
ATOM 2798 C C . ILE A 1 364 ? -26.734 1.762 0.689 1 97.69 364 ILE A C 1
ATOM 2800 O O . ILE A 1 364 ? -27.031 1.794 -0.505 1 97.69 364 ILE A O 1
ATOM 2804 N N . LEU A 1 365 ? -26.656 0.616 1.304 1 97.69 365 LEU A N 1
ATOM 2805 C CA . LEU A 1 365 ? -26.922 -0.666 0.659 1 97.69 365 LEU A CA 1
ATOM 2806 C C . LEU A 1 365 ? -28.281 -1.229 1.101 1 97.69 365 LEU A C 1
ATOM 2808 O O . LEU A 1 365 ? -28.594 -1.21 2.289 1 97.69 365 LEU A O 1
ATOM 2812 N N . LEU A 1 366 ? -29.062 -1.727 0.166 1 95.06 366 LEU A N 1
ATOM 2813 C CA . LEU A 1 366 ? -30.312 -2.408 0.482 1 95.06 366 LEU A CA 1
ATOM 2814 C C . LEU A 1 366 ? -30.047 -3.799 1.049 1 95.06 366 LEU A C 1
ATOM 2816 O O . LEU A 1 366 ? -29.328 -4.594 0.439 1 95.06 366 LEU A O 1
ATOM 2820 N N . LYS A 1 367 ? -30.562 -4.035 2.305 1 90.94 367 LYS A N 1
ATOM 2821 C CA . LYS A 1 367 ? -30.422 -5.34 2.947 1 90.94 367 LYS A CA 1
ATOM 2822 C C . LYS A 1 367 ? -31.781 -5.855 3.436 1 90.94 367 LYS A C 1
ATOM 2824 O O . LYS A 1 367 ? -32.75 -5.102 3.496 1 90.94 367 LYS A O 1
ATOM 2829 N N . ASP A 1 368 ? -31.938 -7.312 3.654 1 74.19 368 ASP A N 1
ATOM 2830 C CA . ASP A 1 368 ? -33.156 -7.883 4.262 1 74.19 368 ASP A CA 1
ATOM 2831 C C . ASP A 1 368 ? -33.406 -7.262 5.625 1 74.19 368 ASP A C 1
ATOM 2833 O O . ASP A 1 368 ? -32.5 -6.855 6.328 1 74.19 368 ASP A O 1
ATOM 2837 N N . SER A 1 369 ? -34.562 -6.559 5.762 1 55.34 369 SER A N 1
ATOM 2838 C CA . SER A 1 369 ? -34.938 -6.23 7.129 1 55.34 369 SER A CA 1
ATOM 2839 C C . SER A 1 369 ? -34.812 -7.441 8.047 1 55.34 369 SER A C 1
ATOM 2841 O O . SER A 1 369 ? -35.219 -8.547 7.684 1 55.34 369 SER A O 1
ATOM 2843 N N . PRO A 1 370 ? -34.031 -7.457 9.125 1 47.22 370 PRO A N 1
ATOM 2844 C CA . PRO A 1 370 ? -34.188 -8.594 10.039 1 47.22 370 PRO A CA 1
ATOM 2845 C C . PRO A 1 370 ? -35.656 -8.977 10.242 1 47.22 370 PRO A C 1
ATOM 2847 O O . PRO A 1 370 ? -36.531 -8.109 10.297 1 47.22 370 PRO A O 1
ATOM 2850 N N . PHE A 1 371 ? -36.094 -10.117 9.797 1 32.28 371 PHE A N 1
ATOM 2851 C CA . PHE A 1 371 ? -37.406 -10.57 10.266 1 32.28 371 PHE A CA 1
ATOM 2852 C C . PHE A 1 371 ? -37.594 -10.281 11.75 1 32.28 371 PHE A C 1
ATOM 2854 O O . PHE A 1 371 ? -36.75 -10.664 12.57 1 32.28 371 PHE A O 1
ATOM 2861 N N . HIS A 1 372 ? -38.094 -9.195 12.141 1 30.08 372 HIS A N 1
ATOM 2862 C CA . HIS A 1 372 ? -38.75 -9.32 13.438 1 30.08 372 HIS A CA 1
ATOM 2863 C C . HIS A 1 372 ? -39.594 -10.594 13.516 1 30.08 372 HIS A C 1
ATOM 2865 O O . HIS A 1 372 ? -40.656 -10.672 12.914 1 30.08 372 HIS A O 1
ATOM 2871 N N . GLU A 1 373 ? -39 -11.844 13.562 1 20.38 373 GLU A N 1
ATOM 2872 C CA . GLU A 1 373 ? -39.781 -12.781 14.375 1 20.38 373 GLU A CA 1
ATOM 2873 C C . GLU A 1 373 ? -39.938 -12.281 15.805 1 20.38 373 GLU A C 1
ATOM 2875 O O . GLU A 1 373 ? -38.969 -11.781 16.406 1 20.38 373 GLU A O 1
ATOM 2880 N N . MET B 1 1 ? 15.172 -11.602 10.211 1 68.31 1 MET B N 1
ATOM 2881 C CA . MET B 1 1 ? 14.805 -12.055 8.867 1 68.31 1 MET B CA 1
ATOM 2882 C C . MET B 1 1 ? 13.859 -13.242 8.93 1 68.31 1 MET B C 1
ATOM 2884 O O . MET B 1 1 ? 14.047 -14.148 9.75 1 68.31 1 MET B O 1
ATOM 2888 N N . ALA B 1 2 ? 12.836 -13.289 8.141 1 86.12 2 ALA B N 1
ATOM 2889 C CA . ALA B 1 2 ? 11.75 -14.266 8.172 1 86.12 2 ALA B CA 1
ATOM 2890 C C . ALA B 1 2 ? 12.203 -15.609 7.602 1 86.12 2 ALA B C 1
ATOM 2892 O O . ALA B 1 2 ? 13.086 -15.656 6.746 1 86.12 2 ALA B O 1
ATOM 2893 N N . ALA B 1 3 ? 11.828 -16.703 8.234 1 94.25 3 ALA B N 1
ATOM 2894 C CA . ALA B 1 3 ? 12.086 -18.047 7.723 1 94.25 3 ALA B CA 1
ATOM 2895 C C . ALA B 1 3 ? 10.938 -19 8.062 1 94.25 3 ALA B C 1
ATOM 2897 O O . ALA B 1 3 ? 10.195 -18.766 9.016 1 94.25 3 ALA B O 1
ATOM 2898 N N . PHE B 1 4 ? 10.766 -19.969 7.266 1 97.25 4 PHE B N 1
ATOM 2899 C CA . PHE B 1 4 ? 9.82 -21.047 7.52 1 97.25 4 PHE B CA 1
ATOM 2900 C C . PHE B 1 4 ? 10.258 -22.328 6.816 1 97.25 4 PHE B C 1
ATOM 2902 O O . PHE B 1 4 ? 11.281 -22.344 6.133 1 97.25 4 PHE B O 1
ATOM 2909 N N . GLN B 1 5 ? 9.5 -23.375 6.977 1 97.44 5 GLN B N 1
ATOM 2910 C CA . GLN B 1 5 ? 9.859 -24.672 6.41 1 97.44 5 GLN B CA 1
ATOM 2911 C C . GLN B 1 5 ? 8.945 -25.031 5.246 1 97.44 5 GLN B C 1
ATOM 2913 O O . GLN B 1 5 ? 7.73 -24.844 5.316 1 97.44 5 GLN B O 1
ATOM 2918 N N . ILE B 1 6 ? 9.523 -25.438 4.18 1 98.19 6 ILE B N 1
ATOM 2919 C CA . ILE B 1 6 ? 8.828 -26.156 3.121 1 98.19 6 ILE B CA 1
ATOM 2920 C C . ILE B 1 6 ? 9.359 -27.578 3.033 1 98.19 6 ILE B C 1
ATOM 2922 O O . ILE B 1 6 ? 10.508 -27.797 2.629 1 98.19 6 ILE B O 1
ATOM 2926 N N . ALA B 1 7 ? 8.508 -28.484 3.404 1 97.06 7 ALA B N 1
ATOM 2927 C CA . ALA B 1 7 ? 8.961 -29.859 3.57 1 97.06 7 ALA B CA 1
ATOM 2928 C C . ALA B 1 7 ? 10.18 -29.922 4.484 1 97.06 7 ALA B C 1
ATOM 2930 O O . ALA B 1 7 ? 10.133 -29.484 5.633 1 97.06 7 ALA B O 1
ATOM 2931 N N . ASN B 1 8 ? 11.25 -30.406 4.059 1 96.25 8 ASN B N 1
ATOM 2932 C CA . ASN B 1 8 ? 12.438 -30.562 4.898 1 96.25 8 ASN B CA 1
ATOM 2933 C C . ASN B 1 8 ? 13.453 -29.453 4.645 1 96.25 8 ASN B C 1
ATOM 2935 O O . ASN B 1 8 ? 14.609 -29.562 5.055 1 96.25 8 ASN B O 1
ATOM 2939 N N . LYS B 1 9 ? 13.031 -28.359 4.027 1 97.44 9 LYS B N 1
ATOM 2940 C CA . LYS B 1 9 ? 13.953 -27.281 3.676 1 97.44 9 LYS B CA 1
ATOM 2941 C C . LYS B 1 9 ? 13.57 -25.984 4.387 1 97.44 9 LYS B C 1
ATOM 2943 O O . LYS B 1 9 ? 12.398 -25.625 4.434 1 97.44 9 LYS B O 1
ATOM 2948 N N . THR B 1 10 ? 14.555 -25.328 4.914 1 97.88 10 THR B N 1
ATOM 2949 C CA . THR B 1 10 ? 14.359 -24 5.453 1 97.88 10 THR B CA 1
ATOM 2950 C C . THR B 1 10 ? 14.398 -22.953 4.34 1 97.88 10 THR B C 1
ATOM 2952 O O . THR B 1 10 ? 15.281 -22.984 3.479 1 97.88 10 THR B O 1
ATOM 2955 N N . VAL B 1 11 ? 13.453 -22.109 4.348 1 98.31 11 VAL B N 1
ATOM 2956 C CA . VAL B 1 11 ? 13.367 -21.031 3.367 1 98.31 11 VAL B CA 1
ATOM 2957 C C . VAL B 1 11 ? 13.531 -19.688 4.066 1 98.31 11 VAL B C 1
ATOM 2959 O O . VAL B 1 11 ? 12.758 -19.359 4.973 1 98.31 11 VAL B O 1
ATOM 2962 N N . GLY B 1 12 ? 14.523 -18.938 3.643 1 97.06 12 GLY B N 1
ATOM 2963 C CA . GLY B 1 12 ? 14.773 -17.641 4.25 1 97.06 12 GLY B CA 1
ATOM 2964 C C . GLY B 1 12 ? 16.031 -17.625 5.09 1 97.06 12 GLY B C 1
ATOM 2965 O O . GLY B 1 12 ? 16.734 -18.625 5.207 1 97.06 12 GLY B O 1
ATOM 2966 N N . LYS B 1 13 ? 16.391 -16.375 5.625 1 90.75 13 LYS B N 1
ATOM 2967 C CA . LYS B 1 13 ? 17.531 -16.141 6.504 1 90.75 13 LYS B CA 1
ATOM 2968 C C . LYS B 1 13 ? 18.844 -16.578 5.852 1 90.75 13 LYS B C 1
ATOM 2970 O O . LYS B 1 13 ? 19.172 -16.125 4.758 1 90.75 13 LYS B O 1
ATOM 2975 N N . ASP B 1 14 ? 19.578 -17.438 6.523 1 91.19 14 ASP B N 1
ATOM 2976 C CA . ASP B 1 14 ? 20.906 -17.844 6.035 1 91.19 14 ASP B CA 1
ATOM 2977 C C . ASP B 1 14 ? 20.828 -19.203 5.328 1 91.19 14 ASP B C 1
ATOM 2979 O O . ASP B 1 14 ? 21.859 -19.797 5.027 1 91.19 14 ASP B O 1
ATOM 2983 N N . ALA B 1 15 ? 19.578 -19.672 5.043 1 97 15 ALA B N 1
ATOM 2984 C CA . ALA B 1 15 ? 19.406 -20.938 4.316 1 97 15 ALA B CA 1
ATOM 2985 C C . ALA B 1 15 ? 19.734 -20.766 2.838 1 97 15 ALA B C 1
ATOM 2987 O O . ALA B 1 15 ? 19.766 -19.641 2.326 1 97 15 ALA B O 1
ATOM 2988 N N . PRO B 1 16 ? 20.078 -21.875 2.217 1 98 16 PRO B N 1
ATOM 2989 C CA . PRO B 1 16 ? 20.281 -21.812 0.767 1 98 16 PRO B CA 1
ATOM 2990 C C . PRO B 1 16 ? 19.031 -21.328 0.022 1 98 16 PRO B C 1
ATOM 2992 O O . PRO B 1 16 ? 17.906 -21.516 0.495 1 98 16 PRO B O 1
ATOM 2995 N N . VAL B 1 17 ? 19.266 -20.703 -1.103 1 98.81 17 VAL B N 1
ATOM 2996 C CA . VAL B 1 17 ? 18.172 -20.25 -1.952 1 98.81 17 VAL B CA 1
ATOM 2997 C C . VAL B 1 17 ? 17.297 -21.453 -2.326 1 98.81 17 VAL B C 1
ATOM 2999 O O . VAL B 1 17 ? 17.797 -22.5 -2.715 1 98.81 17 VAL B O 1
ATOM 3002 N N . PHE B 1 18 ? 16.016 -21.328 -2.104 1 98.88 18 PHE B N 1
ATOM 3003 C CA . PHE B 1 18 ? 15.039 -22.344 -2.49 1 98.88 18 PHE B CA 1
ATOM 3004 C C . PHE B 1 18 ? 14.68 -22.219 -3.965 1 98.88 18 PHE B C 1
ATOM 3006 O O . PHE B 1 18 ? 14.125 -21.203 -4.387 1 98.88 18 PHE B O 1
ATOM 3013 N N . ILE B 1 19 ? 14.961 -23.219 -4.789 1 98.94 19 ILE B N 1
ATOM 3014 C CA . ILE B 1 19 ? 14.812 -23.125 -6.238 1 98.94 19 ILE B CA 1
ATOM 3015 C C . ILE B 1 19 ? 13.594 -23.922 -6.684 1 98.94 19 ILE B C 1
ATOM 3017 O O . ILE B 1 19 ? 13.516 -25.125 -6.445 1 98.94 19 ILE B O 1
ATOM 3021 N N . ILE B 1 20 ? 12.656 -23.25 -7.332 1 98.94 20 ILE B N 1
ATOM 3022 C CA . ILE B 1 20 ? 11.43 -23.859 -7.832 1 98.94 20 ILE B CA 1
ATOM 3023 C C . ILE B 1 20 ? 11.492 -23.969 -9.359 1 98.94 20 ILE B C 1
ATOM 3025 O O . ILE B 1 20 ? 11.516 -22.953 -10.055 1 98.94 20 ILE B O 1
ATOM 3029 N N . ALA B 1 21 ? 11.539 -25.188 -9.859 1 98.94 21 ALA B N 1
ATOM 3030 C CA . ALA B 1 21 ? 11.375 -25.422 -11.289 1 98.94 21 ALA B CA 1
ATOM 3031 C C . ALA B 1 21 ? 9.898 -25.406 -11.68 1 98.94 21 ALA B C 1
ATOM 3033 O O . ALA B 1 21 ? 9.148 -26.328 -11.328 1 98.94 21 ALA B O 1
ATOM 3034 N N . GLU B 1 22 ? 9.531 -24.422 -12.414 1 98.69 22 GLU B N 1
ATOM 3035 C CA . GLU B 1 22 ? 8.125 -24.25 -12.781 1 98.69 22 GLU B CA 1
ATOM 3036 C C . GLU B 1 22 ? 7.789 -25.031 -14.047 1 98.69 22 GLU B C 1
ATOM 3038 O O . GLU B 1 22 ? 7.992 -24.547 -15.164 1 98.69 22 GLU B O 1
ATOM 3043 N N . ALA B 1 23 ? 7.164 -26.156 -13.891 1 98.19 23 ALA B N 1
ATOM 3044 C CA . ALA B 1 23 ? 6.676 -26.969 -15 1 98.19 23 ALA B CA 1
ATOM 3045 C C . ALA B 1 23 ? 5.41 -26.359 -15.602 1 98.19 23 ALA B C 1
ATOM 3047 O O . ALA B 1 23 ? 5.188 -26.438 -16.812 1 98.19 23 ALA B O 1
ATOM 3048 N N . GLY B 1 24 ? 4.625 -25.734 -14.664 1 96.38 24 GLY B N 1
ATOM 3049 C CA . GLY B 1 24 ? 3.389 -25.125 -15.117 1 96.38 24 GLY B CA 1
ATOM 3050 C C . GLY B 1 24 ? 2.488 -26.078 -15.875 1 96.38 24 GLY B C 1
ATOM 3051 O O . GLY B 1 24 ? 2.158 -27.156 -15.383 1 96.38 24 GLY B O 1
ATOM 3052 N N . ILE B 1 25 ? 2.186 -25.688 -17.078 1 94.06 25 ILE B N 1
ATOM 3053 C CA . ILE B 1 25 ? 1.293 -26.469 -17.922 1 94.06 25 ILE B CA 1
ATOM 3054 C C . ILE B 1 25 ? 2.1 -27.188 -19 1 94.06 25 ILE B C 1
ATOM 3056 O O . ILE B 1 25 ? 1.536 -27.688 -19.984 1 94.06 25 ILE B O 1
ATOM 3060 N N . ASN B 1 26 ? 3.381 -27.25 -18.875 1 95.88 26 ASN B N 1
ATOM 3061 C CA . ASN B 1 26 ? 4.254 -27.781 -19.922 1 95.88 26 ASN B CA 1
ATOM 3062 C C . ASN B 1 26 ? 4.164 -29.297 -20.016 1 95.88 26 ASN B C 1
ATOM 3064 O O . ASN B 1 26 ? 4.898 -29.938 -20.781 1 95.88 26 ASN B O 1
ATOM 3068 N N . HIS B 1 27 ? 3.326 -29.953 -19.25 1 95.88 27 HIS B N 1
ATOM 3069 C CA . HIS B 1 27 ? 3.035 -31.375 -19.391 1 95.88 27 HIS B CA 1
ATOM 3070 C C . HIS B 1 27 ? 2.172 -31.625 -20.625 1 95.88 27 HIS B C 1
ATOM 3072 O O . HIS B 1 27 ? 2.061 -32.781 -21.078 1 95.88 27 HIS B O 1
ATOM 3078 N N . ASP B 1 28 ? 1.502 -30.594 -21.094 1 93.75 28 ASP B N 1
ATOM 3079 C CA . ASP B 1 28 ? 0.752 -30.641 -22.344 1 93.75 28 ASP B CA 1
ATOM 3080 C C . ASP B 1 28 ? -0.341 -31.703 -22.297 1 93.75 28 ASP B C 1
ATOM 3082 O O . ASP B 1 28 ? -0.607 -32.375 -23.297 1 93.75 28 ASP B O 1
ATOM 3086 N N . GLY B 1 29 ? -0.854 -32.031 -21.172 1 93.25 29 GLY B N 1
ATOM 3087 C CA . GLY B 1 29 ? -1.925 -33 -21.016 1 93.25 29 GLY B CA 1
ATOM 3088 C C . GLY B 1 29 ? -1.44 -34.438 -21.078 1 93.25 29 GLY B C 1
ATOM 3089 O O . GLY B 1 29 ? -2.238 -35.375 -21.266 1 93.25 29 GLY B O 1
ATOM 3090 N N . LYS B 1 30 ? -0.166 -34.625 -20.953 1 96.12 30 LYS B N 1
ATOM 3091 C CA . LYS B 1 30 ? 0.43 -35.969 -21 1 96.12 30 LYS B CA 1
ATOM 3092 C C . LYS B 1 30 ? 1.114 -36.312 -19.672 1 96.12 30 LYS B C 1
ATOM 3094 O O . LYS B 1 30 ? 2.096 -35.656 -19.297 1 96.12 30 LYS B O 1
ATOM 3099 N N . LEU B 1 31 ? 0.659 -37.375 -19.047 1 97.69 31 LEU B N 1
ATOM 3100 C CA . LEU B 1 31 ? 1.193 -37.781 -17.75 1 97.69 31 LEU B CA 1
ATOM 3101 C C . LEU B 1 31 ? 2.666 -38.156 -17.875 1 97.69 31 LEU B C 1
ATOM 3103 O O . LEU B 1 31 ? 3.467 -37.812 -16.984 1 97.69 31 LEU B O 1
ATOM 3107 N N . ASP B 1 32 ? 3.008 -38.875 -18.922 1 97.94 32 ASP B N 1
ATOM 3108 C CA . ASP B 1 32 ? 4.395 -39.281 -19.125 1 97.94 32 ASP B CA 1
ATOM 3109 C C . ASP B 1 32 ? 5.312 -38.062 -19.234 1 97.94 32 ASP B C 1
ATOM 3111 O O . ASP B 1 32 ? 6.445 -38.094 -18.75 1 97.94 32 ASP B O 1
ATOM 3115 N N . GLN B 1 33 ? 4.891 -37.031 -19.875 1 97.56 33 GLN B N 1
ATOM 3116 C CA . GLN B 1 33 ? 5.664 -35.812 -19.984 1 97.56 33 GLN B CA 1
ATOM 3117 C C . GLN B 1 33 ? 5.793 -35.125 -18.625 1 97.56 33 GLN B C 1
ATOM 3119 O O . GLN B 1 33 ? 6.828 -34.531 -18.328 1 97.56 33 GLN B O 1
ATOM 3124 N N . ALA B 1 34 ? 4.754 -35.188 -17.844 1 98.31 34 ALA B N 1
ATOM 3125 C CA . ALA B 1 34 ? 4.828 -34.656 -16.484 1 98.31 34 ALA B CA 1
ATOM 3126 C C . ALA B 1 34 ? 5.918 -35.344 -15.68 1 98.31 34 ALA B C 1
ATOM 3128 O O . ALA B 1 34 ? 6.684 -34.688 -14.961 1 98.31 34 ALA B O 1
ATOM 3129 N N . PHE B 1 35 ? 5.988 -36.688 -15.82 1 98.81 35 PHE B N 1
ATOM 3130 C CA . PHE B 1 35 ? 7.039 -37.438 -15.148 1 98.81 35 PHE B CA 1
ATOM 3131 C C . PHE B 1 35 ? 8.414 -37 -15.648 1 98.81 35 PHE B C 1
ATOM 3133 O O . PHE B 1 35 ? 9.352 -36.844 -14.867 1 98.81 35 PHE B O 1
ATOM 3140 N N . ALA B 1 36 ? 8.523 -36.781 -16.938 1 98.69 36 ALA B N 1
ATOM 3141 C CA . ALA B 1 36 ? 9.789 -36.344 -17.516 1 98.69 36 ALA B CA 1
ATOM 3142 C C . ALA B 1 36 ? 10.219 -35 -16.953 1 98.69 36 ALA B C 1
ATOM 3144 O O . ALA B 1 36 ? 11.406 -34.75 -16.75 1 98.69 36 ALA B O 1
ATOM 3145 N N . LEU B 1 37 ? 9.281 -34.125 -16.812 1 98.75 37 LEU B N 1
ATOM 3146 C CA . LEU B 1 37 ? 9.562 -32.812 -16.203 1 98.75 37 LEU B CA 1
ATOM 3147 C C . LEU B 1 37 ? 10.086 -32.969 -14.781 1 98.75 37 LEU B C 1
ATOM 3149 O O . LEU B 1 37 ? 11.039 -32.312 -14.391 1 98.75 37 LEU B O 1
ATOM 3153 N N . ILE B 1 38 ? 9.453 -33.875 -14 1 98.88 38 ILE B N 1
ATOM 3154 C CA . ILE B 1 38 ? 9.914 -34.125 -12.641 1 98.88 38 ILE B CA 1
ATOM 3155 C C . ILE B 1 38 ? 11.359 -34.625 -12.672 1 98.88 38 ILE B C 1
ATOM 3157 O O . ILE B 1 38 ? 12.195 -34.156 -11.891 1 98.88 38 ILE B O 1
ATOM 3161 N N . ASP B 1 39 ? 11.656 -35.562 -13.594 1 98.88 39 ASP B N 1
ATOM 3162 C CA . ASP B 1 39 ? 13.016 -36.062 -13.742 1 98.88 39 ASP B CA 1
ATOM 3163 C C . ASP B 1 39 ? 14.008 -34.938 -14 1 98.88 39 ASP B C 1
ATOM 3165 O O . ASP B 1 39 ? 15.055 -34.875 -13.359 1 98.88 39 ASP B O 1
ATOM 3169 N N . ALA B 1 40 ? 13.664 -34.062 -14.922 1 98.81 40 ALA B N 1
ATOM 3170 C CA . ALA B 1 40 ? 14.539 -32.969 -15.312 1 98.81 40 ALA B CA 1
ATOM 3171 C C . ALA B 1 40 ? 14.797 -32.031 -14.141 1 98.81 40 ALA B C 1
ATOM 3173 O O . ALA B 1 40 ? 15.93 -31.578 -13.93 1 98.81 40 ALA B O 1
ATOM 3174 N N . ALA B 1 41 ? 13.781 -31.688 -13.422 1 98.88 41 ALA B N 1
ATOM 3175 C CA . ALA B 1 41 ? 13.914 -30.828 -12.258 1 98.88 41 ALA B CA 1
ATOM 3176 C C . ALA B 1 41 ? 14.828 -31.438 -11.203 1 98.88 41 ALA B C 1
ATOM 3178 O O . ALA B 1 41 ? 15.727 -30.781 -10.68 1 98.88 41 ALA B O 1
ATOM 3179 N N . ALA B 1 42 ? 14.594 -32.719 -10.883 1 98.81 42 ALA B N 1
ATOM 3180 C CA . ALA B 1 42 ? 15.391 -33.438 -9.898 1 98.81 42 ALA B CA 1
ATOM 3181 C C . ALA B 1 42 ? 16.844 -33.531 -10.328 1 98.81 42 ALA B C 1
ATOM 3183 O O . ALA B 1 42 ? 17.75 -33.281 -9.523 1 98.81 42 ALA B O 1
ATOM 3184 N N . GLU B 1 43 ? 17.047 -33.875 -11.562 1 98.69 43 GLU B N 1
ATOM 3185 C CA . GLU B 1 43 ? 18.391 -34 -12.094 1 98.69 43 GLU B CA 1
ATOM 3186 C C . GLU B 1 43 ? 19.156 -32.688 -12.07 1 98.69 43 GLU B C 1
ATOM 3188 O O . GLU B 1 43 ? 20.359 -32.656 -11.859 1 98.69 43 GLU B O 1
ATOM 3193 N N . ALA B 1 44 ? 18.469 -31.594 -12.281 1 98.75 44 ALA B N 1
ATOM 3194 C CA . ALA B 1 44 ? 19.078 -30.266 -12.289 1 98.75 44 ALA B CA 1
ATOM 3195 C C . ALA B 1 44 ? 19.438 -29.812 -10.883 1 98.75 44 ALA B C 1
ATOM 3197 O O . ALA B 1 44 ? 20.219 -28.875 -10.703 1 98.75 44 ALA B O 1
ATOM 3198 N N . GLY B 1 45 ? 18.781 -30.438 -9.898 1 98.69 45 GLY B N 1
ATOM 3199 C CA . GLY B 1 45 ? 19.062 -30.078 -8.516 1 98.69 45 GLY B CA 1
ATOM 3200 C C . GLY B 1 45 ? 18.109 -29.047 -7.957 1 98.69 45 GLY B C 1
ATOM 3201 O O . GLY B 1 45 ? 18.406 -28.375 -6.965 1 98.69 45 GLY B O 1
ATOM 3202 N N . ALA B 1 46 ? 16.969 -28.875 -8.602 1 98.88 46 ALA B N 1
ATOM 3203 C CA . ALA B 1 46 ? 15.945 -27.984 -8.047 1 98.88 46 ALA B CA 1
ATOM 3204 C C . ALA B 1 46 ? 15.406 -28.516 -6.727 1 98.88 46 ALA B C 1
ATOM 3206 O O . ALA B 1 46 ? 15.43 -29.734 -6.484 1 98.88 46 ALA B O 1
ATOM 3207 N N . ASP B 1 47 ? 14.984 -27.609 -5.836 1 98.88 47 ASP B N 1
ATOM 3208 C CA . ASP B 1 47 ? 14.391 -28.016 -4.566 1 98.88 47 ASP B CA 1
ATOM 3209 C C . ASP B 1 47 ? 12.961 -28.516 -4.762 1 98.88 47 ASP B C 1
ATOM 3211 O O . ASP B 1 47 ? 12.523 -29.453 -4.086 1 98.88 47 ASP B O 1
ATOM 3215 N N . ALA B 1 48 ? 12.273 -27.906 -5.691 1 98.88 48 ALA B N 1
ATOM 3216 C CA . ALA B 1 48 ? 10.875 -28.234 -5.945 1 98.88 48 ALA B CA 1
ATOM 3217 C C . ALA B 1 48 ? 10.555 -28.156 -7.434 1 98.88 48 ALA B C 1
ATOM 3219 O O . ALA B 1 48 ? 11.195 -27.422 -8.18 1 98.88 48 ALA B O 1
ATOM 3220 N N . VAL B 1 49 ? 9.641 -28.969 -7.883 1 98.88 49 VAL B N 1
ATOM 3221 C CA . VAL B 1 49 ? 8.953 -28.828 -9.164 1 98.88 49 VAL B CA 1
ATOM 3222 C C . VAL B 1 49 ? 7.516 -28.359 -8.93 1 98.88 49 VAL B C 1
ATOM 3224 O O . VAL B 1 49 ? 6.836 -28.844 -8.023 1 98.88 49 VAL B O 1
ATOM 3227 N N . LYS B 1 50 ? 7.117 -27.344 -9.656 1 98.81 50 LYS B N 1
ATOM 3228 C CA . LYS B 1 50 ? 5.801 -26.766 -9.414 1 98.81 50 LYS B CA 1
ATOM 3229 C C . LYS B 1 50 ? 4.91 -26.875 -10.648 1 98.81 50 LYS B C 1
ATOM 3231 O O . LYS B 1 50 ? 5.352 -26.594 -11.766 1 98.81 50 LYS B O 1
ATOM 3236 N N . PHE B 1 51 ? 3.77 -27.328 -10.461 1 98.25 51 PHE B N 1
ATOM 3237 C CA . PHE B 1 51 ? 2.725 -27.391 -11.477 1 98.25 51 PHE B CA 1
ATOM 3238 C C . PHE B 1 51 ? 1.644 -26.359 -11.211 1 98.25 51 PHE B C 1
ATOM 3240 O O . PHE B 1 51 ? 1.843 -25.438 -10.406 1 98.25 51 PHE B O 1
ATOM 3247 N N . GLN B 1 52 ? 0.56 -26.391 -11.984 1 97.19 52 GLN B N 1
ATOM 3248 C CA . GLN B 1 52 ? -0.549 -25.453 -11.828 1 97.19 52 GLN B CA 1
ATOM 3249 C C . GLN B 1 52 ? -1.882 -26.188 -11.734 1 97.19 52 GLN B C 1
ATOM 3251 O O . GLN B 1 52 ? -2.178 -27.047 -12.562 1 97.19 52 GLN B O 1
ATOM 3256 N N . MET B 1 53 ? -2.588 -25.875 -10.719 1 96.25 53 MET B N 1
ATOM 3257 C CA . MET B 1 53 ? -3.932 -26.406 -10.531 1 96.25 53 MET B CA 1
ATOM 3258 C C . MET B 1 53 ? -4.977 -25.297 -10.57 1 96.25 53 MET B C 1
ATOM 3260 O O . MET B 1 53 ? -4.902 -24.344 -9.797 1 96.25 53 MET B O 1
ATOM 3264 N N . PHE B 1 54 ? -5.922 -25.453 -11.43 1 95.56 54 PHE B N 1
ATOM 3265 C CA . PHE B 1 54 ? -7.035 -24.531 -11.555 1 95.56 54 PHE B CA 1
ATOM 3266 C C . PHE B 1 54 ? -8.242 -25.203 -12.203 1 95.56 54 PHE B C 1
ATOM 3268 O O . PHE B 1 54 ? -8.102 -26.25 -12.828 1 95.56 54 PHE B O 1
ATOM 3275 N N . GLN B 1 55 ? -9.344 -24.688 -11.93 1 94.12 55 GLN B N 1
ATOM 3276 C CA . GLN B 1 55 ? -10.594 -25 -12.609 1 94.12 55 GLN B CA 1
ATOM 3277 C C . GLN B 1 55 ? -11.086 -23.812 -13.438 1 94.12 55 GLN B C 1
ATOM 3279 O O . GLN B 1 55 ? -11.336 -22.734 -12.891 1 94.12 55 GLN B O 1
ATOM 3284 N N . ALA B 1 56 ? -11.25 -24.031 -14.711 1 93.88 56 ALA B N 1
ATOM 3285 C CA . ALA B 1 56 ? -11.562 -22.938 -15.625 1 93.88 56 ALA B CA 1
ATOM 3286 C C . ALA B 1 56 ? -12.828 -22.203 -15.188 1 93.88 56 ALA B C 1
ATOM 3288 O O . ALA B 1 56 ? -12.883 -20.969 -15.234 1 93.88 56 ALA B O 1
ATOM 3289 N N . ASP B 1 57 ? -13.836 -22.922 -14.727 1 93.06 57 ASP B N 1
ATOM 3290 C CA . ASP B 1 57 ? -15.133 -22.344 -14.383 1 93.06 57 ASP B CA 1
ATOM 3291 C C . ASP B 1 57 ? -15.07 -21.578 -13.055 1 93.06 57 ASP B C 1
ATOM 3293 O O . ASP B 1 57 ? -16 -20.859 -12.703 1 93.06 57 ASP B O 1
ATOM 3297 N N . ARG B 1 58 ? -13.953 -21.688 -12.383 1 94.88 58 ARG B N 1
ATOM 3298 C CA . ARG B 1 58 ? -13.75 -20.953 -11.141 1 94.88 58 ARG B CA 1
ATOM 3299 C C . ARG B 1 58 ? -12.656 -19.891 -11.297 1 94.88 58 ARG B C 1
ATOM 3301 O O . ARG B 1 58 ? -12.359 -19.156 -10.359 1 94.88 58 ARG B O 1
ATOM 3308 N N . MET B 1 59 ? -12.094 -19.875 -12.406 1 95.06 59 MET B N 1
ATOM 3309 C CA . MET B 1 59 ? -11 -18.953 -12.641 1 95.06 59 MET B CA 1
ATOM 3310 C C . MET B 1 59 ? -11.438 -17.828 -13.578 1 95.06 59 MET B C 1
ATOM 3312 O O . MET B 1 59 ? -11.109 -16.656 -13.352 1 95.06 59 MET B O 1
ATOM 3316 N N . TYR B 1 60 ? -12.195 -18.188 -14.609 1 94.19 60 TYR B N 1
ATOM 3317 C CA . TYR B 1 60 ? -12.656 -17.219 -15.594 1 94.19 60 TYR B CA 1
ATOM 3318 C C . TYR B 1 60 ? -14.172 -17.156 -15.641 1 94.19 60 TYR B C 1
ATOM 3320 O O . TYR B 1 60 ? -14.852 -18.172 -15.477 1 94.19 60 TYR B O 1
ATOM 3328 N N . GLN B 1 61 ? -14.648 -15.969 -15.938 1 92.62 61 GLN B N 1
ATOM 3329 C CA . GLN B 1 61 ? -16.047 -15.883 -16.344 1 92.62 61 GLN B CA 1
ATOM 3330 C C . GLN B 1 61 ? -16.281 -16.547 -17.688 1 92.62 61 GLN B C 1
ATOM 3332 O O . GLN B 1 61 ? -15.336 -16.781 -18.438 1 92.62 61 GLN B O 1
ATOM 3337 N N . LYS B 1 62 ? -17.438 -16.906 -18.047 1 91.62 62 LYS B N 1
ATOM 3338 C CA . LYS B 1 62 ? -17.766 -17.859 -19.094 1 91.62 62 LYS B CA 1
ATOM 3339 C C . LYS B 1 62 ? -17.531 -17.266 -20.484 1 91.62 62 LYS B C 1
ATOM 3341 O O . LYS B 1 62 ? -17.328 -18 -21.453 1 91.62 62 LYS B O 1
ATOM 3346 N N . ASP B 1 63 ? -17.516 -15.969 -20.641 1 90.62 63 ASP B N 1
ATOM 3347 C CA . ASP B 1 63 ? -17.281 -15.344 -21.938 1 90.62 63 ASP B CA 1
ATOM 3348 C C . ASP B 1 63 ? -16.156 -14.312 -21.859 1 90.62 63 ASP B C 1
ATOM 3350 O O . ASP B 1 63 ? -16.375 -13.125 -22.125 1 90.62 63 ASP B O 1
ATOM 3354 N N . PRO B 1 64 ? -14.984 -14.789 -21.656 1 90.44 64 PRO B N 1
ATOM 3355 C CA . PRO B 1 64 ? -13.883 -13.852 -21.453 1 90.44 64 PRO B CA 1
ATOM 3356 C C . PRO B 1 64 ? -13.297 -13.328 -22.766 1 90.44 64 PRO B C 1
ATOM 3358 O O . PRO B 1 64 ? -12.391 -12.492 -22.75 1 90.44 64 PRO B O 1
ATOM 3361 N N . GLY B 1 65 ? -13.766 -13.82 -23.797 1 91.06 65 GLY B N 1
ATOM 3362 C CA . GLY B 1 65 ? -13.258 -13.367 -25.078 1 91.06 65 GLY B CA 1
ATOM 3363 C C . GLY B 1 65 ? -12.438 -14.414 -25.797 1 91.06 65 GLY B C 1
ATOM 3364 O O . GLY B 1 65 ? -12.586 -15.609 -25.547 1 91.06 65 GLY B O 1
ATOM 3365 N N . LEU B 1 66 ? -11.672 -13.867 -26.797 1 86.25 66 LEU B N 1
ATOM 3366 C CA . LEU B 1 66 ? -10.961 -14.781 -27.688 1 86.25 66 LEU B CA 1
ATOM 3367 C C . LEU B 1 66 ? -9.445 -14.594 -27.547 1 86.25 66 LEU B C 1
ATOM 3369 O O . LEU B 1 66 ? -8.984 -13.539 -27.125 1 86.25 66 LEU B O 1
ATOM 3373 N N . TYR B 1 67 ? -8.734 -15.625 -27.734 1 79.12 67 TYR B N 1
ATOM 3374 C CA . TYR B 1 67 ? -7.281 -15.672 -27.828 1 79.12 67 TYR B CA 1
ATOM 3375 C C . TYR B 1 67 ? -6.84 -16.078 -29.234 1 79.12 67 TYR B C 1
ATOM 3377 O O . TYR B 1 67 ? -7.379 -17.016 -29.828 1 79.12 67 TYR B O 1
ATOM 3385 N N . LYS B 1 68 ? -6.008 -15.203 -29.875 1 75.94 68 LYS B N 1
ATOM 3386 C CA . LYS B 1 68 ? -5.449 -15.555 -31.172 1 75.94 68 LYS B CA 1
ATOM 3387 C C . LYS B 1 68 ? -4.246 -16.484 -31.031 1 75.94 68 LYS B C 1
ATOM 3389 O O . LYS B 1 68 ? -3.209 -16.078 -30.5 1 75.94 68 LYS B O 1
ATOM 3394 N N . THR B 1 69 ? -4.375 -17.734 -31.391 1 67.5 69 THR B N 1
ATOM 3395 C CA . THR B 1 69 ? -3.311 -18.719 -31.297 1 67.5 69 THR B CA 1
ATOM 3396 C C . THR B 1 69 ? -2.166 -18.391 -32.25 1 67.5 69 THR B C 1
ATOM 3398 O O . THR B 1 69 ? -2.287 -17.484 -33.062 1 67.5 69 THR B O 1
ATOM 3401 N N . ALA B 1 70 ? -0.943 -19.016 -31.922 1 61.31 70 ALA B N 1
ATOM 3402 C CA . ALA B 1 70 ? 0.21 -18.812 -32.781 1 61.31 70 ALA B CA 1
ATOM 3403 C C . ALA B 1 70 ? -0.148 -19.062 -34.25 1 61.31 70 ALA B C 1
ATOM 3405 O O . ALA B 1 70 ? 0.412 -18.438 -35.156 1 61.31 70 ALA B O 1
ATOM 3406 N N . ALA B 1 71 ? -1.074 -19.938 -34.562 1 68.12 71 ALA B N 1
ATOM 3407 C CA . ALA B 1 71 ? -1.502 -20.297 -35.906 1 68.12 71 ALA B CA 1
ATOM 3408 C C . ALA B 1 71 ? -2.461 -19.25 -36.469 1 68.12 71 ALA B C 1
ATOM 3410 O O . ALA B 1 71 ? -2.939 -19.391 -37.594 1 68.12 71 ALA B O 1
ATOM 3411 N N . GLY B 1 72 ? -2.771 -18.328 -35.625 1 73.31 72 GLY B N 1
ATOM 3412 C CA . GLY B 1 72 ? -3.611 -17.219 -36.062 1 73.31 72 GLY B CA 1
ATOM 3413 C C . GLY B 1 72 ? -5.094 -17.5 -35.875 1 73.31 72 GLY B C 1
ATOM 3414 O O . GLY B 1 72 ? -5.934 -16.75 -36.406 1 73.31 72 GLY B O 1
ATOM 3415 N N . LYS B 1 73 ? -5.418 -18.531 -35.312 1 82.44 73 LYS B N 1
ATOM 3416 C CA . LYS B 1 73 ? -6.816 -18.891 -35.094 1 82.44 73 LYS B CA 1
ATOM 3417 C C . LYS B 1 73 ? -7.336 -18.297 -33.781 1 82.44 73 LYS B C 1
ATOM 3419 O O . LYS B 1 73 ? -6.629 -18.297 -32.781 1 82.44 73 LYS B O 1
ATOM 3424 N N . ASP B 1 74 ? -8.562 -17.766 -33.812 1 86.69 74 ASP B N 1
ATOM 3425 C CA . ASP B 1 74 ? -9.234 -17.266 -32.625 1 86.69 74 ASP B CA 1
ATOM 3426 C C . ASP B 1 74 ? -9.914 -18.406 -31.859 1 86.69 74 ASP B C 1
ATOM 3428 O O . ASP B 1 74 ? -10.711 -19.156 -32.438 1 86.69 74 ASP B O 1
ATOM 3432 N N . VAL B 1 75 ? -9.5 -18.609 -30.719 1 86.44 75 VAL B N 1
ATOM 3433 C CA . VAL B 1 75 ? -10.133 -19.625 -29.875 1 86.44 75 VAL B CA 1
ATOM 3434 C C . VAL B 1 75 ? -10.633 -18.969 -28.578 1 86.44 75 VAL B C 1
ATOM 3436 O O . VAL B 1 75 ? -10.109 -17.938 -28.156 1 86.44 75 VAL B O 1
ATOM 3439 N N . SER B 1 76 ? -11.695 -19.609 -28.047 1 90.19 76 SER B N 1
ATOM 3440 C CA . SER B 1 76 ? -12.195 -19.141 -26.75 1 90.19 76 SER B CA 1
ATOM 3441 C C . SER B 1 76 ? -11.125 -19.266 -25.672 1 90.19 76 SER B C 1
ATOM 3443 O O . SER B 1 76 ? -10.539 -20.344 -25.5 1 90.19 76 SER B O 1
ATOM 3445 N N . ILE B 1 77 ? -10.914 -18.188 -24.984 1 89.94 77 ILE B N 1
ATOM 3446 C CA . ILE B 1 77 ? -9.992 -18.219 -23.859 1 89.94 77 ILE B CA 1
ATOM 3447 C C . ILE B 1 77 ? -10.445 -19.25 -22.844 1 89.94 77 ILE B C 1
ATOM 3449 O O . ILE B 1 77 ? -9.633 -20.016 -22.328 1 89.94 77 ILE B O 1
ATOM 3453 N N . PHE B 1 78 ? -11.703 -19.281 -22.609 1 91.5 78 PHE B N 1
ATOM 3454 C CA . PHE B 1 78 ? -12.266 -20.203 -21.625 1 91.5 78 PHE B CA 1
ATOM 3455 C C . PHE B 1 78 ? -11.992 -21.656 -22.016 1 91.5 78 PHE B C 1
ATOM 3457 O O . PHE B 1 78 ? -11.516 -22.438 -21.188 1 91.5 78 PHE B O 1
ATOM 3464 N N . SER B 1 79 ? -12.242 -22.016 -23.203 1 91.19 79 SER B N 1
ATOM 3465 C CA . SER B 1 79 ? -12.039 -23.375 -23.688 1 91.19 79 SER B CA 1
ATOM 3466 C C . SER B 1 79 ? -10.562 -23.766 -23.656 1 91.19 79 SER B C 1
ATOM 3468 O O . SER B 1 79 ? -10.219 -24.891 -23.312 1 91.19 79 SER B O 1
ATOM 3470 N N . LEU B 1 80 ? -9.82 -22.812 -24.016 1 88.94 80 LEU B N 1
ATOM 3471 C CA . LEU B 1 80 ? -8.383 -23.047 -23.984 1 88.94 80 LEU B CA 1
ATOM 3472 C C . LEU B 1 80 ? -7.914 -23.359 -22.562 1 88.94 80 LEU B C 1
ATOM 3474 O O . LEU B 1 80 ? -7.215 -24.344 -22.344 1 88.94 80 LEU B O 1
ATOM 3478 N N . VAL B 1 81 ? -8.305 -22.547 -21.672 1 91.12 81 VAL B N 1
ATOM 3479 C CA . VAL B 1 81 ? -7.91 -22.719 -20.266 1 91.12 81 VAL B CA 1
ATOM 3480 C C . VAL B 1 81 ? -8.461 -24.047 -19.734 1 91.12 81 VAL B C 1
ATOM 3482 O O . VAL B 1 81 ? -7.762 -24.766 -19.031 1 91.12 81 VAL B O 1
ATOM 3485 N N . GLN B 1 82 ? -9.641 -24.344 -20.078 1 92.5 82 GLN B N 1
ATOM 3486 C CA . GLN B 1 82 ? -10.25 -25.594 -19.656 1 92.5 82 GLN B CA 1
ATOM 3487 C C . GLN B 1 82 ? -9.438 -26.797 -20.141 1 92.5 82 GLN B C 1
ATOM 3489 O O . GLN B 1 82 ? -9.258 -27.766 -19.391 1 92.5 82 GLN B O 1
ATOM 3494 N N . SER B 1 83 ? -8.938 -26.703 -21.297 1 90.06 83 SER B N 1
ATOM 3495 C CA . SER B 1 83 ? -8.18 -27.812 -21.891 1 90.06 83 SER B CA 1
ATOM 3496 C C . SER B 1 83 ? -6.828 -27.984 -21.203 1 90.06 83 SER B C 1
ATOM 3498 O O . SER B 1 83 ? -6.188 -29.031 -21.328 1 90.06 83 SER B O 1
ATOM 3500 N N . MET B 1 84 ? -6.402 -26.984 -20.5 1 91.06 84 MET B N 1
ATOM 3501 C CA . MET B 1 84 ? -5.086 -26.984 -19.859 1 91.06 84 MET B CA 1
ATOM 3502 C C . MET B 1 84 ? -5.172 -27.469 -18.422 1 91.06 84 MET B C 1
ATOM 3504 O O . MET B 1 84 ? -4.152 -27.625 -17.75 1 91.06 84 MET B O 1
ATOM 3508 N N . GLU B 1 85 ? -6.375 -27.75 -17.922 1 93.69 85 GLU B N 1
ATOM 3509 C CA . GLU B 1 85 ? -6.555 -28.219 -16.547 1 93.69 85 GLU B CA 1
ATOM 3510 C C . GLU B 1 85 ? -5.828 -29.531 -16.312 1 93.69 85 GLU B C 1
ATOM 3512 O O . GLU B 1 85 ? -5.926 -30.453 -17.125 1 93.69 85 GLU B O 1
ATOM 3517 N N . MET B 1 86 ? -5.066 -29.594 -15.234 1 94.19 86 MET B N 1
ATOM 3518 C CA . MET B 1 86 ? -4.477 -30.875 -14.836 1 94.19 86 MET B CA 1
ATOM 3519 C C . MET B 1 86 ? -5.535 -31.797 -14.258 1 94.19 86 MET B C 1
ATOM 3521 O O . MET B 1 86 ? -6.281 -31.422 -13.352 1 94.19 86 MET B O 1
ATOM 3525 N N . PRO B 1 87 ? -5.609 -33.031 -14.75 1 94 87 PRO B N 1
ATOM 3526 C CA . PRO B 1 87 ? -6.562 -33.969 -14.172 1 94 87 PRO B CA 1
ATOM 3527 C C . PRO B 1 87 ? -6.273 -34.281 -12.703 1 94 87 PRO B C 1
ATOM 3529 O O . PRO B 1 87 ? -5.117 -34.5 -12.336 1 94 87 PRO B O 1
ATOM 3532 N N . ALA B 1 88 ? -7.309 -34.312 -11.93 1 92.62 88 ALA B N 1
ATOM 3533 C CA . ALA B 1 88 ? -7.184 -34.562 -10.492 1 92.62 88 ALA B CA 1
ATOM 3534 C C . ALA B 1 88 ? -6.5 -35.906 -10.219 1 92.62 88 ALA B C 1
ATOM 3536 O O . ALA B 1 88 ? -5.758 -36.031 -9.242 1 92.62 88 ALA B O 1
ATOM 3537 N N . GLU B 1 89 ? -6.695 -36.875 -11.062 1 95.06 89 GLU B N 1
ATOM 3538 C CA . GLU B 1 89 ? -6.168 -38.219 -10.852 1 95.06 89 GLU B CA 1
ATOM 3539 C C . GLU B 1 89 ? -4.652 -38.25 -11.008 1 95.06 89 GLU B C 1
ATOM 3541 O O . GLU B 1 89 ? -4.004 -39.25 -10.648 1 95.06 89 GLU B O 1
ATOM 3546 N N . TRP B 1 90 ? -4.055 -37.156 -11.586 1 96.44 90 TRP B N 1
ATOM 3547 C CA . TRP B 1 90 ? -2.609 -37.094 -11.773 1 96.44 90 TRP B CA 1
ATOM 3548 C C . TRP B 1 90 ? -1.899 -36.75 -10.469 1 96.44 90 TRP B C 1
ATOM 3550 O O . TRP B 1 90 ? -0.691 -36.969 -10.344 1 96.44 90 TRP B O 1
ATOM 3560 N N . ILE B 1 91 ? -2.574 -36.188 -9.508 1 94.88 91 ILE B N 1
ATOM 3561 C CA . ILE B 1 91 ? -1.942 -35.562 -8.359 1 94.88 91 ILE B CA 1
ATOM 3562 C C . ILE B 1 91 ? -1.178 -36.594 -7.543 1 94.88 91 ILE B C 1
ATOM 3564 O O . ILE B 1 91 ? 0.007 -36.406 -7.254 1 94.88 91 ILE B O 1
ATOM 3568 N N . LEU B 1 92 ? -1.794 -37.688 -7.188 1 94.94 92 LEU B N 1
ATOM 3569 C CA . LEU B 1 92 ? -1.16 -38.688 -6.328 1 94.94 92 LEU B CA 1
ATOM 3570 C C . LEU B 1 92 ? 0.017 -39.344 -7.039 1 94.94 92 LEU B C 1
ATOM 3572 O O . LEU B 1 92 ? 1.109 -39.438 -6.473 1 94.94 92 LEU B O 1
ATOM 3576 N N . PRO B 1 93 ? -0.184 -39.75 -8.305 1 97.12 93 PRO B N 1
ATOM 3577 C CA . PRO B 1 93 ? 0.966 -40.281 -9.031 1 97.12 93 PRO B CA 1
ATOM 3578 C C . PRO B 1 93 ? 2.137 -39.312 -9.102 1 97.12 93 PRO B C 1
ATOM 3580 O O . PRO B 1 93 ? 3.291 -39.719 -8.938 1 97.12 93 PRO B O 1
ATOM 3583 N N . LEU B 1 94 ? 1.89 -38.094 -9.352 1 98 94 LEU B N 1
ATOM 3584 C CA . LEU B 1 94 ? 2.947 -37.094 -9.445 1 98 94 LEU B CA 1
ATOM 3585 C C . LEU B 1 94 ? 3.633 -36.875 -8.102 1 98 94 LEU B C 1
ATOM 3587 O O . LEU B 1 94 ? 4.855 -36.75 -8.031 1 98 94 LEU B O 1
ATOM 3591 N N . LEU B 1 95 ? 2.879 -36.844 -7.062 1 96.88 95 LEU B N 1
ATOM 3592 C CA . LEU B 1 95 ? 3.412 -36.719 -5.711 1 96.88 95 LEU B CA 1
ATOM 3593 C C . LEU B 1 95 ? 4.34 -37.906 -5.375 1 96.88 95 LEU B C 1
ATOM 3595 O O . LEU B 1 95 ? 5.438 -37.688 -4.855 1 96.88 95 LEU B O 1
ATOM 3599 N N . ASP B 1 96 ? 3.852 -39.062 -5.637 1 97.56 96 ASP B N 1
ATOM 3600 C CA . ASP B 1 96 ? 4.633 -40.281 -5.367 1 97.56 96 ASP B CA 1
ATOM 3601 C C . ASP B 1 96 ? 5.941 -40.281 -6.152 1 97.56 96 ASP B C 1
ATOM 3603 O O . ASP B 1 96 ? 6.996 -40.625 -5.617 1 97.56 96 ASP B O 1
ATOM 3607 N N . TY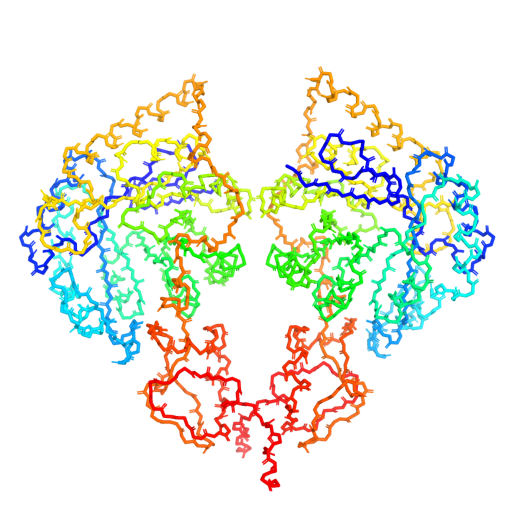R B 1 97 ? 5.801 -39.875 -7.383 1 98.56 97 TYR B N 1
ATOM 3608 C CA . TYR B 1 97 ? 6.992 -39.812 -8.227 1 98.56 97 TYR B CA 1
ATOM 3609 C C . TYR B 1 97 ? 7.984 -38.781 -7.723 1 98.56 97 TYR B C 1
ATOM 3611 O O . TYR B 1 97 ? 9.195 -39.031 -7.723 1 98.56 97 TYR B O 1
ATOM 3619 N N . CYS B 1 98 ? 7.535 -37.656 -7.324 1 98.56 98 CYS B N 1
ATOM 3620 C CA . CYS B 1 98 ? 8.391 -36.625 -6.73 1 98.56 98 CYS B CA 1
ATOM 3621 C C . CYS B 1 98 ? 9.109 -37.156 -5.5 1 98.56 98 CYS B C 1
ATOM 3623 O O . CYS B 1 98 ? 10.297 -36.906 -5.305 1 98.56 98 CYS B O 1
ATOM 3625 N N . ARG B 1 99 ? 8.406 -37.906 -4.66 1 97.5 99 ARG B N 1
ATOM 3626 C CA . ARG B 1 99 ? 9.016 -38.5 -3.49 1 97.5 99 ARG B CA 1
ATOM 3627 C C . ARG B 1 99 ? 10.141 -39.469 -3.893 1 97.5 99 ARG B C 1
ATOM 3629 O O . ARG B 1 99 ? 11.219 -39.438 -3.305 1 97.5 99 ARG B O 1
ATOM 3636 N N . GLU B 1 100 ? 9.805 -40.219 -4.844 1 98.38 100 GLU B N 1
ATOM 3637 C CA . GLU B 1 100 ? 10.797 -41.188 -5.348 1 98.38 100 GLU B CA 1
ATOM 3638 C C . GLU B 1 100 ? 12.047 -40.469 -5.844 1 98.38 100 GLU B C 1
ATOM 3640 O O . GLU B 1 100 ? 13.164 -40.906 -5.613 1 98.38 100 GLU B O 1
ATOM 3645 N N . LYS B 1 101 ? 11.852 -39.344 -6.516 1 98.56 101 LYS B N 1
ATOM 3646 C CA . LYS B 1 101 ? 12.945 -38.625 -7.141 1 98.56 101 LYS B CA 1
ATOM 3647 C C . LYS B 1 101 ? 13.547 -37.594 -6.172 1 98.56 101 LYS B C 1
ATOM 3649 O O . LYS B 1 101 ? 14.492 -36.906 -6.52 1 98.56 101 LYS B O 1
ATOM 3654 N N . GLN B 1 102 ? 12.977 -37.469 -5.031 1 97.94 102 GLN B N 1
ATOM 3655 C CA . GLN B 1 102 ? 13.461 -36.594 -3.961 1 97.94 102 GLN B CA 1
ATOM 3656 C C . GLN B 1 102 ? 13.43 -35.125 -4.379 1 97.94 102 GLN B C 1
ATOM 3658 O O . GLN B 1 102 ? 14.406 -34.406 -4.195 1 97.94 102 GLN B O 1
ATOM 3663 N N . VAL B 1 103 ? 12.453 -34.719 -4.961 1 98.69 103 VAL B N 1
ATOM 3664 C CA . VAL B 1 103 ? 12.148 -33.344 -5.281 1 98.69 103 VAL B CA 1
ATOM 3665 C C . VAL B 1 103 ? 10.773 -32.969 -4.734 1 98.69 103 VAL B C 1
ATOM 3667 O O . VAL B 1 103 ? 9.844 -33.781 -4.77 1 98.69 103 VAL B O 1
ATOM 3670 N N . ILE B 1 104 ? 10.602 -31.797 -4.145 1 98.62 104 ILE B N 1
ATOM 3671 C CA . ILE B 1 104 ? 9.359 -31.391 -3.49 1 98.62 104 ILE B CA 1
ATOM 3672 C C . ILE B 1 104 ? 8.312 -31.062 -4.543 1 98.62 104 ILE B C 1
ATOM 3674 O O . ILE B 1 104 ? 8.602 -30.375 -5.527 1 98.62 104 ILE B O 1
ATOM 3678 N N . PHE B 1 105 ? 7.102 -31.578 -4.395 1 98.38 105 PHE B N 1
ATOM 3679 C CA . PHE B 1 105 ? 5.969 -31.234 -5.242 1 98.38 105 PHE B CA 1
ATOM 3680 C C . PHE B 1 105 ? 5.285 -29.969 -4.742 1 98.38 105 PHE B C 1
ATOM 3682 O O . PHE B 1 105 ? 4.906 -29.891 -3.57 1 98.38 105 PHE B O 1
ATOM 3689 N N . LEU B 1 106 ? 5.172 -28.969 -5.609 1 98.31 106 LEU B N 1
ATOM 3690 C CA . LEU B 1 106 ? 4.387 -27.766 -5.348 1 98.31 106 LEU B CA 1
ATOM 3691 C C . LEU B 1 106 ? 3.375 -27.531 -6.465 1 98.31 106 LEU B C 1
ATOM 3693 O O . LEU B 1 106 ? 3.525 -28.062 -7.566 1 98.31 106 LEU B O 1
ATOM 3697 N N . SER B 1 107 ? 2.4 -26.766 -6.168 1 98.06 107 SER B N 1
ATOM 3698 C CA . SER B 1 107 ? 1.458 -26.344 -7.199 1 98.06 107 SER B CA 1
ATOM 3699 C C . SER B 1 107 ? 0.876 -24.969 -6.887 1 98.06 107 SER B C 1
ATOM 3701 O O . SER B 1 107 ? 0.646 -24.641 -5.723 1 98.06 107 SER B O 1
ATOM 3703 N N . THR B 1 108 ? 0.659 -24.219 -7.926 1 98.12 108 THR B N 1
ATOM 3704 C CA . THR B 1 108 ? -0.166 -23.016 -7.828 1 98.12 108 THR B CA 1
ATOM 3705 C C . THR B 1 108 ? -1.644 -23.391 -7.723 1 98.12 108 THR B C 1
ATOM 3707 O O . THR B 1 108 ? -2.119 -24.281 -8.43 1 98.12 108 THR B O 1
ATOM 3710 N N . VAL B 1 109 ? -2.334 -22.797 -6.836 1 98.19 109 VAL B N 1
ATOM 3711 C CA . VAL B 1 109 ? -3.785 -22.938 -6.789 1 98.19 109 VAL B CA 1
ATOM 3712 C C . VAL B 1 109 ? -4.449 -21.609 -7.133 1 98.19 109 VAL B C 1
ATOM 3714 O O . VAL B 1 109 ? -4.074 -20.562 -6.594 1 98.19 109 VAL B O 1
ATOM 3717 N N . CYS B 1 110 ? -5.465 -21.625 -8.023 1 97.81 110 CYS B N 1
ATOM 3718 C CA . CYS B 1 110 ? -6.086 -20.391 -8.508 1 97.81 110 CYS B CA 1
ATOM 3719 C C . CYS B 1 110 ? -7.531 -20.281 -8.031 1 97.81 110 CYS B C 1
ATOM 3721 O O . CYS B 1 110 ? -8.227 -19.328 -8.367 1 97.81 110 CYS B O 1
ATOM 3723 N N . ASP B 1 111 ? -8.016 -21.281 -7.324 1 97.31 111 ASP B N 1
ATOM 3724 C CA . ASP B 1 111 ? -9.383 -21.297 -6.816 1 97.31 111 ASP B CA 1
ATOM 3725 C C . ASP B 1 111 ? -9.5 -22.203 -5.594 1 97.31 111 ASP B C 1
ATOM 3727 O O . ASP B 1 111 ? -8.609 -23 -5.32 1 97.31 111 ASP B O 1
ATOM 3731 N N . GLU B 1 112 ? -10.594 -22.109 -4.891 1 96.94 112 GLU B N 1
ATOM 3732 C CA . GLU B 1 112 ? -10.789 -22.844 -3.643 1 96.94 112 GLU B CA 1
ATOM 3733 C C . GLU B 1 112 ? -10.875 -24.344 -3.889 1 96.94 112 GLU B C 1
ATOM 3735 O O . GLU B 1 112 ? -10.414 -25.141 -3.066 1 96.94 112 GLU B O 1
ATOM 3740 N N . GLY B 1 113 ? -11.5 -24.75 -4.98 1 95.81 113 GLY B N 1
ATOM 3741 C CA . GLY B 1 113 ? -11.555 -26.156 -5.309 1 95.81 113 GLY B CA 1
ATOM 3742 C C . GLY B 1 113 ? -10.188 -26.781 -5.508 1 95.81 113 GLY B C 1
ATOM 3743 O O . GLY B 1 113 ? -9.914 -27.875 -5 1 95.81 113 GLY B O 1
ATOM 3744 N N . SER B 1 114 ? -9.336 -26.062 -6.23 1 97.06 114 SER B N 1
ATOM 3745 C CA . SER B 1 114 ? -7.969 -26.516 -6.441 1 97.06 114 SER B CA 1
ATOM 3746 C C . SER B 1 114 ? -7.188 -26.547 -5.129 1 97.06 114 SER B C 1
ATOM 3748 O O . SER B 1 114 ? -6.383 -27.453 -4.902 1 97.06 114 SER B O 1
ATOM 3750 N N . ALA B 1 115 ? -7.441 -25.578 -4.27 1 97.69 115 ALA B N 1
ATOM 3751 C CA . ALA B 1 115 ? -6.812 -25.547 -2.953 1 97.69 115 ALA B CA 1
ATOM 3752 C C . ALA B 1 115 ? -7.215 -26.766 -2.131 1 97.69 115 ALA B C 1
ATOM 3754 O O . ALA B 1 115 ? -6.371 -27.391 -1.483 1 97.69 115 ALA B O 1
ATOM 3755 N N . ASP B 1 116 ? -8.484 -27.125 -2.16 1 96.75 116 ASP B N 1
ATOM 3756 C CA . ASP B 1 116 ? -8.984 -28.281 -1.44 1 96.75 116 ASP B CA 1
ATOM 3757 C C . ASP B 1 116 ? -8.312 -29.562 -1.944 1 96.75 116 ASP B C 1
ATOM 3759 O O . ASP B 1 116 ? -7.906 -30.422 -1.148 1 96.75 116 ASP B O 1
ATOM 3763 N N . LEU B 1 117 ? -8.281 -29.641 -3.25 1 95.38 117 LEU B N 1
ATOM 3764 C CA . LEU B 1 117 ? -7.664 -30.812 -3.859 1 95.38 117 LEU B CA 1
ATOM 3765 C C . LEU B 1 117 ? -6.211 -30.953 -3.42 1 95.38 117 LEU B C 1
ATOM 3767 O O . LEU B 1 117 ? -5.781 -32.031 -3.01 1 95.38 117 LEU B O 1
ATOM 3771 N N . LEU B 1 118 ? -5.449 -29.875 -3.502 1 96.69 118 LEU B N 1
ATOM 3772 C CA . LEU B 1 118 ? -4.051 -29.922 -3.096 1 96.69 118 LEU B CA 1
ATOM 3773 C C . LEU B 1 118 ? -3.924 -30.188 -1.602 1 96.69 118 LEU B C 1
ATOM 3775 O O . LEU B 1 118 ? -3.059 -30.969 -1.18 1 96.69 118 LEU B O 1
ATOM 3779 N N . GLN B 1 119 ? -4.773 -29.562 -0.779 1 96.62 119 GLN B N 1
ATOM 3780 C CA . GLN B 1 119 ? -4.746 -29.734 0.67 1 96.62 119 GLN B CA 1
ATOM 3781 C C . GLN B 1 119 ? -4.93 -31.203 1.054 1 96.62 119 GLN B C 1
ATOM 3783 O O . GLN B 1 119 ? -4.352 -31.672 2.037 1 96.62 119 GLN B O 1
ATOM 3788 N N . SER B 1 120 ? -5.75 -31.906 0.341 1 95.19 120 SER B N 1
ATOM 3789 C CA . SER B 1 120 ? -6.039 -33.312 0.624 1 95.19 120 SER B CA 1
ATOM 3790 C C . SER B 1 120 ? -4.777 -34.156 0.544 1 95.19 120 SER B C 1
ATOM 3792 O O . SER B 1 120 ? -4.75 -35.281 1.04 1 95.19 120 SER B O 1
ATOM 3794 N N . THR B 1 121 ? -3.709 -33.625 -0.039 1 94.62 121 THR B N 1
ATOM 3795 C CA . THR B 1 121 ? -2.455 -34.344 -0.182 1 94.62 121 THR B CA 1
ATOM 3796 C C . THR B 1 121 ? -1.44 -33.875 0.861 1 94.62 121 THR B C 1
ATOM 3798 O O . THR B 1 121 ? -0.277 -34.281 0.823 1 94.62 121 THR B O 1
ATOM 3801 N N . SER B 1 122 ? -1.78 -32.938 1.705 1 94.38 122 SER B N 1
ATOM 3802 C CA . SER B 1 122 ? -0.923 -32.375 2.738 1 94.38 122 SER B CA 1
ATOM 3803 C C . SER B 1 122 ? 0.313 -31.719 2.131 1 94.38 122 SER B C 1
ATOM 3805 O O . SER B 1 122 ? 1.442 -32.062 2.482 1 94.38 122 SER B O 1
ATOM 3807 N N . PRO B 1 123 ? 0.015 -30.781 1.329 1 95.25 123 PRO B N 1
ATOM 3808 C CA . PRO B 1 123 ? 1.139 -30.109 0.67 1 95.25 123 PRO B CA 1
ATOM 3809 C C . PRO B 1 123 ? 2.045 -29.375 1.653 1 95.25 123 PRO B C 1
ATOM 3811 O O . PRO B 1 123 ? 1.602 -29 2.74 1 95.25 123 PRO B O 1
ATOM 3814 N N . SER B 1 124 ? 3.293 -29.156 1.247 1 97.31 124 SER B N 1
ATOM 3815 C CA . SER B 1 124 ? 4.254 -28.484 2.111 1 97.31 124 SER B CA 1
ATOM 3816 C C . SER B 1 124 ? 4.113 -26.969 2.014 1 97.31 124 SER B C 1
ATOM 3818 O O . SER B 1 124 ? 4.625 -26.234 2.863 1 97.31 124 SER B O 1
ATOM 3820 N N . ALA B 1 125 ? 3.455 -26.469 0.996 1 98.5 125 ALA B N 1
ATOM 3821 C CA . ALA B 1 125 ? 3.217 -25.047 0.791 1 98.5 125 ALA B CA 1
ATOM 3822 C C . ALA B 1 125 ? 2.18 -24.812 -0.306 1 98.5 125 ALA B C 1
ATOM 3824 O O . ALA B 1 125 ? 1.839 -25.734 -1.05 1 98.5 125 ALA B O 1
ATOM 3825 N N . PHE B 1 126 ? 1.671 -23.625 -0.336 1 98.69 126 PHE B N 1
ATOM 3826 C CA . PHE B 1 126 ? 0.793 -23.172 -1.409 1 98.69 126 PHE B CA 1
ATOM 3827 C C . PHE B 1 126 ? 1.432 -22.031 -2.184 1 98.69 126 PHE B C 1
ATOM 3829 O O . PHE B 1 126 ? 2.037 -21.141 -1.591 1 98.69 126 PHE B O 1
ATOM 3836 N N . LYS B 1 127 ? 1.355 -22.141 -3.463 1 98.81 127 LYS B N 1
ATOM 3837 C CA . LYS B 1 127 ? 1.726 -21.016 -4.324 1 98.81 127 LYS B CA 1
ATOM 3838 C C . LYS B 1 127 ? 0.489 -20.312 -4.883 1 98.81 127 LYS B C 1
ATOM 3840 O O . LYS B 1 127 ? -0.463 -20.969 -5.305 1 98.81 127 LYS B O 1
ATOM 3845 N N . ILE B 1 128 ? 0.46 -19 -4.812 1 98.81 128 ILE B N 1
ATOM 3846 C CA . ILE B 1 128 ? -0.592 -18.156 -5.383 1 98.81 128 ILE B CA 1
ATOM 3847 C C . ILE B 1 128 ? -0.031 -17.344 -6.547 1 98.81 128 ILE B C 1
ATOM 3849 O O . ILE B 1 128 ? 0.99 -16.672 -6.406 1 98.81 128 ILE B O 1
ATOM 3853 N N . ALA B 1 129 ? -0.672 -17.422 -7.684 1 97.81 129 ALA B N 1
ATOM 3854 C CA . ALA B 1 129 ? -0.211 -16.719 -8.875 1 97.81 129 ALA B CA 1
ATOM 3855 C C . ALA B 1 129 ? -0.388 -15.211 -8.727 1 97.81 129 ALA B C 1
ATOM 3857 O O . ALA B 1 129 ? -1.21 -14.75 -7.934 1 97.81 129 ALA B O 1
ATOM 3858 N N . SER B 1 130 ? 0.333 -14.453 -9.539 1 98.06 130 SER B N 1
ATOM 3859 C CA . SER B 1 130 ? 0.281 -13 -9.508 1 98.06 130 SER B CA 1
ATOM 3860 C C . SER B 1 130 ? -1.148 -12.492 -9.672 1 98.06 130 SER B C 1
ATOM 3862 O O . SER B 1 130 ? -1.586 -11.602 -8.938 1 98.06 130 SER B O 1
ATOM 3864 N N . TYR B 1 131 ? -1.923 -13.086 -10.547 1 96.25 131 TYR B N 1
ATOM 3865 C CA . TYR B 1 131 ? -3.23 -12.57 -10.93 1 96.25 131 TYR B CA 1
ATOM 3866 C C . TYR B 1 131 ? -4.273 -12.867 -9.859 1 96.25 131 TYR B C 1
ATOM 3868 O O . TYR B 1 131 ? -5.383 -12.328 -9.898 1 96.25 131 TYR B O 1
ATOM 3876 N N . GLU B 1 132 ? -3.893 -13.727 -8.93 1 98.06 132 GLU B N 1
ATOM 3877 C CA . GLU B 1 132 ? -4.781 -14.047 -7.816 1 98.06 132 GLU B CA 1
ATOM 3878 C C . GLU B 1 132 ? -4.465 -13.203 -6.59 1 98.06 132 GLU B C 1
ATOM 3880 O O . GLU B 1 132 ? -5.09 -13.359 -5.539 1 98.06 132 GLU B O 1
ATOM 3885 N N . ILE B 1 133 ? -3.557 -12.266 -6.699 1 98.56 133 ILE B N 1
ATOM 3886 C CA . ILE B 1 133 ? -3.098 -11.492 -5.551 1 98.56 133 ILE B CA 1
ATOM 3887 C C . ILE B 1 133 ? -4.266 -10.703 -4.953 1 98.56 133 ILE B C 1
ATOM 3889 O O . ILE B 1 133 ? -4.309 -10.461 -3.746 1 98.56 133 ILE B O 1
ATOM 3893 N N . ASN B 1 134 ? -5.219 -10.25 -5.793 1 98.5 134 ASN B N 1
ATOM 3894 C CA . ASN B 1 134 ? -6.34 -9.469 -5.277 1 98.5 134 ASN B CA 1
ATOM 3895 C C . ASN B 1 134 ? -7.559 -10.352 -5.016 1 98.5 134 ASN B C 1
ATOM 3897 O O . ASN B 1 134 ? -8.633 -9.844 -4.691 1 98.5 134 ASN B O 1
ATOM 3901 N N . HIS B 1 135 ? -7.438 -11.703 -5.266 1 98.75 135 HIS B N 1
ATOM 3902 C CA . HIS B 1 135 ? -8.477 -12.648 -4.879 1 98.75 135 HIS B CA 1
ATOM 3903 C C . HIS B 1 135 ? -8.484 -12.883 -3.373 1 98.75 135 HIS B C 1
ATOM 3905 O O . HIS B 1 135 ? -8.148 -13.977 -2.912 1 98.75 135 HIS B O 1
ATOM 3911 N N . LEU B 1 136 ? -8.922 -11.93 -2.652 1 98.81 136 LEU B N 1
ATOM 3912 C CA . LEU B 1 136 ? -8.797 -11.906 -1.2 1 98.81 136 LEU B CA 1
ATOM 3913 C C . LEU B 1 136 ? -9.555 -13.07 -0.568 1 98.81 136 LEU B C 1
ATOM 3915 O O . LEU B 1 136 ? -9.047 -13.719 0.352 1 98.81 136 LEU B O 1
ATOM 3919 N N . PRO B 1 137 ? -10.789 -13.414 -1.044 1 98.62 137 PRO B N 1
ATOM 3920 C CA . PRO B 1 137 ? -11.445 -14.602 -0.498 1 98.62 137 PRO B CA 1
ATOM 3921 C C . PRO B 1 137 ? -10.586 -15.859 -0.622 1 98.62 137 PRO B C 1
ATOM 3923 O O . PRO B 1 137 ? -10.531 -16.672 0.311 1 98.62 137 PRO B O 1
ATOM 3926 N N . LEU B 1 138 ? -9.922 -16.047 -1.729 1 98.81 138 LEU B N 1
ATOM 3927 C CA . LEU B 1 138 ? -9.047 -17.203 -1.905 1 98.81 138 LEU B CA 1
ATOM 3928 C C . LEU B 1 138 ? -7.879 -17.156 -0.929 1 98.81 138 LEU B C 1
ATOM 3930 O O . LEU B 1 138 ? -7.535 -18.172 -0.312 1 98.81 138 LEU B O 1
ATOM 3934 N N . LEU B 1 139 ? -7.242 -15.984 -0.855 1 98.88 139 LEU B N 1
ATOM 3935 C CA . LEU B 1 139 ? -6.113 -15.828 0.057 1 98.88 139 LEU B CA 1
ATOM 3936 C C . LEU B 1 139 ? -6.516 -16.188 1.483 1 98.88 139 LEU B C 1
ATOM 3938 O O . LEU B 1 139 ? -5.781 -16.891 2.184 1 98.88 139 LEU B O 1
ATOM 3942 N N . LYS B 1 140 ? -7.699 -15.664 1.92 1 98.75 140 LYS B N 1
ATOM 3943 C CA . LYS B 1 140 ? -8.211 -15.984 3.248 1 98.75 140 LYS B CA 1
ATOM 3944 C C . LYS B 1 140 ? -8.398 -17.5 3.412 1 98.75 140 LYS B C 1
ATOM 3946 O O . LYS B 1 140 ? -7.973 -18.062 4.418 1 98.75 140 LYS B O 1
ATOM 3951 N N . TYR B 1 141 ? -8.977 -18.078 2.422 1 98.56 141 TYR B N 1
ATOM 3952 C CA . TYR B 1 141 ? -9.273 -19.5 2.439 1 98.56 141 TYR B CA 1
ATOM 3953 C C . TYR B 1 141 ? -8 -20.328 2.576 1 98.56 141 TYR B C 1
ATOM 3955 O O . TYR B 1 141 ? -7.902 -21.188 3.451 1 98.56 141 TYR B O 1
ATOM 3963 N N . VAL B 1 142 ? -7.008 -20.047 1.773 1 98.75 142 VAL B N 1
ATOM 3964 C CA . VAL B 1 142 ? -5.758 -20.797 1.753 1 98.75 142 VAL B CA 1
ATOM 3965 C C . VAL B 1 142 ? -4.969 -20.531 3.031 1 98.75 142 VAL B C 1
ATOM 3967 O O . VAL B 1 142 ? -4.344 -21.438 3.586 1 98.75 142 VAL B O 1
ATOM 3970 N N . ALA B 1 143 ? -4.988 -19.312 3.477 1 98.81 143 ALA B N 1
ATOM 3971 C CA . ALA B 1 143 ? -4.266 -18.922 4.688 1 98.81 143 ALA B CA 1
ATOM 3972 C C . ALA B 1 143 ? -4.73 -19.75 5.883 1 98.81 143 ALA B C 1
ATOM 3974 O O . ALA B 1 143 ? -3.926 -20.109 6.746 1 98.81 143 ALA B O 1
ATOM 3975 N N . ARG B 1 144 ? -5.988 -20.078 5.949 1 98.31 144 ARG B N 1
ATOM 3976 C CA . ARG B 1 144 ? -6.578 -20.812 7.062 1 98.31 144 ARG B CA 1
ATOM 3977 C C . ARG B 1 144 ? -6.082 -22.25 7.094 1 98.31 144 ARG B C 1
ATOM 3979 O O . ARG B 1 144 ? -6.211 -22.938 8.109 1 98.31 144 ARG B O 1
ATOM 3986 N N . LEU B 1 145 ? -5.59 -22.703 5.961 1 97.62 145 LEU B N 1
ATOM 3987 C CA . LEU B 1 145 ? -5.055 -24.047 5.906 1 97.62 145 LEU B CA 1
ATOM 3988 C C . LEU B 1 145 ? -3.715 -24.141 6.625 1 97.62 145 LEU B C 1
ATOM 3990 O O . LEU B 1 145 ? -3.199 -25.234 6.859 1 97.62 145 LEU B O 1
ATOM 3994 N N . ASN B 1 146 ? -3.092 -23.016 6.969 1 96.56 146 ASN B N 1
ATOM 3995 C CA . ASN B 1 146 ? -1.949 -22.844 7.859 1 96.56 146 ASN B CA 1
ATOM 3996 C C . ASN B 1 146 ? -0.716 -23.578 7.34 1 96.56 146 ASN B C 1
ATOM 3998 O O . ASN B 1 146 ? -0.068 -24.312 8.086 1 96.56 146 ASN B O 1
ATOM 4002 N N . ARG B 1 147 ? -0.458 -23.453 6.07 1 97.94 147 ARG B N 1
ATOM 4003 C CA . ARG B 1 147 ? 0.776 -23.844 5.395 1 97.94 147 ARG B CA 1
ATOM 4004 C C . ARG B 1 147 ? 1.496 -22.625 4.824 1 97.94 147 ARG B C 1
ATOM 4006 O O . ARG B 1 147 ? 0.875 -21.578 4.574 1 97.94 147 ARG B O 1
ATOM 4013 N N . PRO B 1 148 ? 2.842 -22.766 4.684 1 98.62 148 PRO B N 1
ATOM 4014 C CA . PRO B 1 148 ? 3.543 -21.656 4.031 1 98.62 148 PRO B CA 1
ATOM 4015 C C . PRO B 1 148 ? 2.883 -21.234 2.721 1 98.62 148 PRO B C 1
ATOM 4017 O O . PRO B 1 148 ? 2.422 -22.094 1.953 1 98.62 148 PRO B O 1
ATOM 4020 N N . MET B 1 149 ? 2.771 -19.969 2.535 1 98.88 149 MET B N 1
ATOM 4021 C CA . MET B 1 149 ? 2.193 -19.422 1.313 1 98.88 149 MET B CA 1
ATOM 4022 C C . MET B 1 149 ? 3.221 -18.594 0.557 1 98.88 149 MET B C 1
ATOM 4024 O O . MET B 1 149 ? 3.873 -17.719 1.141 1 98.88 149 MET B O 1
ATOM 4028 N N . ILE B 1 150 ? 3.422 -18.875 -0.729 1 98.94 150 ILE B N 1
ATOM 4029 C CA . ILE B 1 150 ? 4.238 -18.109 -1.663 1 98.94 150 ILE B CA 1
ATOM 4030 C C . ILE B 1 150 ? 3.34 -17.391 -2.668 1 98.94 150 ILE B C 1
ATOM 4032 O O . ILE B 1 150 ? 2.521 -18.016 -3.34 1 98.94 150 ILE B O 1
ATOM 4036 N N . PHE B 1 151 ? 3.414 -16.062 -2.752 1 98.88 151 PHE B N 1
ATOM 4037 C CA . PHE B 1 151 ? 2.6 -15.438 -3.787 1 98.88 151 PHE B CA 1
ATOM 4038 C C . PHE B 1 151 ? 3.438 -14.492 -4.641 1 98.88 151 PHE B C 1
ATOM 4040 O O . PHE B 1 151 ? 4.367 -13.859 -4.141 1 98.88 151 PHE B O 1
ATOM 4047 N N . SER B 1 152 ? 3.154 -14.445 -5.934 1 98.81 152 SER B N 1
ATOM 4048 C CA . SER B 1 152 ? 3.842 -13.586 -6.891 1 98.81 152 SER B CA 1
ATOM 4049 C C . SER B 1 152 ? 3.117 -12.25 -7.055 1 98.81 152 SER B C 1
ATOM 4051 O O . SER B 1 152 ? 1.951 -12.125 -6.676 1 98.81 152 SER B O 1
ATOM 4053 N N . THR B 1 153 ? 3.83 -11.281 -7.699 1 98.75 153 THR B N 1
ATOM 4054 C CA . THR B 1 153 ? 3.287 -9.93 -7.625 1 98.75 153 THR B CA 1
ATOM 4055 C C . THR B 1 153 ? 3.381 -9.234 -8.984 1 98.75 153 THR B C 1
ATOM 4057 O O . THR B 1 153 ? 3.533 -8.016 -9.047 1 98.75 153 THR B O 1
ATOM 4060 N N . ALA B 1 154 ? 3.396 -9.945 -10.109 1 98.38 154 ALA B N 1
ATOM 4061 C CA . ALA B 1 154 ? 3.412 -9.297 -11.414 1 98.38 154 ALA B CA 1
ATOM 4062 C C . ALA B 1 154 ? 2.191 -8.398 -11.586 1 98.38 154 ALA B C 1
ATOM 4064 O O . ALA B 1 154 ? 1.075 -8.773 -11.227 1 98.38 154 ALA B O 1
ATOM 4065 N N . GLY B 1 155 ? 2.451 -7.188 -12.102 1 97.88 155 GLY B N 1
ATOM 4066 C CA . GLY B 1 155 ? 1.376 -6.246 -12.375 1 97.88 155 GLY B CA 1
ATOM 4067 C C . GLY B 1 155 ? 0.835 -5.578 -11.117 1 97.88 155 GLY B C 1
ATOM 4068 O O . GLY B 1 155 ? -0.05 -4.723 -11.203 1 97.88 155 GLY B O 1
ATOM 4069 N N . ALA B 1 156 ? 1.335 -5.887 -9.953 1 98.44 156 ALA B N 1
ATOM 4070 C CA . ALA B 1 156 ? 0.792 -5.395 -8.695 1 98.44 156 ALA B CA 1
ATOM 4071 C C . ALA B 1 156 ? 1.389 -4.035 -8.328 1 98.44 156 ALA B C 1
ATOM 4073 O O . ALA B 1 156 ? 2.508 -3.717 -8.734 1 98.44 156 ALA B O 1
ATOM 4074 N N . GLU B 1 157 ? 0.657 -3.275 -7.629 1 98.19 157 GLU B N 1
ATOM 4075 C CA . GLU B 1 157 ? 1.155 -2.133 -6.871 1 98.19 157 GLU B CA 1
ATOM 4076 C C . GLU B 1 157 ? 1.483 -2.527 -5.434 1 98.19 157 GLU B C 1
ATOM 4078 O O . GLU B 1 157 ? 1.082 -3.598 -4.969 1 98.19 157 GLU B O 1
ATOM 4083 N N . ILE B 1 158 ? 2.225 -1.678 -4.766 1 98.75 158 ILE B N 1
ATOM 4084 C CA . ILE B 1 158 ? 2.635 -2.02 -3.41 1 98.75 158 ILE B CA 1
ATOM 4085 C C . ILE B 1 158 ? 1.403 -2.164 -2.52 1 98.75 158 ILE B C 1
ATOM 4087 O O . ILE B 1 158 ? 1.396 -2.971 -1.585 1 98.75 158 ILE B O 1
ATOM 4091 N N . SER B 1 159 ? 0.307 -1.415 -2.812 1 98.62 159 SER B N 1
ATOM 4092 C CA . SER B 1 159 ? -0.925 -1.524 -2.037 1 98.62 159 SER B CA 1
ATOM 4093 C C . SER B 1 159 ? -1.573 -2.893 -2.217 1 98.62 159 SER B C 1
ATOM 4095 O O . SER B 1 159 ? -2.188 -3.422 -1.289 1 98.62 159 SER B O 1
ATOM 4097 N N . ASP B 1 160 ? -1.471 -3.516 -3.43 1 98.69 160 ASP B N 1
ATOM 4098 C CA . ASP B 1 160 ? -1.942 -4.879 -3.652 1 98.69 160 ASP B CA 1
ATOM 4099 C C . ASP B 1 160 ? -1.18 -5.871 -2.779 1 98.69 160 ASP B C 1
ATOM 4101 O O . ASP B 1 160 ? -1.782 -6.746 -2.15 1 98.69 160 ASP B O 1
ATOM 4105 N N . VAL B 1 161 ? 0.14 -5.691 -2.777 1 98.94 161 VAL B N 1
ATOM 4106 C CA . VAL B 1 161 ? 1.007 -6.586 -2.016 1 98.94 161 VAL B CA 1
ATOM 4107 C C . VAL B 1 161 ? 0.663 -6.496 -0.53 1 98.94 161 VAL B C 1
ATOM 4109 O O . VAL B 1 161 ? 0.524 -7.523 0.143 1 98.94 161 VAL B O 1
ATOM 4112 N N . HIS B 1 162 ? 0.486 -5.254 -0.063 1 98.88 162 HIS B N 1
ATOM 4113 C CA . HIS B 1 162 ? 0.169 -5.031 1.344 1 98.88 162 HIS B CA 1
ATOM 4114 C C . HIS B 1 162 ? -1.175 -5.652 1.71 1 98.88 162 HIS B C 1
ATOM 4116 O O . HIS B 1 162 ? -1.311 -6.27 2.768 1 98.88 162 HIS B O 1
ATOM 4122 N N . GLU B 1 163 ? -2.182 -5.449 0.886 1 98.75 163 GLU B N 1
ATOM 4123 C CA . GLU B 1 163 ? -3.504 -6 1.161 1 98.75 163 GLU B CA 1
ATOM 4124 C C . GLU B 1 163 ? -3.467 -7.523 1.21 1 98.75 163 GLU B C 1
ATOM 4126 O O . GLU B 1 163 ? -4.086 -8.141 2.082 1 98.75 163 GLU B O 1
ATOM 4131 N N . ALA B 1 164 ? -2.754 -8.172 0.258 1 98.94 164 ALA B N 1
ATOM 4132 C CA . ALA B 1 164 ? -2.594 -9.617 0.274 1 98.94 164 ALA B CA 1
ATOM 4133 C C . ALA B 1 164 ? -1.898 -10.078 1.552 1 98.94 164 ALA B C 1
ATOM 4135 O O . ALA B 1 164 ? -2.371 -11 2.229 1 98.94 164 ALA B O 1
ATOM 4136 N N . TRP B 1 165 ? -0.808 -9.43 1.89 1 98.75 165 TRP B N 1
ATOM 4137 C CA . TRP B 1 165 ? -0.017 -9.719 3.082 1 98.75 165 TRP B CA 1
ATOM 4138 C C . TRP B 1 165 ? -0.877 -9.633 4.34 1 98.75 165 TRP B C 1
ATOM 4140 O O . TRP B 1 165 ? -0.89 -10.562 5.152 1 98.75 165 TRP B O 1
ATOM 4150 N N . ARG B 1 166 ? -1.615 -8.562 4.457 1 98.5 166 ARG B N 1
ATOM 4151 C CA . ARG B 1 166 ? -2.463 -8.352 5.629 1 98.5 166 ARG B CA 1
ATOM 4152 C C . ARG B 1 166 ? -3.566 -9.406 5.699 1 98.5 166 ARG B C 1
ATOM 4154 O O . ARG B 1 166 ? -3.896 -9.891 6.785 1 98.5 166 ARG B O 1
ATOM 4161 N N . THR B 1 167 ? -4.152 -9.711 4.57 1 98.81 167 THR B N 1
ATOM 4162 C CA . THR B 1 167 ? -5.234 -10.688 4.5 1 98.81 167 THR B CA 1
ATOM 4163 C C . THR B 1 167 ? -4.766 -12.047 5.016 1 98.81 167 THR B C 1
ATOM 4165 O O . THR B 1 167 ? -5.453 -12.68 5.816 1 98.81 167 THR B O 1
ATOM 4168 N N . ILE B 1 168 ? -3.602 -12.477 4.586 1 98.88 168 ILE B N 1
ATOM 4169 C CA . ILE B 1 168 ? -3.057 -13.766 4.98 1 98.88 168 ILE B CA 1
ATOM 4170 C C . ILE B 1 168 ? -2.738 -13.758 6.473 1 98.88 168 ILE B C 1
ATOM 4172 O O . ILE B 1 168 ? -3.137 -14.672 7.203 1 98.88 168 ILE B O 1
ATOM 4176 N N . ARG B 1 169 ? -2.123 -12.75 6.98 1 98.5 169 ARG B N 1
ATOM 4177 C CA . ARG B 1 169 ? -1.691 -12.664 8.367 1 98.5 169 ARG B CA 1
ATOM 4178 C C . ARG B 1 169 ? -2.889 -12.57 9.312 1 98.5 169 ARG B C 1
ATOM 4180 O O . ARG B 1 169 ? -2.842 -13.07 10.438 1 98.5 169 ARG B O 1
ATOM 4187 N N . ALA B 1 170 ? -3.916 -11.906 8.859 1 98.25 170 ALA B N 1
ATOM 4188 C CA . ALA B 1 170 ? -5.117 -11.75 9.68 1 98.25 170 ALA B CA 1
ATOM 4189 C C . ALA B 1 170 ? -5.734 -13.109 10.008 1 98.25 170 ALA B C 1
ATOM 4191 O O . ALA B 1 170 ? -6.488 -13.234 10.977 1 98.25 170 ALA B O 1
ATOM 4192 N N . GLU B 1 171 ? -5.426 -14.117 9.18 1 98.5 171 GLU B N 1
ATOM 4193 C CA . GLU B 1 171 ? -5.93 -15.461 9.422 1 98.5 171 GLU B CA 1
ATOM 4194 C C . GLU B 1 171 ? -4.969 -16.25 10.312 1 98.5 171 GLU B C 1
ATOM 4196 O O . GLU B 1 171 ? -5.16 -17.453 10.523 1 98.5 171 GLU B O 1
ATOM 4201 N N . GLY B 1 172 ? -3.885 -15.648 10.773 1 98 172 GLY B N 1
ATOM 4202 C CA . GLY B 1 172 ? -2.955 -16.266 11.711 1 98 172 GLY B CA 1
ATOM 4203 C C . GLY B 1 172 ? -1.79 -16.953 11.016 1 98 172 GLY B C 1
ATOM 4204 O O . GLY B 1 172 ? -0.993 -17.641 11.664 1 98 172 GLY B O 1
ATOM 4205 N N . ASN B 1 173 ? -1.651 -16.812 9.719 1 98.38 173 ASN B N 1
ATOM 4206 C CA . ASN B 1 173 ? -0.549 -17.406 8.984 1 98.38 173 ASN B CA 1
ATOM 4207 C C . ASN B 1 173 ? 0.58 -16.406 8.742 1 98.38 173 ASN B C 1
ATOM 4209 O O . ASN B 1 173 ? 0.416 -15.453 7.984 1 98.38 173 ASN B O 1
ATOM 4213 N N . ASN B 1 174 ? 1.721 -16.641 9.297 1 98.06 174 ASN B N 1
ATOM 4214 C CA . ASN B 1 174 ? 2.852 -15.719 9.211 1 98.06 174 ASN B CA 1
ATOM 4215 C C . ASN B 1 174 ? 3.977 -16.297 8.352 1 98.06 174 ASN B C 1
ATOM 4217 O O . ASN B 1 174 ? 5.055 -15.711 8.266 1 98.06 174 ASN B O 1
ATOM 4221 N N . GLN B 1 175 ? 3.758 -17.5 7.762 1 98.5 175 GLN B N 1
ATOM 4222 C CA . GLN B 1 175 ? 4.73 -18.125 6.875 1 98.5 175 GLN B CA 1
ATOM 4223 C C . GLN B 1 175 ? 4.52 -17.688 5.43 1 98.5 175 GLN B C 1
ATOM 4225 O O . GLN B 1 175 ? 3.863 -18.391 4.652 1 98.5 175 GLN B O 1
ATOM 4230 N N . ILE B 1 176 ? 5.121 -16.562 5.078 1 98.81 176 ILE B N 1
ATOM 4231 C CA . ILE B 1 176 ? 4.785 -15.938 3.805 1 98.81 176 ILE B CA 1
ATOM 4232 C C . ILE B 1 176 ? 6.059 -15.641 3.021 1 98.81 176 ILE B C 1
ATOM 4234 O O . ILE B 1 176 ? 7.027 -15.117 3.576 1 98.81 176 ILE B O 1
ATOM 4238 N N . ALA B 1 177 ? 6.098 -15.977 1.771 1 98.88 177 ALA B N 1
ATOM 4239 C CA . ALA B 1 177 ? 7.09 -15.5 0.81 1 98.88 177 ALA B CA 1
ATOM 4240 C C . ALA B 1 177 ? 6.441 -14.641 -0.27 1 98.88 177 ALA B C 1
ATOM 4242 O O . ALA B 1 177 ? 5.359 -14.961 -0.764 1 98.88 177 ALA B O 1
ATOM 4243 N N . ILE B 1 178 ? 7.055 -13.539 -0.601 1 98.94 178 ILE B N 1
ATOM 4244 C CA . ILE B 1 178 ? 6.605 -12.617 -1.642 1 98.94 178 ILE B CA 1
ATOM 4245 C C . ILE B 1 178 ? 7.59 -12.641 -2.809 1 98.94 178 ILE B C 1
ATOM 4247 O O . ILE B 1 178 ? 8.781 -12.391 -2.629 1 98.94 178 ILE B O 1
ATOM 4251 N N . MET B 1 179 ? 7.086 -12.922 -4.008 1 98.94 179 MET B N 1
ATOM 4252 C CA . MET B 1 179 ? 7.938 -13.062 -5.188 1 98.94 179 MET B CA 1
ATOM 4253 C C . MET B 1 179 ? 7.781 -11.859 -6.113 1 98.94 179 MET B C 1
ATOM 4255 O O . MET B 1 179 ? 6.691 -11.602 -6.633 1 98.94 179 MET B O 1
ATOM 4259 N N . HIS B 1 180 ? 8.867 -11.086 -6.344 1 98.88 180 HIS B N 1
ATOM 4260 C CA . HIS B 1 180 ? 8.859 -10.156 -7.469 1 98.88 180 HIS B CA 1
ATOM 4261 C C . HIS B 1 180 ? 8.711 -10.891 -8.797 1 98.88 180 HIS B C 1
ATOM 4263 O O . HIS B 1 180 ? 9.234 -11.992 -8.961 1 98.88 180 HIS B O 1
ATOM 4269 N N . CYS B 1 181 ? 7.973 -10.281 -9.648 1 97.75 181 CYS B N 1
ATOM 4270 C CA . CYS B 1 181 ? 7.621 -10.938 -10.906 1 97.75 181 CYS B CA 1
ATOM 4271 C C . CYS B 1 181 ? 7.199 -9.914 -11.953 1 97.75 181 CYS B C 1
ATOM 4273 O O . CYS B 1 181 ? 6.609 -8.883 -11.617 1 97.75 181 CYS B O 1
ATOM 4275 N N . VAL B 1 182 ? 7.551 -10.18 -13.188 1 97.69 182 VAL B N 1
ATOM 4276 C CA . VAL B 1 182 ? 7.102 -9.398 -14.336 1 97.69 182 VAL B CA 1
ATOM 4277 C C . VAL B 1 182 ? 6.25 -10.273 -15.25 1 97.69 182 VAL B C 1
ATOM 4279 O O . VAL B 1 182 ? 6.684 -11.352 -15.672 1 97.69 182 VAL B O 1
ATOM 4282 N N . ALA B 1 183 ? 5.07 -9.789 -15.578 1 96.12 183 ALA B N 1
ATOM 4283 C CA . ALA B 1 183 ? 4.152 -10.562 -16.406 1 96.12 183 ALA B CA 1
ATOM 4284 C C . ALA B 1 183 ? 4.441 -10.359 -17.891 1 96.12 183 ALA B C 1
ATOM 4286 O O . ALA B 1 183 ? 3.668 -9.703 -18.594 1 96.12 183 ALA B O 1
ATOM 4287 N N . LYS B 1 184 ? 5.441 -10.836 -18.375 1 95.44 184 LYS B N 1
ATOM 4288 C CA . LYS B 1 184 ? 5.855 -10.898 -19.766 1 95.44 184 LYS B CA 1
ATOM 4289 C C . LYS B 1 184 ? 6.684 -12.156 -20.047 1 95.44 184 LYS B C 1
ATOM 4291 O O . LYS B 1 184 ? 7.551 -12.516 -19.25 1 95.44 184 LYS B O 1
ATOM 4296 N N . TYR B 1 185 ? 6.461 -12.852 -21.203 1 91.94 185 TYR B N 1
ATOM 4297 C CA . TYR B 1 185 ? 7.023 -14.172 -21.469 1 91.94 185 TYR B CA 1
ATOM 4298 C C . TYR B 1 185 ? 7.574 -14.258 -22.875 1 91.94 185 TYR B C 1
ATOM 4300 O O . TYR B 1 185 ? 6.832 -14.516 -23.828 1 91.94 185 TYR B O 1
ATOM 4308 N N . PRO B 1 186 ? 8.797 -14.023 -23.125 1 95.38 186 PRO B N 1
ATOM 4309 C CA . PRO B 1 186 ? 9.797 -13.766 -22.078 1 95.38 186 PRO B CA 1
ATOM 4310 C C . PRO B 1 186 ? 9.836 -12.305 -21.656 1 95.38 186 PRO B C 1
ATOM 4312 O O . PRO B 1 186 ? 9.383 -11.43 -22.391 1 95.38 186 PRO B O 1
ATOM 4315 N N . ALA B 1 187 ? 10.344 -12.109 -20.562 1 96 187 ALA B N 1
ATOM 4316 C CA . ALA B 1 187 ? 10.562 -10.75 -20.078 1 96 187 ALA B CA 1
ATOM 4317 C C . ALA B 1 187 ? 11.953 -10.25 -20.469 1 96 187 ALA B C 1
ATOM 4319 O O . ALA B 1 187 ? 12.961 -10.828 -20.062 1 96 187 ALA B O 1
ATOM 4320 N N . PRO B 1 188 ? 12.031 -9.148 -21.203 1 96.69 188 PRO B N 1
ATOM 4321 C CA . PRO B 1 188 ? 13.352 -8.578 -21.469 1 96.69 188 PRO B CA 1
ATOM 4322 C C . PRO B 1 188 ? 14.078 -8.148 -20.188 1 96.69 188 PRO B C 1
ATOM 4324 O O . PRO B 1 188 ? 13.445 -7.633 -19.266 1 96.69 188 PRO B O 1
ATOM 4327 N N . PRO B 1 189 ? 15.375 -8.359 -20.188 1 95.69 189 PRO B N 1
ATOM 4328 C CA . PRO B 1 189 ? 16.141 -8.086 -18.984 1 95.69 189 PRO B CA 1
ATOM 4329 C C . PRO B 1 189 ? 15.961 -6.656 -18.469 1 95.69 189 PRO B C 1
ATOM 4331 O O . PRO B 1 189 ? 15.969 -6.422 -17.266 1 95.69 189 PRO B O 1
ATOM 4334 N N . GLU B 1 190 ? 15.797 -5.723 -19.375 1 96.19 190 GLU B N 1
ATOM 4335 C CA . GLU B 1 190 ? 15.703 -4.316 -19 1 96.19 190 GLU B CA 1
ATOM 4336 C C . GLU B 1 190 ? 14.414 -4.027 -18.234 1 96.19 190 GLU B C 1
ATOM 4338 O O . GLU B 1 190 ? 14.273 -2.959 -17.641 1 96.19 190 GLU B O 1
ATOM 4343 N N . TYR B 1 191 ? 13.5 -5 -18.203 1 96.19 191 TYR B N 1
ATOM 4344 C CA . TYR B 1 191 ? 12.242 -4.809 -17.5 1 96.19 191 TYR B CA 1
ATOM 4345 C C . TYR B 1 191 ? 12.188 -5.66 -16.234 1 96.19 191 TYR B C 1
ATOM 4347 O O . TYR B 1 191 ? 11.125 -5.809 -15.617 1 96.19 191 TYR B O 1
ATOM 4355 N N . SER B 1 192 ? 13.344 -6.148 -15.828 1 97.62 192 SER B N 1
ATOM 4356 C CA . SER B 1 192 ? 13.383 -7.039 -14.672 1 97.62 192 SER B CA 1
ATOM 4357 C C . SER B 1 192 ? 13.055 -6.289 -13.383 1 97.62 192 SER B C 1
ATOM 4359 O O . SER B 1 192 ? 12.414 -6.836 -12.484 1 97.62 192 SER B O 1
ATOM 4361 N N . ASN B 1 193 ? 13.555 -4.977 -13.336 1 98.31 193 ASN B N 1
ATOM 4362 C CA . ASN B 1 193 ? 13.312 -4.137 -12.164 1 98.31 193 ASN B CA 1
ATOM 4363 C C . ASN B 1 193 ? 13.656 -4.871 -10.875 1 98.31 193 ASN B C 1
ATOM 4365 O O . ASN B 1 193 ? 12.844 -4.914 -9.945 1 98.31 193 ASN B O 1
ATOM 4369 N N . LEU B 1 194 ? 14.867 -5.41 -10.82 1 98.81 194 LEU B N 1
ATOM 4370 C CA . LEU B 1 194 ? 15.258 -6.25 -9.695 1 98.81 194 LEU B CA 1
ATOM 4371 C C . LEU B 1 194 ? 15.422 -5.418 -8.422 1 98.81 194 LEU B C 1
ATOM 4373 O O . LEU B 1 194 ? 15.484 -5.969 -7.32 1 98.81 194 LEU B O 1
ATOM 4377 N N . SER B 1 195 ? 15.461 -4.035 -8.531 1 98.75 195 SER B N 1
ATOM 4378 C CA . SER B 1 195 ? 15.516 -3.16 -7.367 1 98.75 195 SER B CA 1
ATOM 4379 C C . SER B 1 195 ? 14.266 -3.318 -6.496 1 98.75 195 SER B C 1
ATOM 4381 O O . SER B 1 195 ? 14.258 -2.906 -5.336 1 98.75 195 SER B O 1
ATOM 4383 N N . VAL B 1 196 ? 13.234 -3.92 -7.016 1 98.81 196 VAL B N 1
ATOM 4384 C CA . VAL B 1 196 ? 12 -4.168 -6.273 1 98.81 196 VAL B CA 1
ATOM 4385 C C . VAL B 1 196 ? 12.266 -5.191 -5.168 1 98.81 196 VAL B C 1
ATOM 4387 O O . VAL B 1 196 ? 11.602 -5.172 -4.129 1 98.81 196 VAL B O 1
ATOM 4390 N N . ILE B 1 197 ? 13.227 -6.066 -5.336 1 98.81 197 ILE B N 1
ATOM 4391 C CA . ILE B 1 197 ? 13.508 -7.141 -4.387 1 98.81 197 ILE B CA 1
ATOM 4392 C C . ILE B 1 197 ? 13.938 -6.547 -3.045 1 98.81 197 ILE B C 1
ATOM 4394 O O . ILE B 1 197 ? 13.289 -6.773 -2.021 1 98.81 197 ILE B O 1
ATOM 4398 N N . PRO B 1 198 ? 15.039 -5.684 -3.045 1 98.62 198 PRO B N 1
ATOM 4399 C CA . PRO B 1 198 ? 15.367 -5.078 -1.751 1 98.62 198 PRO B CA 1
ATOM 4400 C C . PRO B 1 198 ? 14.266 -4.16 -1.233 1 98.62 198 PRO B C 1
ATOM 4402 O O . PRO B 1 198 ? 14.078 -4.031 -0.02 1 98.62 198 PRO B O 1
ATOM 4405 N N . MET B 1 199 ? 13.516 -3.486 -2.094 1 98.81 199 MET B N 1
ATOM 4406 C CA . MET B 1 199 ? 12.398 -2.652 -1.66 1 98.81 199 MET B CA 1
ATOM 4407 C C . MET B 1 199 ? 11.352 -3.482 -0.928 1 98.81 199 MET B C 1
ATOM 4409 O O . MET B 1 199 ? 10.898 -3.105 0.155 1 98.81 199 MET B O 1
ATOM 4413 N N . LEU B 1 200 ? 10.969 -4.645 -1.501 1 98.88 200 LEU B N 1
ATOM 4414 C CA . LEU B 1 200 ? 10 -5.527 -0.855 1 98.88 200 LEU B CA 1
ATOM 4415 C C . LEU B 1 200 ? 10.531 -6.023 0.485 1 98.88 200 LEU B C 1
ATOM 4417 O O . LEU B 1 200 ? 9.773 -6.133 1.453 1 98.88 200 LEU B O 1
ATOM 4421 N N . ALA B 1 201 ? 11.805 -6.336 0.533 1 98.62 201 ALA B N 1
ATOM 4422 C CA . ALA B 1 201 ? 12.414 -6.805 1.776 1 98.62 201 ALA B CA 1
ATOM 4423 C C . ALA B 1 201 ? 12.289 -5.754 2.875 1 98.62 201 ALA B C 1
ATOM 4425 O O . ALA B 1 201 ? 12.055 -6.086 4.039 1 98.62 201 ALA B O 1
ATOM 4426 N N . ALA B 1 202 ? 12.461 -4.48 2.498 1 98.5 202 ALA B N 1
ATOM 4427 C CA . ALA B 1 202 ? 12.336 -3.391 3.461 1 98.5 202 ALA B CA 1
ATOM 4428 C C . ALA B 1 202 ? 10.883 -3.166 3.855 1 98.5 202 ALA B C 1
ATOM 4430 O O . ALA B 1 202 ? 10.578 -2.928 5.027 1 98.5 202 ALA B O 1
ATOM 4431 N N . ALA B 1 203 ? 9.992 -3.246 2.936 1 98.75 203 ALA B N 1
ATOM 4432 C CA . ALA B 1 203 ? 8.578 -2.943 3.162 1 98.75 203 ALA B CA 1
ATOM 4433 C C . ALA B 1 203 ? 7.906 -4.047 3.969 1 98.75 203 ALA B C 1
ATOM 4435 O O . ALA B 1 203 ? 6.973 -3.785 4.734 1 98.75 203 ALA B O 1
ATOM 4436 N N . PHE B 1 204 ? 8.359 -5.305 3.752 1 98.69 204 PHE B N 1
ATOM 4437 C CA . PHE B 1 204 ? 7.785 -6.469 4.418 1 98.69 204 PHE B CA 1
ATOM 4438 C C . PHE B 1 204 ? 8.875 -7.305 5.078 1 98.69 204 PHE B C 1
ATOM 4440 O O . PHE B 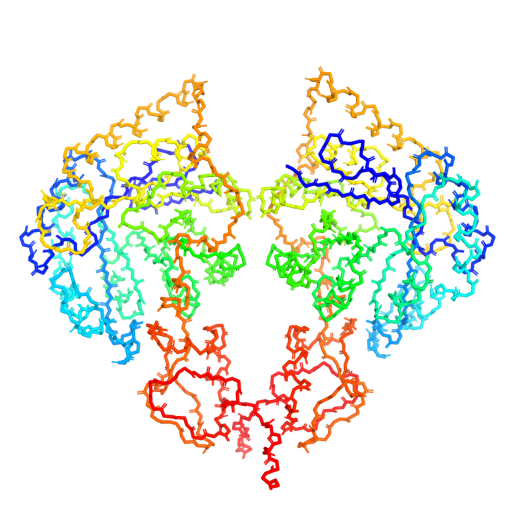1 204 ? 9.133 -8.43 4.66 1 98.69 204 PHE B O 1
ATOM 4447 N N . PRO B 1 205 ? 9.383 -6.832 6.18 1 97.81 205 PRO B N 1
ATOM 4448 C CA . PRO B 1 205 ? 10.578 -7.457 6.762 1 97.81 205 PRO B CA 1
ATOM 4449 C C . PRO B 1 205 ? 10.289 -8.828 7.355 1 97.81 205 PRO B C 1
ATOM 4451 O O . PRO B 1 205 ? 11.219 -9.602 7.625 1 97.81 205 PRO B O 1
ATOM 4454 N N . GLU B 1 206 ? 9.031 -9.164 7.547 1 97.75 206 GLU B N 1
ATOM 4455 C CA . GLU B 1 206 ? 8.68 -10.461 8.125 1 97.75 206 GLU B CA 1
ATOM 4456 C C . GLU B 1 206 ? 8.352 -11.477 7.035 1 97.75 206 GLU B C 1
ATOM 4458 O O . GLU B 1 206 ? 7.945 -12.602 7.332 1 97.75 206 GLU B O 1
ATOM 4463 N N . ALA B 1 207 ? 8.492 -11.141 5.801 1 98.56 207 ALA B N 1
ATOM 4464 C CA . ALA B 1 207 ? 8.305 -12.055 4.68 1 98.56 207 ALA B CA 1
ATOM 4465 C C . ALA B 1 207 ? 9.641 -12.484 4.09 1 98.56 207 ALA B C 1
ATOM 4467 O O . ALA B 1 207 ? 10.633 -11.75 4.188 1 98.56 207 ALA B O 1
ATOM 4468 N N . VAL B 1 208 ? 9.719 -13.648 3.545 1 98.81 208 VAL B N 1
ATOM 4469 C CA . VAL B 1 208 ? 10.844 -14.031 2.701 1 98.81 208 VAL B CA 1
ATOM 4470 C C . VAL B 1 208 ? 10.633 -13.516 1.281 1 98.81 208 VAL B C 1
ATOM 4472 O O . VAL B 1 208 ? 9.539 -13.648 0.725 1 98.81 208 VAL B O 1
ATOM 4475 N N . ILE B 1 209 ? 11.609 -12.914 0.698 1 98.88 209 ILE B N 1
ATOM 4476 C CA . ILE B 1 209 ? 11.445 -12.297 -0.612 1 98.88 209 ILE B CA 1
ATOM 4477 C C . ILE B 1 209 ? 12.133 -13.148 -1.677 1 98.88 209 ILE B C 1
ATOM 4479 O O . ILE B 1 209 ? 13.234 -13.664 -1.457 1 98.88 209 ILE B O 1
ATOM 4483 N N . GLY B 1 210 ? 11.445 -13.359 -2.781 1 98.88 210 GLY B N 1
ATOM 4484 C CA . GLY B 1 210 ? 11.992 -14.117 -3.896 1 98.88 210 GLY B CA 1
ATOM 4485 C C . GLY B 1 210 ? 11.734 -13.461 -5.242 1 98.88 210 GLY B C 1
ATOM 4486 O O . GLY B 1 210 ? 11.352 -12.289 -5.305 1 98.88 210 GLY B O 1
ATOM 4487 N N . PHE B 1 211 ? 12.102 -14.227 -6.273 1 98.88 211 PHE B N 1
ATOM 4488 C CA . PHE B 1 211 ? 11.992 -13.758 -7.652 1 98.88 211 PHE B CA 1
ATOM 4489 C C . PHE B 1 211 ? 11.453 -14.859 -8.555 1 98.88 211 PHE B C 1
ATOM 4491 O O . PHE B 1 211 ? 12.016 -15.953 -8.617 1 98.88 211 PHE B O 1
ATOM 4498 N N . SER B 1 212 ? 10.25 -14.625 -9.086 1 98.81 212 SER B N 1
ATOM 4499 C CA . SER B 1 212 ? 9.719 -15.453 -10.164 1 98.81 212 SER B CA 1
ATOM 4500 C C . SER B 1 212 ? 10.109 -14.898 -11.531 1 98.81 212 SER B C 1
ATOM 4502 O O . SER B 1 212 ? 9.539 -13.914 -12 1 98.81 212 SER B O 1
ATOM 4504 N N . ASP B 1 213 ? 11.008 -15.539 -12.211 1 98.38 213 ASP B N 1
ATOM 4505 C CA . ASP B 1 213 ? 11.727 -15.016 -13.359 1 98.38 213 ASP B CA 1
ATOM 4506 C C . ASP B 1 213 ? 11.125 -15.523 -14.672 1 98.38 213 ASP B C 1
ATOM 4508 O O . ASP B 1 213 ? 10.914 -16.719 -14.836 1 98.38 213 ASP B O 1
ATOM 4512 N N . HIS B 1 214 ? 10.883 -14.562 -15.602 1 97.75 214 HIS B N 1
ATOM 4513 C CA . HIS B 1 214 ? 10.367 -14.93 -16.906 1 97.75 214 HIS B CA 1
ATOM 4514 C C . HIS B 1 214 ? 11.336 -14.516 -18.016 1 97.75 214 HIS B C 1
ATOM 4516 O O . HIS B 1 214 ? 10.961 -14.492 -19.203 1 97.75 214 HIS B O 1
ATOM 4522 N N . SER B 1 215 ? 12.523 -14.109 -17.625 1 97.12 215 SER B N 1
ATOM 4523 C CA . SER B 1 215 ? 13.539 -13.828 -18.641 1 97.12 215 SER B CA 1
ATOM 4524 C C . SER B 1 215 ? 14.055 -15.117 -19.266 1 97.12 215 SER B C 1
ATOM 4526 O O . SER B 1 215 ? 13.82 -16.203 -18.75 1 97.12 215 SER B O 1
ATOM 4528 N N . GLU B 1 216 ? 14.828 -15.031 -20.312 1 96.44 216 GLU B N 1
ATOM 4529 C CA . GLU B 1 216 ? 15.234 -16.203 -21.078 1 96.44 216 GLU B CA 1
ATOM 4530 C C . GLU B 1 216 ? 16.547 -16.781 -20.547 1 96.44 216 GLU B C 1
ATOM 4532 O O . GLU B 1 216 ? 16.703 -18 -20.484 1 96.44 216 GLU B O 1
ATOM 4537 N N . HIS B 1 217 ? 17.453 -15.875 -20.203 1 97.44 217 HIS B N 1
ATOM 4538 C CA . HIS B 1 217 ? 18.797 -16.328 -19.812 1 97.44 217 HIS B CA 1
ATOM 4539 C C . HIS B 1 217 ? 18.766 -17.109 -18.5 1 97.44 217 HIS B C 1
ATOM 4541 O O . HIS B 1 217 ? 18.125 -16.672 -17.547 1 97.44 217 HIS B O 1
ATOM 4547 N N . PRO B 1 218 ? 19.422 -18.203 -18.438 1 98.25 218 PRO B N 1
ATOM 4548 C CA . PRO B 1 218 ? 19.328 -19.078 -17.266 1 98.25 218 PRO B CA 1
ATOM 4549 C C . PRO B 1 218 ? 19.891 -18.438 -16 1 98.25 218 PRO B C 1
ATOM 4551 O O . PRO B 1 218 ? 19.375 -18.656 -14.906 1 98.25 218 PRO B O 1
ATOM 4554 N N . THR B 1 219 ? 20.922 -17.578 -16.141 1 98.38 219 THR B N 1
ATOM 4555 C CA . THR B 1 219 ? 21.609 -17.234 -14.906 1 98.38 219 THR B CA 1
ATOM 4556 C C . THR B 1 219 ? 21.594 -15.719 -14.688 1 98.38 219 THR B C 1
ATOM 4558 O O . THR B 1 219 ? 21.719 -15.25 -13.555 1 98.38 219 THR B O 1
ATOM 4561 N N . GLU B 1 220 ? 21.453 -14.922 -15.688 1 97.94 220 GLU B N 1
ATOM 4562 C CA . GLU B 1 220 ? 21.656 -13.477 -15.562 1 97.94 220 GLU B CA 1
ATOM 4563 C C . GLU B 1 220 ? 20.734 -12.883 -14.5 1 97.94 220 GLU B C 1
ATOM 4565 O O . GLU B 1 220 ? 21.203 -12.422 -13.461 1 97.94 220 GLU B O 1
ATOM 4570 N N . ALA B 1 221 ? 19.453 -12.984 -14.695 1 98.56 221 ALA B N 1
ATOM 4571 C CA . ALA B 1 221 ? 18.5 -12.375 -13.773 1 98.56 221 ALA B CA 1
ATOM 4572 C C . ALA B 1 221 ? 18.422 -13.156 -12.469 1 98.56 221 ALA B C 1
ATOM 4574 O O . ALA B 1 221 ? 18.438 -12.57 -11.383 1 98.56 221 ALA B O 1
ATOM 4575 N N . PRO B 1 222 ? 18.438 -14.531 -12.508 1 98.75 222 PRO B N 1
ATOM 4576 C CA . PRO B 1 222 ? 18.359 -15.289 -11.25 1 98.75 222 PRO B CA 1
ATOM 4577 C C . PRO B 1 222 ? 19.516 -15 -10.312 1 98.75 222 PRO B C 1
ATOM 4579 O O . PRO B 1 222 ? 19.312 -14.75 -9.117 1 98.75 222 PRO B O 1
ATOM 4582 N N . CYS B 1 223 ? 20.719 -15.008 -10.797 1 98.75 223 CYS B N 1
ATOM 4583 C CA . CYS B 1 223 ? 21.891 -14.773 -9.953 1 98.75 223 CYS B CA 1
ATOM 4584 C C . CYS B 1 223 ? 21.906 -13.336 -9.438 1 98.75 223 CYS B C 1
ATOM 4586 O O . CYS B 1 223 ? 22.281 -13.094 -8.297 1 98.75 223 CYS B O 1
ATOM 4588 N N . ALA B 1 224 ? 21.531 -12.398 -10.328 1 98.81 224 ALA B N 1
ATOM 4589 C CA . ALA B 1 224 ? 21.438 -11.008 -9.906 1 98.81 224 ALA B CA 1
ATOM 4590 C C . ALA B 1 224 ? 20.438 -10.859 -8.766 1 98.81 224 ALA B C 1
ATOM 4592 O O . ALA B 1 224 ? 20.688 -10.141 -7.793 1 98.81 224 ALA B O 1
ATOM 4593 N N . ALA B 1 225 ? 19.25 -11.516 -8.906 1 98.88 225 ALA B N 1
ATOM 4594 C CA . ALA B 1 225 ? 18.234 -11.469 -7.863 1 98.88 225 ALA B CA 1
ATOM 4595 C C . ALA B 1 225 ? 18.781 -11.992 -6.539 1 98.88 225 ALA B C 1
ATOM 4597 O O . ALA B 1 225 ? 18.516 -11.414 -5.48 1 98.88 225 ALA B O 1
ATOM 4598 N N . VAL B 1 226 ? 19.516 -13.062 -6.578 1 98.75 226 VAL B N 1
ATOM 4599 C CA . VAL B 1 226 ? 20.109 -13.648 -5.383 1 98.75 226 VAL B CA 1
ATOM 4600 C C . VAL B 1 226 ? 21.078 -12.648 -4.754 1 98.75 226 VAL B C 1
ATOM 4602 O O . VAL B 1 226 ? 21.094 -12.477 -3.531 1 98.75 226 VAL B O 1
ATOM 4605 N N . ARG B 1 227 ? 21.875 -11.984 -5.566 1 98.44 227 ARG B N 1
ATOM 4606 C CA . ARG B 1 227 ? 22.812 -10.977 -5.066 1 98.44 227 ARG B CA 1
ATOM 4607 C C . ARG B 1 227 ? 22.078 -9.836 -4.379 1 98.44 227 ARG B C 1
ATOM 4609 O O . ARG B 1 227 ? 22.609 -9.195 -3.479 1 98.44 227 ARG B O 1
ATOM 4616 N N . LEU B 1 228 ? 20.844 -9.641 -4.793 1 98.25 228 LEU B N 1
ATOM 4617 C CA . LEU B 1 228 ? 20.062 -8.539 -4.254 1 98.25 228 LEU B CA 1
ATOM 4618 C C . LEU B 1 228 ? 19.234 -9 -3.062 1 98.25 228 LEU B C 1
ATOM 4620 O O . LEU B 1 228 ? 18.422 -8.234 -2.521 1 98.25 228 LEU B O 1
ATOM 4624 N N . GLY B 1 229 ? 19.312 -10.312 -2.73 1 97.44 229 GLY B N 1
ATOM 4625 C CA . GLY B 1 229 ? 18.734 -10.75 -1.472 1 97.44 229 GLY B CA 1
ATOM 4626 C C . GLY B 1 229 ? 17.625 -11.773 -1.648 1 97.44 229 GLY B C 1
ATOM 4627 O O . GLY B 1 229 ? 17.031 -12.227 -0.669 1 97.44 229 GLY B O 1
ATOM 4628 N N . ALA B 1 230 ? 17.281 -12.188 -2.852 1 98.75 230 ALA B N 1
ATOM 4629 C CA . ALA B 1 230 ? 16.234 -13.18 -3.076 1 98.75 230 ALA B CA 1
ATOM 4630 C C . ALA B 1 230 ? 16.609 -14.516 -2.445 1 98.75 230 ALA B C 1
ATOM 4632 O O . ALA B 1 230 ? 17.734 -14.992 -2.594 1 98.75 230 ALA B O 1
ATOM 4633 N N . LYS B 1 231 ? 15.617 -15.102 -1.801 1 98.75 231 LYS B N 1
ATOM 4634 C CA . LYS B 1 231 ? 15.836 -16.375 -1.116 1 98.75 231 LYS B CA 1
ATOM 4635 C C . LYS B 1 231 ? 15.055 -17.5 -1.79 1 98.75 231 LYS B C 1
ATOM 4637 O O . LYS B 1 231 ? 15.211 -18.672 -1.428 1 98.75 231 LYS B O 1
ATOM 4642 N N . LEU B 1 232 ? 14.234 -17.156 -2.744 1 98.88 232 LEU B N 1
ATOM 4643 C CA . LEU B 1 232 ? 13.531 -18.078 -3.635 1 98.88 232 LEU B CA 1
ATOM 4644 C C . LEU B 1 232 ? 13.703 -17.672 -5.09 1 98.88 232 LEU B C 1
ATOM 4646 O O . LEU B 1 232 ? 13.625 -16.469 -5.41 1 98.88 232 LEU B O 1
ATOM 4650 N N . ILE B 1 233 ? 13.953 -18.609 -5.934 1 98.94 233 ILE B N 1
ATOM 4651 C CA . ILE B 1 233 ? 13.961 -18.375 -7.375 1 98.94 233 ILE B CA 1
ATOM 4652 C C . ILE B 1 233 ? 13.016 -19.359 -8.055 1 98.94 233 ILE B C 1
ATOM 4654 O O . ILE B 1 233 ? 13.086 -20.562 -7.809 1 98.94 233 ILE B O 1
ATOM 4658 N N . GLU B 1 234 ? 12.117 -18.875 -8.805 1 98.94 234 GLU B N 1
ATOM 4659 C CA . GLU B 1 234 ? 11.188 -19.672 -9.617 1 98.94 234 GLU B CA 1
ATOM 4660 C C . GLU B 1 234 ? 11.359 -19.375 -11.102 1 98.94 234 GLU B C 1
ATOM 4662 O O . GLU B 1 234 ? 11.438 -18.203 -11.5 1 98.94 234 GLU B O 1
ATOM 4667 N N . LYS B 1 235 ? 11.406 -20.391 -11.891 1 98.62 235 LYS B N 1
ATOM 4668 C CA . LYS B 1 235 ? 11.609 -20.203 -13.328 1 98.62 235 LYS B CA 1
ATOM 4669 C C . LYS B 1 235 ? 10.953 -21.328 -14.125 1 98.62 235 LYS B C 1
ATOM 4671 O O . LYS B 1 235 ? 11.031 -22.5 -13.742 1 98.62 235 LYS B O 1
ATOM 4676 N N . HIS B 1 236 ? 10.344 -20.938 -15.273 1 98.56 236 HIS B N 1
ATOM 4677 C CA . HIS B 1 236 ? 9.758 -21.922 -16.188 1 98.56 236 HIS B CA 1
ATOM 4678 C C . HIS B 1 236 ? 10.836 -22.781 -16.828 1 98.56 236 HIS B C 1
ATOM 4680 O O . HIS B 1 236 ? 11.898 -22.281 -17.188 1 98.56 236 HIS B O 1
ATOM 4686 N N . PHE B 1 237 ? 10.516 -24.031 -16.969 1 98.62 237 PHE B N 1
ATOM 4687 C CA . PHE B 1 237 ? 11.375 -24.922 -17.734 1 98.62 237 PHE B CA 1
ATOM 4688 C C . PHE B 1 237 ? 10.539 -25.906 -18.547 1 98.62 237 PHE B C 1
ATOM 4690 O O . PHE B 1 237 ? 9.32 -25.969 -18.406 1 98.62 237 PHE B O 1
ATOM 4697 N N . THR B 1 238 ? 11.141 -26.547 -19.484 1 98.25 238 THR B N 1
ATOM 4698 C CA . THR B 1 238 ? 10.5 -27.469 -20.406 1 98.25 238 THR B CA 1
ATOM 4699 C C . THR B 1 238 ? 11.422 -28.656 -20.703 1 98.25 238 THR B C 1
ATOM 4701 O O . THR B 1 238 ? 12.578 -28.672 -20.281 1 98.25 238 THR B O 1
ATOM 4704 N N . ILE B 1 239 ? 10.891 -29.688 -21.344 1 97.5 239 ILE B N 1
ATOM 4705 C CA . ILE B 1 239 ? 11.719 -30.797 -21.781 1 97.5 239 ILE B CA 1
ATOM 4706 C C . ILE B 1 239 ? 12.258 -30.5 -23.188 1 97.5 239 ILE B C 1
ATOM 4708 O O . ILE B 1 239 ? 13.258 -31.094 -23.609 1 97.5 239 ILE B O 1
ATOM 4712 N N . ASP B 1 240 ? 11.461 -29.672 -23.859 1 96.19 240 ASP B N 1
ATOM 4713 C CA . ASP B 1 240 ? 11.805 -29.297 -25.219 1 96.19 240 ASP B CA 1
ATOM 4714 C C . ASP B 1 240 ? 11.172 -27.969 -25.609 1 96.19 240 ASP B C 1
ATOM 4716 O O . ASP B 1 240 ? 9.945 -27.859 -25.688 1 96.19 240 ASP B O 1
ATOM 4720 N N . LYS B 1 241 ? 12 -26.984 -26.016 1 95.69 241 LYS B N 1
ATOM 4721 C CA . LYS B 1 241 ? 11.531 -25.641 -26.312 1 95.69 241 LYS B CA 1
ATOM 4722 C C . LYS B 1 241 ? 10.703 -25.609 -27.609 1 95.69 241 LYS B C 1
ATOM 4724 O O . LYS B 1 241 ? 9.984 -24.641 -27.859 1 95.69 241 LYS B O 1
ATOM 4729 N N . ASN B 1 242 ? 10.82 -26.594 -28.391 1 93.62 242 ASN B N 1
ATOM 4730 C CA . ASN B 1 242 ? 10.18 -26.609 -29.688 1 93.62 242 ASN B CA 1
ATOM 4731 C C . ASN B 1 242 ? 8.766 -27.203 -29.609 1 93.62 242 ASN B C 1
ATOM 4733 O O . ASN B 1 242 ? 8.047 -27.219 -30.609 1 93.62 242 ASN B O 1
ATOM 4737 N N . LEU B 1 243 ? 8.367 -27.641 -28.547 1 93.06 243 LEU B N 1
ATOM 4738 C CA . LEU B 1 243 ? 7.008 -28.156 -28.391 1 93.06 243 LEU B CA 1
ATOM 4739 C C . LEU B 1 243 ? 5.988 -27.031 -28.547 1 93.06 243 LEU B C 1
ATOM 4741 O O . LEU B 1 243 ? 6.297 -25.859 -28.297 1 93.06 243 LEU B O 1
ATOM 4745 N N . PRO B 1 244 ? 4.812 -27.25 -29.047 1 84.81 244 PRO B N 1
ATOM 4746 C CA . PRO B 1 244 ? 3.842 -26.219 -29.422 1 84.81 244 PRO B CA 1
ATOM 4747 C C . PRO B 1 244 ? 3.213 -25.531 -28.219 1 84.81 244 PRO B C 1
ATOM 4749 O O . PRO B 1 244 ? 2.717 -24.406 -28.344 1 84.81 244 PRO B O 1
ATOM 4752 N N . GLY B 1 245 ? 3.254 -25.891 -27.172 1 82.25 245 GLY B N 1
ATOM 4753 C CA . GLY B 1 245 ? 2.588 -25.281 -26.031 1 82.25 245 GLY B CA 1
ATOM 4754 C C . GLY B 1 245 ? 3.023 -23.859 -25.766 1 82.25 245 GLY B C 1
ATOM 4755 O O . GLY B 1 245 ? 4.074 -23.422 -26.25 1 82.25 245 GLY B O 1
ATOM 4756 N N . ALA B 1 246 ? 2.207 -22.953 -25.031 1 79.06 246 ALA B N 1
ATOM 4757 C CA . ALA B 1 246 ? 2.336 -21.516 -24.859 1 79.06 246 ALA B CA 1
ATOM 4758 C C . ALA B 1 246 ? 3.605 -21.156 -24.078 1 79.06 246 ALA B C 1
ATOM 4760 O O . ALA B 1 246 ? 4.176 -20.078 -24.266 1 79.06 246 ALA B O 1
ATOM 4761 N N . ASP B 1 247 ? 4.141 -22.062 -23.266 1 88.44 247 ASP B N 1
ATOM 4762 C CA . ASP B 1 247 ? 5.172 -21.656 -22.312 1 88.44 247 ASP B CA 1
ATOM 4763 C C . ASP B 1 247 ? 6.508 -22.328 -22.641 1 88.44 247 ASP B C 1
ATOM 4765 O O . ASP B 1 247 ? 7.5 -22.109 -21.938 1 88.44 247 ASP B O 1
ATOM 4769 N N . HIS B 1 248 ? 6.586 -23.031 -23.672 1 92.62 248 HIS B N 1
ATOM 4770 C CA . HIS B 1 248 ? 7.789 -23.812 -23.953 1 92.62 248 HIS B CA 1
ATOM 4771 C C . HIS B 1 248 ? 8.914 -22.922 -24.484 1 92.62 248 HIS B C 1
ATOM 4773 O O . HIS B 1 248 ? 10.062 -23.047 -24.062 1 92.62 248 HIS B O 1
ATOM 4779 N N . SER B 1 249 ? 8.586 -22.047 -25.344 1 91.19 249 SER B N 1
ATOM 4780 C CA . SER B 1 249 ? 9.578 -21.359 -26.172 1 91.19 249 SER B CA 1
ATOM 4781 C C . SER B 1 249 ? 10.516 -20.516 -25.328 1 91.19 249 SER B C 1
ATOM 4783 O O . SER B 1 249 ? 11.703 -20.391 -25.625 1 91.19 249 SER B O 1
ATOM 4785 N N . PHE B 1 250 ? 10.023 -19.969 -24.266 1 93.06 250 PHE B N 1
ATOM 4786 C CA . PHE B 1 250 ? 10.867 -19.078 -23.469 1 93.06 250 PHE B CA 1
ATOM 4787 C C . PHE B 1 250 ? 11.391 -19.797 -22.234 1 93.06 250 PHE B C 1
ATOM 4789 O O . PHE B 1 250 ? 12.242 -19.281 -21.516 1 93.06 250 PHE B O 1
ATOM 4796 N N . ALA B 1 251 ? 10.945 -21 -21.953 1 97.69 251 ALA B N 1
ATOM 4797 C CA . ALA B 1 251 ? 11.312 -21.766 -20.766 1 97.69 251 ALA B CA 1
ATOM 4798 C C . ALA B 1 251 ? 12.727 -22.328 -20.891 1 97.69 251 ALA B C 1
ATOM 4800 O O . ALA B 1 251 ? 13.273 -22.406 -21.984 1 97.69 251 ALA B O 1
ATOM 4801 N N . LEU B 1 252 ? 13.328 -22.688 -19.828 1 98.5 252 LEU B N 1
ATOM 4802 C CA . LEU B 1 252 ? 14.656 -23.297 -19.844 1 98.5 252 LEU B CA 1
ATOM 4803 C C . LEU B 1 252 ? 14.586 -24.75 -20.281 1 98.5 252 LEU B C 1
ATOM 4805 O O . LEU B 1 252 ? 13.695 -25.484 -19.859 1 98.5 252 LEU B O 1
ATOM 4809 N N . ASN B 1 253 ? 15.516 -25.172 -21.141 1 98 253 ASN B N 1
ATOM 4810 C CA . ASN B 1 253 ? 15.695 -26.609 -21.328 1 98 253 ASN B CA 1
ATOM 4811 C C . ASN B 1 253 ? 16.391 -27.25 -20.125 1 98 253 ASN B C 1
ATOM 4813 O O . ASN B 1 253 ? 16.844 -26.547 -19.219 1 98 253 ASN B O 1
ATOM 4817 N N . PRO B 1 254 ? 16.453 -28.594 -20.047 1 98.5 254 PRO B N 1
ATOM 4818 C CA . PRO B 1 254 ? 17 -29.266 -18.875 1 98.5 254 PRO B CA 1
ATOM 4819 C C . PRO B 1 254 ? 18.438 -28.844 -18.562 1 98.5 254 PRO B C 1
ATOM 4821 O O . PRO B 1 254 ? 18.766 -28.594 -17.406 1 98.5 254 PRO B O 1
ATOM 4824 N N . ASP B 1 255 ? 19.25 -28.688 -19.562 1 98.44 255 ASP B N 1
ATOM 4825 C CA . ASP B 1 255 ? 20.625 -28.25 -19.359 1 98.44 255 ASP B CA 1
ATOM 4826 C C . ASP B 1 255 ? 20.688 -26.828 -18.812 1 98.44 255 ASP B C 1
ATOM 4828 O O . ASP B 1 255 ? 21.516 -26.516 -17.969 1 98.44 255 ASP B O 1
ATOM 4832 N N . GLU B 1 256 ? 19.875 -25.984 -19.328 1 98.75 256 GLU B N 1
ATOM 4833 C CA . GLU B 1 256 ? 19.812 -24.609 -18.875 1 98.75 256 GLU B CA 1
ATOM 4834 C C . GLU B 1 256 ? 19.312 -24.516 -17.438 1 98.75 256 GLU B C 1
ATOM 4836 O O . GLU B 1 256 ? 19.766 -23.656 -16.688 1 98.75 256 GLU B O 1
ATOM 4841 N N . LEU B 1 257 ? 18.375 -25.375 -17.125 1 98.88 257 LEU B N 1
ATOM 4842 C CA . LEU B 1 257 ? 17.922 -25.422 -15.742 1 98.88 257 LEU B CA 1
ATOM 4843 C C . LEU B 1 257 ? 19.062 -25.797 -14.812 1 98.88 257 LEU B C 1
ATOM 4845 O O . LEU B 1 257 ? 19.234 -25.188 -13.75 1 98.88 257 LEU B O 1
ATOM 4849 N N . LYS B 1 258 ? 19.781 -26.812 -15.195 1 98.81 258 LYS B N 1
ATOM 4850 C CA . LYS B 1 258 ? 20.969 -27.203 -14.422 1 98.81 258 LYS B CA 1
ATOM 4851 C C . LYS B 1 258 ? 21.953 -26.047 -14.305 1 98.81 258 LYS B C 1
ATOM 4853 O O . LYS B 1 258 ? 22.516 -25.812 -13.234 1 98.81 258 LYS B O 1
ATOM 4858 N N . GLU B 1 259 ? 22.141 -25.359 -15.414 1 98.88 259 GLU B N 1
ATOM 4859 C CA . GLU B 1 259 ? 23 -24.172 -15.422 1 98.88 259 GLU B CA 1
ATOM 4860 C C . GLU B 1 259 ? 22.531 -23.125 -14.422 1 98.88 259 GLU B C 1
ATOM 4862 O O . GLU B 1 259 ? 23.328 -22.516 -13.719 1 98.88 259 GLU B O 1
ATOM 4867 N N . MET B 1 260 ? 21.25 -22.891 -14.359 1 98.88 260 MET B N 1
ATOM 4868 C CA . MET B 1 260 ? 20.703 -21.922 -13.422 1 98.88 260 MET B CA 1
ATOM 4869 C C . MET B 1 260 ? 20.969 -22.328 -11.984 1 98.88 260 MET B C 1
ATOM 4871 O O . MET B 1 260 ? 21.438 -21.531 -11.18 1 98.88 260 MET B O 1
ATOM 4875 N N . VAL B 1 261 ? 20.703 -23.625 -11.664 1 98.94 261 VAL B N 1
ATOM 4876 C CA . VAL B 1 261 ? 20.891 -24.125 -10.305 1 98.94 261 VAL B CA 1
ATOM 4877 C C . VAL B 1 261 ? 22.359 -23.969 -9.898 1 98.94 261 VAL B C 1
ATOM 4879 O O . VAL B 1 261 ? 22.656 -23.438 -8.82 1 98.94 261 VAL B O 1
ATOM 4882 N N . ASP B 1 262 ? 23.234 -24.391 -10.789 1 98.88 262 ASP B N 1
ATOM 4883 C CA . ASP B 1 262 ? 24.656 -24.281 -10.523 1 98.88 262 ASP B CA 1
ATOM 4884 C C . ASP B 1 262 ? 25.078 -22.828 -10.336 1 98.88 262 ASP B C 1
ATOM 4886 O O . ASP B 1 262 ? 25.875 -22.516 -9.453 1 98.88 262 ASP B O 1
ATOM 4890 N N . GLY B 1 263 ? 24.594 -21.969 -11.188 1 98.81 263 GLY B N 1
ATOM 4891 C CA . GLY B 1 263 ? 24.875 -20.547 -11.078 1 98.81 263 GLY B CA 1
ATOM 4892 C C . GLY B 1 263 ? 24.438 -19.953 -9.766 1 98.81 263 GLY B C 1
ATOM 4893 O O . GLY B 1 263 ? 25.172 -19.156 -9.156 1 98.81 263 GLY B O 1
ATOM 4894 N N . ILE B 1 264 ? 23.266 -20.297 -9.336 1 98.88 264 ILE B N 1
ATOM 4895 C CA . ILE B 1 264 ? 22.734 -19.797 -8.078 1 98.88 264 ILE B CA 1
ATOM 4896 C C . ILE B 1 264 ? 23.594 -20.281 -6.914 1 98.88 264 ILE B C 1
ATOM 4898 O O . ILE B 1 264 ? 23.953 -19.5 -6.031 1 98.88 264 ILE B O 1
ATOM 4902 N N . ARG B 1 265 ? 23.953 -21.594 -6.91 1 98.81 265 ARG B N 1
ATOM 4903 C CA . ARG B 1 265 ? 24.797 -22.141 -5.848 1 98.81 265 ARG B CA 1
ATOM 4904 C C . ARG B 1 265 ? 26.156 -21.469 -5.82 1 98.81 265 ARG B C 1
ATOM 4906 O O . ARG B 1 265 ? 26.688 -21.156 -4.746 1 98.81 265 ARG B O 1
ATOM 4913 N N . LYS B 1 266 ? 26.719 -21.203 -6.953 1 98.5 266 LYS B N 1
ATOM 4914 C CA . LYS B 1 266 ? 27.984 -20.5 -7.035 1 98.5 266 LYS B CA 1
ATOM 4915 C C . LYS B 1 266 ? 27.844 -19.078 -6.477 1 98.5 266 LYS B C 1
ATOM 4917 O O . LYS B 1 266 ? 28.719 -18.609 -5.742 1 98.5 266 LYS B O 1
ATOM 4922 N N . THR B 1 267 ? 26.812 -18.391 -6.871 1 98.44 267 THR B N 1
ATOM 4923 C CA . THR B 1 267 ? 26.562 -17.047 -6.383 1 98.44 267 THR B CA 1
ATOM 4924 C C . THR B 1 267 ? 26.453 -17.031 -4.863 1 98.44 267 THR B C 1
ATOM 4926 O O . THR B 1 267 ? 27.031 -16.172 -4.199 1 98.44 267 THR B O 1
ATOM 4929 N N . GLU B 1 268 ? 25.75 -18.016 -4.297 1 97.94 268 GLU B N 1
ATOM 4930 C CA . GLU B 1 268 ? 25.625 -18.141 -2.85 1 97.94 268 GLU B CA 1
ATOM 4931 C C . GLU B 1 268 ? 26.984 -18.297 -2.186 1 97.94 268 GLU B C 1
ATOM 4933 O O . GLU B 1 268 ? 27.266 -17.656 -1.162 1 97.94 268 GLU B O 1
ATOM 4938 N N . ALA B 1 269 ? 27.75 -19.125 -2.76 1 97.62 269 ALA B N 1
ATOM 4939 C CA . ALA B 1 269 ? 29.094 -19.375 -2.227 1 97.62 269 ALA B CA 1
ATOM 4940 C C . ALA B 1 269 ? 29.922 -18.094 -2.246 1 97.62 269 ALA B C 1
ATOM 4942 O O . ALA B 1 269 ? 30.641 -17.797 -1.289 1 97.62 269 ALA B O 1
ATOM 4943 N N . GLU B 1 270 ? 29.828 -17.359 -3.266 1 97.75 270 GLU B N 1
ATOM 4944 C CA . GLU B 1 270 ? 30.531 -16.094 -3.379 1 97.75 270 GLU B CA 1
ATOM 4945 C C . GLU B 1 270 ? 30.094 -15.117 -2.293 1 97.75 270 GLU B C 1
ATOM 4947 O O . GLU B 1 270 ? 30.922 -14.477 -1.65 1 97.75 270 GLU B O 1
ATOM 4952 N N . LEU B 1 271 ? 28.859 -15.031 -2.146 1 96.62 271 LEU B N 1
ATOM 4953 C CA . LEU B 1 271 ? 28.328 -14.117 -1.141 1 96.62 271 LEU B CA 1
ATOM 4954 C C . LEU B 1 271 ? 28.781 -14.523 0.258 1 96.62 271 LEU B C 1
ATOM 4956 O O . LEU B 1 271 ? 29.094 -13.664 1.083 1 96.62 271 LEU B O 1
ATOM 4960 N N . LYS B 1 272 ? 28.781 -15.805 0.583 1 94.75 272 LYS B N 1
ATOM 4961 C CA . LYS B 1 272 ? 29.234 -16.312 1.877 1 94.75 272 LYS B CA 1
ATOM 4962 C C . LYS B 1 272 ? 30.703 -15.969 2.129 1 94.75 272 LYS B C 1
ATOM 4964 O O . LYS B 1 272 ? 31.109 -15.812 3.279 1 94.75 272 LYS B O 1
ATOM 4969 N N . GLN B 1 273 ? 31.422 -15.742 1.082 1 96.5 273 GLN B N 1
ATOM 4970 C CA . GLN B 1 273 ? 32.844 -15.398 1.178 1 96.5 273 GLN B CA 1
ATOM 4971 C C . GLN B 1 273 ? 33.031 -13.891 1.216 1 96.5 273 GLN B C 1
ATOM 4973 O O . GLN B 1 273 ? 34.156 -13.406 1.257 1 96.5 273 GLN B O 1
ATOM 4978 N N . GLY B 1 274 ? 32 -13.18 1.059 1 94.75 274 GLY B N 1
ATOM 4979 C CA . GLY B 1 274 ? 32.094 -11.727 1.136 1 94.75 274 GLY B CA 1
ATOM 4980 C C . GLY B 1 274 ? 32.344 -11.07 -0.205 1 94.75 274 GLY B C 1
ATOM 4981 O O . GLY B 1 274 ? 32.688 -9.883 -0.268 1 94.75 274 GLY B O 1
ATOM 4982 N N . ILE B 1 275 ? 32.25 -11.891 -1.255 1 93.81 275 ILE B N 1
ATOM 4983 C CA . ILE B 1 275 ? 32.469 -11.367 -2.598 1 93.81 275 ILE B CA 1
ATOM 4984 C C . ILE B 1 275 ? 31.188 -10.688 -3.102 1 93.81 275 ILE B C 1
ATOM 4986 O O . ILE B 1 275 ? 30.125 -11.305 -3.166 1 93.81 275 ILE B O 1
ATOM 4990 N N . THR B 1 276 ? 31.375 -9.359 -3.35 1 89.88 276 THR B N 1
ATOM 4991 C CA . THR B 1 276 ? 30.25 -8.617 -3.9 1 89.88 276 THR B CA 1
ATOM 4992 C C . THR B 1 276 ? 30.516 -8.219 -5.348 1 89.88 276 THR B C 1
ATOM 4994 O O . THR B 1 276 ? 31.562 -7.645 -5.652 1 89.88 276 THR B O 1
ATOM 4997 N N . LYS B 1 277 ? 29.688 -8.656 -6.215 1 93.06 277 LYS B N 1
ATOM 4998 C CA . LYS B 1 277 ? 29.734 -8.25 -7.617 1 93.06 277 LYS B CA 1
ATOM 4999 C C . LYS B 1 277 ? 28.578 -7.312 -7.953 1 93.06 277 LYS B C 1
ATOM 5001 O O . LYS B 1 277 ? 27.453 -7.496 -7.469 1 93.06 277 LYS B O 1
ATOM 5006 N N . PRO B 1 278 ? 28.891 -6.309 -8.766 1 94.75 278 PRO B N 1
ATOM 5007 C CA . PRO B 1 278 ? 27.812 -5.379 -9.125 1 94.75 278 PRO B CA 1
ATOM 5008 C C . PRO B 1 278 ? 26.75 -6.031 -9.992 1 94.75 278 PRO B C 1
ATOM 5010 O O . PRO B 1 278 ? 27.047 -6.938 -10.773 1 94.75 278 PRO B O 1
ATOM 5013 N N . VAL B 1 279 ? 25.531 -5.652 -9.773 1 97.19 279 VAL B N 1
ATOM 5014 C CA . VAL B 1 279 ? 24.422 -6.02 -10.641 1 97.19 279 VAL B CA 1
ATOM 5015 C C . VAL B 1 279 ? 24.234 -4.965 -11.727 1 97.19 279 VAL B C 1
ATOM 5017 O O . VAL B 1 279 ? 24.297 -3.764 -11.453 1 97.19 279 VAL B O 1
ATOM 5020 N N . SER B 1 280 ? 24.047 -5.43 -12.93 1 96.25 280 SER B N 1
ATOM 5021 C CA . SER B 1 280 ? 23.922 -4.52 -14.062 1 96.25 280 SER B CA 1
ATOM 5022 C C . SER B 1 280 ? 22.734 -3.574 -13.891 1 96.25 280 SER B C 1
ATOM 5024 O O . SER B 1 280 ? 21.672 -3.982 -13.406 1 96.25 280 SER B O 1
ATOM 5026 N N . GLU B 1 281 ? 22.922 -2.328 -14.352 1 96.62 281 GLU B N 1
ATOM 5027 C CA . GLU B 1 281 ? 21.875 -1.321 -14.289 1 96.62 281 GLU B CA 1
ATOM 5028 C C . GLU B 1 281 ? 20.656 -1.757 -15.094 1 96.62 281 GLU B C 1
ATOM 5030 O O . GLU B 1 281 ? 19.516 -1.46 -14.711 1 96.62 281 GLU B O 1
ATOM 5035 N N . LYS B 1 282 ? 20.938 -2.447 -16.109 1 96.31 282 LYS B N 1
ATOM 5036 C CA . LYS B 1 282 ? 19.891 -2.955 -16.984 1 96.31 282 LYS B CA 1
ATOM 5037 C C . LYS B 1 282 ? 18.922 -3.855 -16.219 1 96.31 282 LYS B C 1
ATOM 5039 O O . LYS B 1 282 ? 17.719 -3.83 -16.469 1 96.31 282 LYS B O 1
ATOM 5044 N N . LEU B 1 283 ? 19.375 -4.648 -15.281 1 98.25 283 LEU B N 1
ATOM 5045 C CA . LEU B 1 283 ? 18.578 -5.582 -14.5 1 98.25 283 LEU B CA 1
ATOM 5046 C C . LEU B 1 283 ? 17.953 -4.891 -13.289 1 98.25 283 LEU B C 1
ATOM 5048 O O . LEU B 1 283 ? 16.875 -5.27 -12.844 1 98.25 283 LEU B O 1
ATOM 5052 N N . LEU B 1 284 ? 18.672 -3.934 -12.742 1 98.38 284 LEU B N 1
ATOM 5053 C CA . LEU B 1 284 ? 18.219 -3.266 -11.523 1 98.38 284 LEU B CA 1
ATOM 5054 C C . LEU B 1 284 ? 16.906 -2.533 -11.758 1 98.38 284 LEU B C 1
ATOM 5056 O O . LEU B 1 284 ? 15.906 -2.801 -11.078 1 98.38 284 LEU B O 1
ATOM 5060 N N . GLY B 1 285 ? 16.875 -1.604 -12.789 1 97.38 285 GLY B N 1
ATOM 5061 C CA . GLY B 1 285 ? 15.68 -0.836 -13.109 1 97.38 285 GLY B CA 1
ATOM 5062 C C . GLY B 1 285 ? 15.133 -0.056 -11.93 1 97.38 285 GLY B C 1
ATOM 5063 O O . GLY B 1 285 ? 15.898 0.462 -11.117 1 97.38 285 GLY B O 1
ATOM 5064 N N . SER B 1 286 ? 13.836 0.123 -11.875 1 97.44 286 SER B N 1
ATOM 5065 C CA . SER B 1 286 ? 13.156 0.917 -10.859 1 97.44 286 SER B CA 1
ATOM 5066 C C . SER B 1 286 ? 12.727 0.054 -9.68 1 97.44 286 SER B C 1
ATOM 5068 O O . SER B 1 286 ? 12.328 -1.099 -9.859 1 97.44 286 SER B O 1
ATOM 5070 N N . SER B 1 287 ? 12.734 0.642 -8.469 1 98.31 287 SER B N 1
ATOM 5071 C CA . SER B 1 287 ? 12.25 -0.04 -7.273 1 98.31 287 SER B CA 1
ATOM 5072 C C . SER B 1 287 ? 10.758 0.208 -7.062 1 98.31 287 SER B C 1
ATOM 5074 O O . SER B 1 287 ? 10.148 -0.382 -6.168 1 98.31 287 SER B O 1
ATOM 5076 N N . TYR B 1 288 ? 10.172 1.102 -7.855 1 97.94 288 TYR B N 1
ATOM 5077 C CA . TYR B 1 288 ? 8.758 1.426 -7.727 1 97.94 288 TYR B CA 1
ATOM 5078 C C . TYR B 1 288 ? 7.887 0.27 -8.211 1 97.94 288 TYR B C 1
ATOM 5080 O O . TYR B 1 288 ? 7.934 -0.1 -9.383 1 97.94 288 TYR B O 1
ATOM 5088 N N . LYS B 1 289 ? 7.137 -0.368 -7.301 1 98.25 289 LYS B N 1
ATOM 5089 C CA . LYS B 1 289 ? 6.27 -1.493 -7.633 1 98.25 289 LYS B CA 1
ATOM 5090 C C . LYS B 1 289 ? 4.98 -1.016 -8.297 1 98.25 289 LYS B C 1
ATOM 5092 O O . LYS B 1 289 ? 4.141 -0.38 -7.648 1 98.25 289 LYS B O 1
ATOM 5097 N N . THR B 1 290 ? 4.836 -1.335 -9.57 1 96.81 290 THR B N 1
ATOM 5098 C CA . THR B 1 290 ? 3.693 -0.909 -10.375 1 96.81 290 THR B CA 1
ATOM 5099 C C . THR B 1 290 ? 3.504 -1.828 -11.578 1 96.81 290 THR B C 1
ATOM 5101 O O . THR B 1 290 ? 4.281 -2.764 -11.781 1 96.81 290 THR B O 1
ATOM 5104 N N . THR B 1 291 ? 2.369 -1.638 -12.258 1 97.06 291 THR B N 1
ATOM 5105 C CA . THR B 1 291 ? 2.217 -2.273 -13.562 1 97.06 291 THR B CA 1
ATOM 5106 C C . THR B 1 291 ? 3.061 -1.561 -14.609 1 97.06 291 THR B C 1
ATOM 5108 O O . THR B 1 291 ? 2.818 -0.392 -14.922 1 97.06 291 THR B O 1
ATOM 5111 N N . THR B 1 292 ? 4.012 -2.223 -15.141 1 95.44 292 THR B N 1
ATOM 5112 C CA . THR B 1 292 ? 4.898 -1.584 -16.109 1 95.44 292 THR B CA 1
ATOM 5113 C C . THR B 1 292 ? 4.273 -1.597 -17.5 1 95.44 292 THR B C 1
ATOM 5115 O O . THR B 1 292 ? 3.328 -2.344 -17.75 1 95.44 292 THR B O 1
ATOM 5118 N N . ALA B 1 293 ? 4.82 -0.811 -18.391 1 94.38 293 ALA B N 1
ATOM 5119 C CA . ALA B 1 293 ? 4.289 -0.675 -19.75 1 94.38 293 ALA B CA 1
ATOM 5120 C C . ALA B 1 293 ? 4.332 -2.008 -20.5 1 94.38 293 ALA B C 1
ATOM 5122 O O . ALA B 1 293 ? 3.422 -2.326 -21.266 1 94.38 293 ALA B O 1
ATOM 5123 N N . ILE B 1 294 ? 5.328 -2.826 -20.219 1 96.06 294 ILE B N 1
ATOM 5124 C CA . ILE B 1 294 ? 5.508 -4.074 -20.953 1 96.06 294 ILE B CA 1
ATOM 5125 C C . ILE B 1 294 ? 4.445 -5.082 -20.516 1 96.06 294 ILE B C 1
ATOM 5127 O O . ILE B 1 294 ? 4.176 -6.055 -21.219 1 96.06 294 ILE B O 1
ATOM 5131 N N . GLU B 1 295 ? 3.883 -4.875 -19.328 1 96.56 295 GLU B N 1
ATOM 5132 C CA . GLU B 1 295 ? 2.854 -5.773 -18.812 1 96.56 295 GLU B CA 1
ATOM 5133 C C . GLU B 1 295 ? 1.479 -5.414 -19.375 1 96.56 295 GLU B C 1
ATOM 5135 O O . GLU B 1 295 ? 0.517 -6.164 -19.203 1 96.56 295 GLU B O 1
ATOM 5140 N N . GLY B 1 296 ? 1.338 -4.266 -20.062 1 92.94 296 GLY B N 1
ATOM 5141 C CA . GLY B 1 296 ? 0.146 -3.871 -20.797 1 92.94 296 GLY B CA 1
ATOM 5142 C C . GLY B 1 296 ? -1.095 -3.801 -19.922 1 92.94 296 GLY B C 1
ATOM 5143 O O . GLY B 1 296 ? -1.083 -3.162 -18.875 1 92.94 296 GLY B O 1
ATOM 5144 N N . GLU B 1 297 ? -2.135 -4.492 -20.391 1 91.94 297 GLU B N 1
ATOM 5145 C CA . GLU B 1 297 ? -3.432 -4.418 -19.719 1 91.94 297 GLU B CA 1
ATOM 5146 C C . GLU B 1 297 ? -3.682 -5.652 -18.859 1 91.94 297 GLU B C 1
ATOM 5148 O O . GLU B 1 297 ? -4.816 -6.117 -18.734 1 91.94 297 GLU B O 1
ATOM 5153 N N . ILE B 1 298 ? -2.623 -6.137 -18.297 1 93.56 298 ILE B N 1
ATOM 5154 C CA . ILE B 1 298 ? -2.703 -7.426 -17.609 1 93.56 298 ILE B CA 1
ATOM 5155 C C . ILE B 1 298 ? -3.658 -7.32 -16.438 1 93.56 298 ILE B C 1
ATOM 5157 O O . ILE B 1 298 ? -4.402 -8.258 -16.141 1 93.56 298 ILE B O 1
ATOM 5161 N N . ARG B 1 299 ? -3.625 -6.203 -15.781 1 95.19 299 ARG B N 1
ATOM 5162 C CA . ARG B 1 299 ? -4.48 -6.047 -14.609 1 95.19 299 ARG B CA 1
ATOM 5163 C C . ARG B 1 299 ? -5.953 -6.121 -14.992 1 95.19 299 ARG B C 1
ATOM 5165 O O . ARG B 1 299 ? -6.734 -6.824 -14.344 1 95.19 299 ARG B O 1
ATOM 5172 N N . ASN B 1 300 ? -6.312 -5.434 -16.062 1 94.44 300 ASN B N 1
ATOM 5173 C CA . ASN B 1 300 ? -7.695 -5.426 -16.516 1 94.44 300 ASN B CA 1
ATOM 5174 C C . ASN B 1 300 ? -8.117 -6.793 -17.062 1 94.44 300 ASN B C 1
ATOM 5176 O O . ASN B 1 300 ? -9.281 -7.172 -16.969 1 94.44 300 ASN B O 1
ATOM 5180 N N . PHE B 1 301 ? -7.141 -7.492 -17.578 1 94.62 301 PHE B N 1
ATOM 5181 C CA . PHE B 1 301 ? -7.422 -8.75 -18.266 1 94.62 301 PHE B CA 1
ATOM 5182 C C . PHE B 1 301 ? -7.473 -9.906 -17.281 1 94.62 301 PHE B C 1
ATOM 5184 O O . PHE B 1 301 ? -8.328 -10.789 -17.391 1 94.62 301 PHE B O 1
ATOM 5191 N N . ALA B 1 302 ? -6.559 -9.867 -16.281 1 95.69 302 ALA B N 1
ATOM 5192 C CA . ALA B 1 302 ? -6.32 -11.125 -15.578 1 95.69 302 ALA B CA 1
ATOM 5193 C C . ALA B 1 302 ? -6.609 -10.984 -14.086 1 95.69 302 ALA B C 1
ATOM 5195 O O . ALA B 1 302 ? -6.816 -11.984 -13.391 1 95.69 302 ALA B O 1
ATOM 5196 N N . TYR B 1 303 ? -6.535 -9.742 -13.5 1 97.75 303 TYR B N 1
ATOM 5197 C CA . TYR B 1 303 ? -6.875 -9.578 -12.086 1 97.75 303 TYR B CA 1
ATOM 5198 C C . TYR B 1 303 ? -8.352 -9.852 -11.852 1 97.75 303 TYR B C 1
ATOM 5200 O O . TYR B 1 303 ? -9.188 -9.617 -12.734 1 97.75 303 TYR B O 1
ATOM 5208 N N . ARG B 1 304 ? -8.664 -10.258 -10.688 1 98.19 304 ARG B N 1
ATOM 5209 C CA . ARG B 1 304 ? -9.984 -10.805 -10.391 1 98.19 304 ARG B CA 1
ATOM 5210 C C . ARG B 1 304 ? -10.984 -9.688 -10.102 1 98.19 304 ARG B C 1
ATOM 5212 O O . ARG B 1 304 ? -10.617 -8.641 -9.578 1 98.19 304 ARG B O 1
ATOM 5219 N N . GLY B 1 305 ? -12.211 -9.859 -10.492 1 98.44 305 GLY B N 1
ATOM 5220 C CA . GLY B 1 305 ? -13.367 -9.062 -10.133 1 98.44 305 GLY B CA 1
ATOM 5221 C C . GLY B 1 305 ? -14.562 -9.898 -9.703 1 98.44 305 GLY B C 1
ATOM 5222 O O . GLY B 1 305 ? -14.531 -11.125 -9.789 1 98.44 305 GLY B O 1
ATOM 5223 N N . ILE B 1 306 ? -15.547 -9.273 -9.164 1 98.75 306 ILE B N 1
ATOM 5224 C CA . ILE B 1 306 ? -16.766 -9.984 -8.773 1 98.75 306 ILE B CA 1
ATOM 5225 C C . ILE B 1 306 ? -17.734 -10.039 -9.953 1 98.75 306 ILE B C 1
ATOM 5227 O O . ILE B 1 306 ? -18.125 -9 -10.484 1 98.75 306 ILE B O 1
ATOM 5231 N N . PHE B 1 307 ? -18.156 -11.242 -10.312 1 98.5 307 PHE B N 1
ATOM 5232 C CA . PHE B 1 307 ? -19.031 -11.477 -11.453 1 98.5 307 PHE B CA 1
ATOM 5233 C C . PHE B 1 307 ? -20.281 -12.227 -11.016 1 98.5 307 PHE B C 1
ATOM 5235 O O . PHE B 1 307 ? -20.234 -13.07 -10.117 1 98.5 307 PHE B O 1
ATOM 5242 N N . THR B 1 308 ? -21.359 -11.938 -11.719 1 98.25 308 THR B N 1
ATOM 5243 C CA . THR B 1 308 ? -22.547 -12.789 -11.602 1 98.25 308 THR B CA 1
ATOM 5244 C C . THR B 1 308 ? -22.312 -14.125 -12.305 1 98.25 308 THR B C 1
ATOM 5246 O O . THR B 1 308 ? -21.734 -14.172 -13.383 1 98.25 308 THR B O 1
ATOM 5249 N N . THR B 1 309 ? -22.719 -15.164 -11.672 1 97.5 309 THR B N 1
ATOM 5250 C CA . THR B 1 309 ? -22.641 -16.484 -12.281 1 97.5 309 THR B CA 1
ATOM 5251 C C . THR B 1 309 ? -24.016 -16.969 -12.711 1 97.5 309 THR B C 1
ATOM 5253 O O . THR B 1 309 ? -24.141 -17.984 -13.398 1 97.5 309 THR B O 1
ATOM 5256 N N . ALA B 1 310 ? -25.016 -16.328 -12.273 1 97.88 310 ALA B N 1
ATOM 5257 C CA . ALA B 1 310 ? -26.406 -16.469 -12.656 1 97.88 310 ALA B CA 1
ATOM 5258 C C . ALA B 1 310 ? -27.094 -15.109 -12.727 1 97.88 310 ALA B C 1
ATOM 5260 O O . ALA B 1 310 ? -26.625 -14.133 -12.141 1 97.88 310 ALA B O 1
ATOM 5261 N N . PRO B 1 311 ? -28.188 -15.008 -13.5 1 98.31 311 PRO B N 1
ATOM 5262 C CA . PRO B 1 311 ? -28.906 -13.734 -13.484 1 98.31 311 PRO B CA 1
ATOM 5263 C C . PRO B 1 311 ? -29.406 -13.359 -12.086 1 98.31 311 PRO B C 1
ATOM 5265 O O . PRO B 1 311 ? -29.812 -14.234 -11.32 1 98.31 311 PRO B O 1
ATOM 5268 N N . ILE B 1 312 ? -29.359 -12.086 -11.797 1 98.5 312 ILE B N 1
ATOM 5269 C CA . ILE B 1 312 ? -29.844 -11.57 -10.523 1 98.5 312 ILE B CA 1
ATOM 5270 C C . ILE B 1 312 ? -30.922 -10.516 -10.781 1 98.5 312 ILE B C 1
ATOM 5272 O O . ILE B 1 312 ? -30.672 -9.516 -11.461 1 98.5 312 ILE B O 1
ATOM 5276 N N . GLN B 1 313 ? -32.062 -10.742 -10.227 1 98.31 313 GLN B N 1
ATOM 5277 C CA . GLN B 1 313 ? -33.188 -9.797 -10.398 1 98.31 313 GLN B CA 1
ATOM 5278 C C . GLN B 1 313 ? -33.062 -8.641 -9.406 1 98.31 313 GLN B C 1
ATOM 5280 O O . GLN B 1 313 ? -32.5 -8.797 -8.32 1 98.31 313 GLN B O 1
ATOM 5285 N N . LYS B 1 314 ? -33.719 -7.535 -9.859 1 97.31 314 LYS B N 1
ATOM 5286 C CA . LYS B 1 314 ? -33.875 -6.441 -8.898 1 97.31 314 LYS B CA 1
ATOM 5287 C C . LYS B 1 314 ? -34.469 -6.93 -7.594 1 97.31 314 LYS B C 1
ATOM 5289 O O . LYS B 1 314 ? -35.5 -7.645 -7.602 1 97.31 314 LYS B O 1
ATOM 5294 N N . GLY B 1 315 ? -33.812 -6.57 -6.52 1 96.69 315 GLY B N 1
ATOM 5295 C CA . GLY B 1 315 ? -34.312 -6.945 -5.215 1 96.69 315 GLY B CA 1
ATOM 5296 C C . GLY B 1 315 ? -33.781 -8.281 -4.719 1 96.69 315 GLY B C 1
ATOM 5297 O O . GLY B 1 315 ? -33.969 -8.625 -3.549 1 96.69 315 GLY B O 1
ATOM 5298 N N . GLU B 1 316 ? -33.156 -9.031 -5.531 1 97.81 316 GLU B N 1
ATOM 5299 C CA . GLU B 1 316 ? -32.594 -10.32 -5.145 1 97.81 316 GLU B CA 1
ATOM 5300 C C . GLU B 1 316 ? -31.281 -10.156 -4.387 1 97.81 316 GLU B C 1
ATOM 5302 O O . GLU B 1 316 ? -30.469 -9.289 -4.727 1 97.81 316 GLU B O 1
ATOM 5307 N N . ALA B 1 317 ? -31 -11.008 -3.439 1 98.06 317 ALA B N 1
ATOM 5308 C CA . ALA B 1 317 ? -29.797 -10.945 -2.621 1 98.06 317 ALA B CA 1
ATOM 5309 C C . ALA B 1 317 ? -28.594 -11.562 -3.348 1 98.06 317 ALA B C 1
ATOM 5311 O O . ALA B 1 317 ? -28.75 -12.555 -4.062 1 98.06 317 ALA B O 1
ATOM 5312 N N . PHE B 1 318 ? -27.484 -11.008 -3.152 1 98.44 318 PHE B N 1
ATOM 5313 C CA . PHE B 1 318 ? -26.234 -11.633 -3.588 1 98.44 318 PHE B CA 1
ATOM 5314 C C . PHE B 1 318 ? -25.859 -12.789 -2.666 1 98.44 318 PHE B C 1
ATOM 5316 O O . PHE B 1 318 ? -26.078 -12.711 -1.454 1 98.44 318 PHE B O 1
ATOM 5323 N N . SER B 1 319 ? -25.297 -13.797 -3.186 1 97.88 319 SER B N 1
ATOM 5324 C CA . SER B 1 319 ? -24.828 -14.953 -2.426 1 97.88 319 SER B CA 1
ATOM 5325 C C . SER B 1 319 ? -23.703 -15.68 -3.158 1 97.88 319 SER B C 1
ATOM 5327 O O . SER B 1 319 ? -23.391 -15.352 -4.305 1 97.88 319 SER B O 1
ATOM 5329 N N . GLU B 1 320 ? -23.156 -16.641 -2.533 1 96.94 320 GLU B N 1
ATOM 5330 C CA . GLU B 1 320 ? -22.078 -17.422 -3.135 1 96.94 320 GLU B CA 1
ATOM 5331 C C . GLU B 1 320 ? -22.609 -18.281 -4.289 1 96.94 320 GLU B C 1
ATOM 5333 O O . GLU B 1 320 ? -21.828 -18.797 -5.086 1 96.94 320 GLU B O 1
ATOM 5338 N N . ASP B 1 321 ? -23.922 -18.312 -4.434 1 97.19 321 ASP B N 1
ATOM 5339 C CA . ASP B 1 321 ? -24.531 -19.125 -5.48 1 97.19 321 ASP B CA 1
ATOM 5340 C C . ASP B 1 321 ? -24.719 -18.328 -6.77 1 97.19 321 ASP B C 1
ATOM 5342 O O . ASP B 1 321 ? -24.938 -18.906 -7.836 1 97.19 321 ASP B O 1
ATOM 5346 N N . ASN B 1 322 ? -24.672 -17 -6.605 1 98.38 322 ASN B N 1
ATOM 5347 C CA . ASN B 1 322 ? -25 -16.25 -7.809 1 98.38 322 ASN B CA 1
ATOM 5348 C C . ASN B 1 322 ? -23.891 -15.25 -8.156 1 98.38 322 ASN B C 1
ATOM 5350 O O . ASN B 1 322 ? -23.984 -14.539 -9.156 1 98.38 322 ASN B O 1
ATOM 5354 N N . ILE B 1 323 ? -22.859 -15.164 -7.367 1 98.5 323 ILE B N 1
ATOM 5355 C CA . ILE B 1 323 ? -21.703 -14.359 -7.727 1 98.5 323 ILE B CA 1
ATOM 5356 C C . ILE B 1 323 ? -20.422 -15.141 -7.43 1 98.5 323 ILE B C 1
ATOM 5358 O O . ILE B 1 323 ? -20.438 -16.109 -6.664 1 98.5 323 ILE B O 1
ATOM 5362 N N . ALA B 1 324 ? -19.281 -14.781 -8.023 1 98.31 324 ALA B N 1
ATOM 5363 C CA . ALA B 1 324 ? -17.969 -15.383 -7.828 1 98.31 324 ALA B CA 1
ATOM 5364 C C . ALA B 1 324 ? -16.859 -14.391 -8.164 1 98.31 324 ALA B C 1
ATOM 5366 O O . ALA B 1 324 ? -17.109 -13.344 -8.766 1 98.31 324 ALA B O 1
ATOM 5367 N N . VAL B 1 325 ? -15.703 -14.617 -7.691 1 98.56 325 VAL B N 1
ATOM 5368 C CA . VAL B 1 325 ? -14.516 -13.836 -8.008 1 98.56 325 VAL B CA 1
ATOM 5369 C C . VAL B 1 325 ? -13.773 -14.477 -9.18 1 98.56 325 VAL B C 1
ATOM 5371 O O . VAL B 1 325 ? -13.195 -15.555 -9.039 1 98.56 325 VAL B O 1
ATOM 5374 N N . LEU B 1 326 ? -13.75 -13.82 -10.352 1 98.19 326 LEU B N 1
ATOM 5375 C CA . LEU B 1 326 ? -13.273 -14.43 -11.586 1 98.19 326 LEU B CA 1
ATOM 5376 C C . LEU B 1 326 ? -12.398 -13.461 -12.375 1 98.19 326 LEU B C 1
ATOM 5378 O O . LEU B 1 326 ? -12.445 -12.25 -12.141 1 98.19 326 LEU B O 1
ATOM 5382 N N . ARG B 1 327 ? -11.547 -13.977 -13.211 1 97.81 327 ARG B N 1
ATOM 5383 C CA . ARG B 1 327 ? -10.828 -13.172 -14.188 1 97.81 327 ARG B CA 1
ATOM 5384 C C . ARG B 1 327 ? -11.766 -12.648 -15.266 1 97.81 327 ARG B C 1
ATOM 5386 O O . ARG B 1 327 ? -12.625 -13.391 -15.766 1 97.81 327 ARG B O 1
ATOM 5393 N N . PRO B 1 328 ? -11.594 -11.43 -15.688 1 96.94 328 PRO B N 1
ATOM 5394 C CA . PRO B 1 328 ? -12.555 -10.82 -16.609 1 96.94 328 PRO B CA 1
ATOM 5395 C C . PRO B 1 328 ? -12.305 -11.219 -18.062 1 96.94 328 PRO B C 1
ATOM 5397 O O . PRO B 1 328 ? -13.25 -11.367 -18.844 1 96.94 328 PRO B O 1
ATOM 5400 N N . GLY B 1 329 ? -11 -11.461 -18.422 1 94.88 329 GLY B N 1
ATOM 5401 C CA . GLY B 1 329 ? -10.664 -11.484 -19.828 1 94.88 329 GLY B CA 1
ATOM 5402 C C . GLY B 1 329 ? -10.852 -10.148 -20.516 1 94.88 329 GLY B C 1
ATOM 5403 O O . GLY B 1 329 ? -10.352 -9.125 -20.047 1 94.88 329 GLY B O 1
ATOM 5404 N N . GLN B 1 330 ? -11.656 -10.156 -21.547 1 92.94 330 GLN B N 1
ATOM 5405 C CA . GLN B 1 330 ? -11.836 -8.93 -22.312 1 92.94 330 GLN B CA 1
ATOM 5406 C C . GLN B 1 330 ? -13.07 -8.164 -21.844 1 92.94 330 GLN B C 1
ATOM 5408 O O . GLN B 1 330 ? -13.453 -7.16 -22.453 1 92.94 330 GLN B O 1
ATOM 5413 N N . LYS B 1 331 ? -13.695 -8.586 -20.766 1 94 331 LYS B N 1
ATOM 5414 C CA . LYS B 1 331 ? -14.844 -7.895 -20.188 1 94 331 LYS B CA 1
ATOM 5415 C C . LYS B 1 331 ? -14.414 -6.922 -19.094 1 94 331 LYS B C 1
ATOM 5417 O O . LYS B 1 331 ? -13.297 -7.023 -18.578 1 94 331 LYS B O 1
ATOM 5422 N N . PRO B 1 332 ? -15.344 -6.012 -18.781 1 95.12 332 PRO B N 1
ATOM 5423 C CA . PRO B 1 332 ? -15.039 -5.152 -17.641 1 95.12 332 PRO B CA 1
ATOM 5424 C C . PRO B 1 332 ? -14.914 -5.93 -16.328 1 95.12 332 PRO B C 1
ATOM 5426 O O . PRO B 1 332 ? -15.719 -6.82 -16.062 1 95.12 332 PRO B O 1
ATOM 5429 N N . GLN B 1 333 ? -13.93 -5.797 -15.516 1 93.5 333 GLN B N 1
ATOM 5430 C CA . GLN B 1 333 ? -13.492 -6.539 -14.344 1 93.5 333 GLN B CA 1
ATOM 5431 C C . GLN B 1 333 ? -14.57 -6.559 -13.258 1 93.5 333 GLN B C 1
ATOM 5433 O O . GLN B 1 333 ? -14.703 -7.539 -12.523 1 93.5 333 GLN B O 1
ATOM 5438 N N . GLY B 1 334 ? -15.477 -5.562 -13.094 1 96.44 334 GLY B N 1
ATOM 5439 C CA . GLY B 1 334 ? -16.422 -5.418 -12 1 96.44 334 GLY B CA 1
ATOM 5440 C C . GLY B 1 334 ? -15.781 -4.906 -10.727 1 96.44 334 GLY B C 1
ATOM 5441 O O . GLY B 1 334 ? -14.648 -4.418 -10.742 1 96.44 334 GLY B O 1
ATOM 5442 N N . LEU B 1 335 ? -16.547 -5.082 -9.523 1 98.44 335 LEU B N 1
ATOM 5443 C CA . LEU B 1 335 ? -16.078 -4.602 -8.234 1 98.44 335 LEU B CA 1
ATOM 5444 C C . LEU B 1 335 ? -14.875 -5.406 -7.754 1 98.44 335 LEU B C 1
ATOM 5446 O O . LEU B 1 335 ? -14.773 -6.602 -8.031 1 98.44 335 LEU B O 1
ATOM 5450 N N . HIS B 1 336 ? -14.008 -4.734 -7.035 1 98.5 336 HIS B N 1
ATOM 5451 C CA . HIS B 1 336 ? -12.867 -5.391 -6.414 1 98.5 336 HIS B CA 1
ATOM 5452 C C . HIS B 1 336 ? -13.312 -6.504 -5.473 1 98.5 336 HIS B C 1
ATOM 5454 O O . HIS B 1 336 ? -14.273 -6.34 -4.719 1 98.5 336 HIS B O 1
ATOM 5460 N N . PRO B 1 337 ? -12.547 -7.625 -5.414 1 98.69 337 PRO B N 1
ATOM 5461 C CA . PRO B 1 337 ? -12.914 -8.781 -4.598 1 98.69 337 PRO B CA 1
ATOM 5462 C C . PRO B 1 337 ? -13.008 -8.445 -3.109 1 98.69 337 PRO B C 1
ATOM 5464 O O . PRO B 1 337 ? -13.586 -9.219 -2.336 1 98.69 337 PRO B O 1
ATOM 5467 N N . ARG B 1 338 ? -12.5 -7.324 -2.688 1 98.5 338 ARG B N 1
ATOM 5468 C CA . ARG B 1 338 ? -12.57 -6.93 -1.284 1 98.5 338 ARG B CA 1
ATOM 5469 C C . ARG B 1 338 ? -14.016 -6.703 -0.849 1 98.5 338 ARG B C 1
ATOM 5471 O O . ARG B 1 338 ? -14.312 -6.699 0.347 1 98.5 338 ARG B O 1
ATOM 5478 N N . PHE B 1 339 ? -14.906 -6.555 -1.794 1 98.56 339 PHE B N 1
ATOM 5479 C CA . PHE B 1 339 ? -16.297 -6.281 -1.469 1 98.56 339 PHE B CA 1
ATOM 5480 C C . PHE B 1 339 ? -17.125 -7.57 -1.459 1 98.56 339 PHE B C 1
ATOM 5482 O O . PHE B 1 339 ? -18.328 -7.543 -1.251 1 98.56 339 PHE B O 1
ATOM 5489 N N . PHE B 1 340 ? -16.5 -8.703 -1.708 1 98.69 340 PHE B N 1
ATOM 5490 C CA . PHE B 1 340 ? -17.219 -9.969 -1.845 1 98.69 340 PHE B CA 1
ATOM 5491 C C . PHE B 1 340 ? -17.984 -10.289 -0.569 1 98.69 340 PHE B C 1
ATOM 5493 O O . PHE B 1 340 ? -19.172 -10.602 -0.618 1 98.69 340 PHE B O 1
ATOM 5500 N N . GLU B 1 341 ? -17.344 -10.211 0.592 1 98 341 GLU B N 1
ATOM 5501 C CA . GLU B 1 341 ? -17.984 -10.508 1.868 1 98 341 GLU B CA 1
ATOM 5502 C C . GLU B 1 341 ? -19.125 -9.523 2.16 1 98 341 GLU B C 1
ATOM 5504 O O . GLU B 1 341 ? -20.156 -9.914 2.688 1 98 341 GLU B O 1
ATOM 5509 N N . LEU B 1 342 ? -18.875 -8.273 1.842 1 97.81 342 LEU B N 1
ATOM 5510 C CA . LEU B 1 342 ? -19.906 -7.258 2.01 1 97.81 342 LEU B CA 1
ATOM 5511 C C . LEU B 1 342 ? -21.156 -7.613 1.195 1 97.81 342 LEU B C 1
ATOM 5513 O O . LEU B 1 342 ? -22.266 -7.602 1.719 1 97.81 342 LEU B O 1
ATOM 5517 N N . LEU B 1 343 ? -20.953 -7.973 -0.082 1 98.25 343 LEU B N 1
ATOM 5518 C CA . LEU B 1 343 ? -22.062 -8.266 -0.979 1 98.25 343 LEU B CA 1
ATOM 5519 C C . LEU B 1 343 ? -22.844 -9.477 -0.497 1 98.25 343 LEU B C 1
ATOM 5521 O O . LEU B 1 343 ? -24.078 -9.5 -0.574 1 98.25 343 LEU B O 1
ATOM 5525 N N . THR B 1 344 ? -22.188 -10.461 0.06 1 97.88 344 THR B N 1
ATOM 5526 C CA . THR B 1 344 ? -22.844 -11.703 0.439 1 97.88 344 THR B CA 1
ATOM 5527 C C . THR B 1 344 ? -23.406 -11.609 1.856 1 97.88 344 THR B C 1
ATOM 5529 O O . THR B 1 344 ? -23.844 -12.617 2.422 1 97.88 344 THR B O 1
ATOM 5532 N N . SER B 1 345 ? -23.328 -10.445 2.449 1 96.62 345 SER B N 1
ATOM 5533 C CA . SER B 1 345 ? -23.828 -10.258 3.809 1 96.62 345 SER B CA 1
ATOM 5534 C C . SER B 1 345 ? -25.281 -9.773 3.809 1 96.62 345 SER B C 1
ATOM 5536 O O . SER B 1 345 ? -25.688 -9.031 4.699 1 96.62 345 SER B O 1
ATOM 5538 N N . GLY B 1 346 ? -25.984 -10.086 2.791 1 96.44 346 GLY B N 1
ATOM 5539 C CA . GLY B 1 346 ? -27.406 -9.758 2.754 1 96.44 346 GLY B CA 1
ATOM 5540 C C . GLY B 1 346 ? -27.719 -8.594 1.841 1 96.44 346 GLY B C 1
ATOM 5541 O O . GLY B 1 346 ? -28.875 -8.148 1.77 1 96.44 346 GLY B O 1
ATOM 5542 N N . VAL B 1 347 ? -26.828 -8.07 1.091 1 97.94 347 VAL B N 1
ATOM 5543 C CA . VAL B 1 347 ? -27.031 -6.957 0.166 1 97.94 347 VAL B CA 1
ATOM 5544 C C . VAL B 1 347 ? -27.891 -7.41 -1.015 1 97.94 347 VAL B C 1
ATOM 5546 O O . VAL B 1 347 ? -27.734 -8.531 -1.5 1 97.94 347 VAL B O 1
ATOM 5549 N N . ARG B 1 348 ? -28.703 -6.582 -1.49 1 98 348 ARG B N 1
ATOM 5550 C CA . ARG B 1 348 ? -29.625 -6.891 -2.58 1 98 348 ARG B CA 1
ATOM 5551 C C . ARG B 1 348 ? -29.359 -5.996 -3.789 1 98 348 ARG B C 1
ATOM 5553 O O . ARG B 1 348 ? -29.016 -4.824 -3.637 1 98 348 ARG B O 1
ATOM 5560 N N . ALA B 1 349 ? -29.578 -6.496 -4.934 1 98.06 349 ALA B N 1
ATOM 5561 C CA . ALA B 1 349 ? -29.422 -5.742 -6.172 1 98.06 349 ALA B CA 1
ATOM 5562 C C . ALA B 1 349 ? -30.516 -4.684 -6.309 1 98.06 349 ALA B C 1
ATOM 5564 O O . ALA B 1 349 ? -31.672 -4.934 -5.977 1 98.06 349 ALA B O 1
ATOM 5565 N N . VAL B 1 350 ? -30.125 -3.539 -6.91 1 96.88 350 VAL B N 1
ATOM 5566 C CA . VAL B 1 350 ? -31.125 -2.48 -7.074 1 96.88 350 VAL B CA 1
ATOM 5567 C C . VAL B 1 350 ? -31.609 -2.449 -8.516 1 96.88 350 VAL B C 1
ATOM 5569 O O . VAL B 1 350 ? -32.469 -1.647 -8.867 1 96.88 350 VAL B O 1
ATOM 5572 N N . ARG B 1 351 ? -31.062 -3.318 -9.375 1 97.12 351 ARG B N 1
ATOM 5573 C CA . ARG B 1 351 ? -31.516 -3.518 -10.75 1 97.12 351 ARG B CA 1
ATOM 5574 C C . ARG B 1 351 ? -31.172 -4.918 -11.242 1 97.12 351 ARG B C 1
ATOM 5576 O O . ARG B 1 351 ? -30.453 -5.66 -10.57 1 97.12 351 ARG B O 1
ATOM 5583 N N . ASP B 1 352 ? -31.75 -5.297 -12.383 1 98.38 352 ASP B N 1
ATOM 5584 C CA . ASP B 1 352 ? -31.438 -6.594 -12.984 1 98.38 352 ASP B CA 1
ATOM 5585 C C . ASP B 1 352 ? -30 -6.637 -13.5 1 98.38 352 ASP B C 1
ATOM 5587 O O . ASP B 1 352 ? -29.516 -5.672 -14.094 1 98.38 352 ASP B O 1
ATOM 5591 N N . ILE B 1 353 ? -29.328 -7.727 -13.227 1 98.5 353 ILE B N 1
ATOM 5592 C CA . ILE B 1 353 ? -27.969 -7.957 -13.68 1 98.5 353 ILE B CA 1
ATOM 5593 C C . ILE B 1 353 ? -27.891 -9.281 -14.438 1 98.5 353 ILE B C 1
ATOM 5595 O O . ILE B 1 353 ? -28.141 -10.344 -13.867 1 98.5 353 ILE B O 1
ATOM 5599 N N . PRO B 1 354 ? -27.5 -9.289 -15.695 1 97.94 354 PRO B N 1
ATOM 5600 C CA . PRO B 1 354 ? -27.375 -10.547 -16.438 1 97.94 354 PRO B CA 1
ATOM 5601 C C . PRO B 1 354 ? -26.266 -11.445 -15.875 1 97.94 354 PRO B C 1
ATOM 5603 O O . PRO B 1 354 ? -25.422 -10.984 -15.102 1 97.94 354 PRO B O 1
ATOM 5606 N N . ALA B 1 355 ? -26.312 -12.734 -16.203 1 96.81 355 ALA B N 1
ATOM 5607 C CA . ALA B 1 355 ? -25.219 -13.641 -15.867 1 96.81 355 ALA B CA 1
ATOM 5608 C C . ALA B 1 355 ? -23.922 -13.211 -16.547 1 96.81 355 ALA B C 1
ATOM 5610 O O . ALA B 1 355 ? -23.938 -12.477 -17.531 1 96.81 355 ALA B O 1
ATOM 5611 N N . ASP B 1 356 ? -22.75 -13.586 -15.906 1 96.19 356 ASP B N 1
ATOM 5612 C CA . ASP B 1 356 ? -21.406 -13.398 -16.453 1 96.19 356 ASP B CA 1
ATOM 5613 C C . ASP B 1 356 ? -21.094 -11.914 -16.656 1 96.19 356 ASP B C 1
ATOM 5615 O O . ASP B 1 356 ? -20.516 -11.531 -17.672 1 96.19 356 ASP B O 1
ATOM 5619 N N . THR B 1 357 ? -21.562 -11.109 -15.75 1 97.12 357 THR B N 1
ATOM 5620 C CA . THR B 1 357 ? -21.375 -9.664 -15.789 1 97.12 357 THR B CA 1
ATOM 5621 C C . THR B 1 357 ? -20.609 -9.18 -14.562 1 97.12 357 THR B C 1
ATOM 5623 O O . THR B 1 357 ? -20.906 -9.602 -13.438 1 97.12 357 THR B O 1
ATOM 5626 N N . GLY B 1 358 ? -19.609 -8.375 -14.828 1 98.12 358 GLY B N 1
ATOM 5627 C CA . GLY B 1 358 ? -18.969 -7.727 -13.695 1 98.12 358 GLY B CA 1
ATOM 5628 C C . GLY B 1 358 ? -19.891 -6.789 -12.938 1 98.12 358 GLY B C 1
ATOM 5629 O O . GLY B 1 358 ? -20.516 -5.914 -13.539 1 98.12 358 GLY B O 1
ATOM 5630 N N . ILE B 1 359 ? -19.969 -6.969 -11.656 1 98.69 359 ILE B N 1
ATOM 5631 C CA . ILE B 1 359 ? -20.844 -6.156 -10.82 1 98.69 359 ILE B CA 1
ATOM 5632 C C . ILE B 1 359 ? -20.234 -4.766 -10.641 1 98.69 359 ILE B C 1
ATOM 5634 O O . ILE B 1 359 ? -19.047 -4.625 -10.383 1 98.69 359 ILE B O 1
ATOM 5638 N N . VAL B 1 360 ? -21.047 -3.738 -10.844 1 98.31 360 VAL B N 1
ATOM 5639 C CA . VAL B 1 360 ? -20.609 -2.361 -10.68 1 98.31 360 VAL B CA 1
ATOM 5640 C C . VAL B 1 360 ? -21.406 -1.685 -9.57 1 98.31 360 VAL B C 1
ATOM 5642 O O . VAL B 1 360 ? -22.391 -2.238 -9.086 1 98.31 360 VAL B O 1
ATOM 5645 N N . TRP B 1 361 ? -21.016 -0.531 -9.156 1 98.06 361 TRP B N 1
ATOM 5646 C CA . TRP B 1 361 ? -21.656 0.196 -8.055 1 98.06 361 TRP B CA 1
ATOM 5647 C C . TRP B 1 361 ? -23.125 0.449 -8.344 1 98.06 361 TRP B C 1
ATOM 5649 O O . TRP B 1 361 ? -23.969 0.372 -7.445 1 98.06 361 TRP B O 1
ATOM 5659 N N . ASP B 1 362 ? -23.469 0.702 -9.594 1 97.12 362 ASP B N 1
ATOM 5660 C CA . ASP B 1 362 ? -24.844 1.012 -9.977 1 97.12 362 ASP B CA 1
ATOM 5661 C C . ASP B 1 362 ? -25.75 -0.195 -9.773 1 97.12 362 ASP B C 1
ATOM 5663 O O . ASP B 1 362 ? -26.984 -0.058 -9.75 1 97.12 362 ASP B O 1
ATOM 5667 N N . ASP B 1 363 ? -25.172 -1.355 -9.641 1 98.06 363 ASP B N 1
ATOM 5668 C CA . ASP B 1 363 ? -25.953 -2.57 -9.422 1 98.06 363 ASP B CA 1
ATOM 5669 C C . ASP B 1 363 ? -26.406 -2.672 -7.965 1 98.06 363 ASP B C 1
ATOM 5671 O O . ASP B 1 363 ? -27.312 -3.443 -7.645 1 98.06 363 ASP B O 1
ATOM 5675 N N . ILE B 1 364 ? -25.766 -1.874 -7.039 1 97.69 364 ILE B N 1
ATOM 5676 C CA . ILE B 1 364 ? -26.031 -2.139 -5.629 1 97.69 364 ILE B CA 1
ATOM 5677 C C . ILE B 1 364 ? -26.391 -0.835 -4.918 1 97.69 364 ILE B C 1
ATOM 5679 O O . ILE B 1 364 ? -26.844 -0.851 -3.771 1 97.69 364 ILE B O 1
ATOM 5683 N N . LEU B 1 365 ? -26.188 0.292 -5.523 1 97.69 365 LEU B N 1
ATOM 5684 C CA . LEU B 1 365 ? -26.484 1.585 -4.918 1 97.69 365 LEU B CA 1
ATOM 5685 C C . LEU B 1 365 ? -27.734 2.211 -5.543 1 97.69 365 LEU B C 1
ATOM 5687 O O . LEU B 1 365 ? -27.891 2.199 -6.766 1 97.69 365 LEU B O 1
ATOM 5691 N N . LEU B 1 366 ? -28.625 2.75 -4.727 1 94.94 366 LEU B N 1
ATOM 5692 C CA . LEU B 1 366 ? -29.781 3.49 -5.215 1 94.94 366 LEU B CA 1
ATOM 5693 C C . LEU B 1 366 ? -29.375 4.867 -5.73 1 94.94 366 LEU B C 1
ATOM 5695 O O . LEU B 1 366 ? -28.719 5.629 -5.016 1 94.94 366 LEU B O 1
ATOM 5699 N N . LYS B 1 367 ? -29.688 5.121 -7.043 1 91.06 367 LYS B N 1
ATOM 5700 C CA . LYS B 1 367 ? -29.391 6.414 -7.652 1 91.06 367 LYS B CA 1
ATOM 5701 C C . LYS B 1 367 ? -30.641 7 -8.32 1 91.06 367 LYS B C 1
ATOM 5703 O O . LYS B 1 367 ? -31.625 6.297 -8.523 1 91.06 367 LYS B O 1
ATOM 5708 N N . ASP B 1 368 ? -30.672 8.453 -8.562 1 74.31 368 ASP B N 1
ATOM 5709 C CA . ASP B 1 368 ? -31.75 9.086 -9.328 1 74.31 368 ASP B CA 1
ATOM 5710 C C . ASP B 1 368 ? -31.859 8.477 -10.727 1 74.31 368 ASP B C 1
ATOM 5712 O O . ASP B 1 368 ? -30.859 8.016 -11.289 1 74.31 368 ASP B O 1
ATOM 5716 N N . SER B 1 369 ? -33 7.82 -11.078 1 54.84 369 SER B N 1
ATOM 5717 C CA . SER B 1 369 ? -33.219 7.496 -12.484 1 54.84 369 SER B CA 1
ATOM 5718 C C . SER B 1 369 ? -32.875 8.68 -13.383 1 54.84 369 SER B C 1
ATOM 5720 O O . SER B 1 369 ? -33.281 9.812 -13.094 1 54.84 369 SER B O 1
ATOM 5722 N N . PRO B 1 370 ? -31.969 8.672 -14.367 1 45 370 PRO B N 1
ATOM 5723 C CA . PRO B 1 370 ? -32.031 9.758 -15.344 1 45 370 PRO B CA 1
ATOM 5724 C C . PRO B 1 370 ? -33.438 10.078 -15.789 1 45 370 PRO B C 1
ATOM 5726 O O . PRO B 1 370 ? -34.219 9.164 -16.078 1 45 370 PRO B O 1
ATOM 5729 N N . PHE B 1 371 ? -34.125 11.078 -15.336 1 32.97 371 PHE B N 1
ATOM 5730 C CA . PHE B 1 371 ? -35.375 11.453 -15.984 1 32.97 371 PHE B CA 1
ATOM 5731 C C . PHE B 1 371 ? -35.25 11.43 -17.5 1 32.97 371 PHE B C 1
ATOM 5733 O O . PHE B 1 371 ? -34.25 11.93 -18.047 1 32.97 371 PHE B O 1
ATOM 5740 N N . HIS B 1 372 ? -35.719 10.438 -18.109 1 31.8 372 HIS B N 1
ATOM 5741 C CA . HIS B 1 372 ? -36.188 10.688 -19.469 1 31.8 372 HIS B CA 1
ATOM 5742 C C . HIS B 1 372 ? -36.875 12.055 -19.578 1 31.8 372 HIS B C 1
ATOM 5744 O O . HIS B 1 372 ? -38.031 12.219 -19.188 1 31.8 372 HIS B O 1
ATOM 5750 N N . GLU B 1 373 ? -36.188 13.195 -19.359 1 20.64 373 GLU B N 1
ATOM 5751 C CA . GLU B 1 373 ? -36.719 14.234 -20.234 1 20.64 373 GLU B CA 1
ATOM 5752 C C . GLU B 1 373 ? -36.531 13.875 -21.703 1 20.64 373 GLU B C 1
ATOM 5754 O O . GLU B 1 373 ? -35.469 13.398 -22.094 1 20.64 373 GLU B O 1
#

Secondary structure (DSSP, 8-state):
--EEEETTEEEETTSPPEEEEEEETTTTT-HHHHHHHHHHHHHHT-SEEEEEE--HHHHB-S---EEE-TTS-EEEHHHHHHHTPPPGGGHHHHHHHHHHHT-EEEEEE-SHHHHHHHHTT--S-EEE-GGGTT-HHHHHHHHTT-S-EEEE-TT--HHHHHHHHHHHHHTT---EEEEEE---SSPPGGG--TTHHHHHHHH-TTSEEEEEE--SSSSHHHHHHHHTT-SEEEEEB-S-TTSSSTTTTTSBPHHHHHHHHHHHHHHHHHHHTT---PPPHHHH-----S--GGGTTHHHHHS-EEEESS-B-TTPBP-TTTEEEEB-TTS---S-GGGHHHHTTTBB-SS-B-TT-B--GGGTB-B------/--EEEETTEEEETTSPPEEEEEEETTTTT-HHHHHHHHHHHHHHT-SEEEEEE--HHHHB-S---EEE-TTS-EEEHHHHHHHTPPPGGGHHHHHHHHHHHT-EEEEEE-SHHHHHHHHTT--S-EEE-GGGTT-HHHHHHHHTT-S-EEEE-TT--HHHHHHHHHHHHHTT---EEEEEE---SSPPGGG--TTHHHHHHHH-TTSEEEEEE--SSSSHHHHHHHHTT-SEEEEEB-S-TTSSSTTTTTSBPHHHHHHHHHHHHHHHHHHHTT---PPPHHHH-----S--GGGTTHHHHHS-EEEESS-B-TTPBP-TTTEEEEB-TTS---S-GGGHHHHTTTBB-SS-B-TT-B--GGGTB-B------